Protein AF-A0A936ZZN3-F1 (afdb_monomer_lite)

Radius of gyration: 31.28 Å; chains: 1; bounding box: 75×72×96 Å

pLDDT: mean 85.37, std 13.11, range [42.91, 98.88]

Structure (mmCIF, N/CA/C/O backbone):
data_AF-A0A936ZZN3-F1
#
_entry.id   AF-A0A936ZZN3-F1
#
loop_
_atom_site.group_PDB
_atom_site.id
_atom_site.type_symbol
_atom_site.label_atom_id
_atom_site.label_alt_id
_atom_site.label_comp_id
_atom_site.label_asym_id
_atom_site.label_entity_id
_atom_site.label_seq_id
_atom_site.pdbx_PDB_ins_code
_atom_site.Cartn_x
_atom_site.Cartn_y
_atom_site.Cartn_z
_atom_site.occupancy
_atom_site.B_iso_or_equiv
_atom_site.auth_seq_id
_atom_site.auth_comp_id
_atom_site.auth_asym_id
_atom_site.auth_atom_id
_atom_site.pdbx_PDB_model_num
ATOM 1 N N . MET A 1 1 ? 33.550 -45.135 -61.897 1.00 53.91 1 MET A N 1
ATOM 2 C CA . MET A 1 1 ? 32.175 -44.592 -62.011 1.00 53.91 1 MET A CA 1
ATOM 3 C C . MET A 1 1 ? 31.671 -44.226 -60.619 1.00 53.91 1 MET A C 1
ATOM 5 O O . MET A 1 1 ? 31.712 -45.068 -59.732 1.00 53.91 1 MET A O 1
ATOM 9 N N . ARG A 1 2 ? 31.277 -42.967 -60.384 1.00 57.12 2 ARG A N 1
ATOM 10 C CA . ARG A 1 2 ? 30.733 -42.515 -59.088 1.00 57.12 2 ARG A CA 1
ATOM 11 C C . ARG A 1 2 ? 29.367 -43.189 -58.876 1.00 57.12 2 ARG A C 1
ATOM 13 O O . ARG A 1 2 ? 28.530 -43.122 -59.767 1.00 57.12 2 ARG A O 1
ATOM 20 N N . ASN A 1 3 ? 29.160 -43.865 -57.741 1.00 78.94 3 ASN A N 1
ATOM 21 C CA . ASN A 1 3 ? 27.927 -44.615 -57.475 1.00 78.94 3 ASN A CA 1
ATOM 22 C C . ASN A 1 3 ? 26.718 -43.646 -57.420 1.00 78.94 3 ASN A C 1
ATOM 24 O O . ASN A 1 3 ? 26.675 -42.802 -56.518 1.00 78.94 3 ASN A O 1
ATOM 28 N N . PRO A 1 4 ? 25.743 -43.751 -58.342 1.00 76.00 4 PRO A N 1
ATOM 29 C CA . PRO A 1 4 ? 24.622 -42.813 -58.443 1.00 76.00 4 PRO A CA 1
ATOM 30 C C . PRO A 1 4 ? 23.725 -42.816 -57.197 1.00 76.00 4 PRO A C 1
ATOM 32 O O . PRO A 1 4 ? 23.113 -41.798 -56.880 1.00 76.00 4 PRO A O 1
ATOM 35 N N . LEU A 1 5 ? 23.691 -43.920 -56.442 1.00 77.81 5 LEU A N 1
ATOM 36 C CA . LEU A 1 5 ? 22.940 -44.020 -55.190 1.00 77.81 5 LEU A CA 1
ATOM 37 C C . LEU A 1 5 ? 23.536 -43.120 -54.095 1.00 77.81 5 LEU A C 1
ATOM 39 O O . LEU A 1 5 ? 22.800 -42.444 -53.383 1.00 77.81 5 LEU A O 1
ATOM 43 N N . LYS A 1 6 ? 24.873 -43.038 -54.010 1.00 75.06 6 LYS A N 1
ATOM 44 C CA . LYS A 1 6 ? 25.563 -42.167 -53.041 1.00 75.06 6 LYS A CA 1
ATOM 45 C C . LYS A 1 6 ? 25.302 -40.687 -53.321 1.00 75.06 6 LYS A C 1
ATOM 47 O O . LYS A 1 6 ? 25.116 -39.917 -52.387 1.00 75.06 6 LYS A O 1
ATOM 52 N N . ILE A 1 7 ? 25.244 -40.299 -54.596 1.00 80.06 7 ILE A N 1
ATOM 53 C CA . ILE A 1 7 ? 24.944 -38.917 -54.999 1.00 80.06 7 ILE A CA 1
ATOM 54 C C . ILE A 1 7 ? 23.511 -38.539 -54.597 1.00 80.06 7 ILE A C 1
ATOM 56 O O . ILE A 1 7 ? 23.306 -37.471 -54.029 1.00 80.06 7 ILE A O 1
ATOM 60 N N . LYS A 1 8 ? 22.531 -39.429 -54.814 1.00 83.88 8 LYS A N 1
ATOM 61 C CA . LYS A 1 8 ? 21.131 -39.194 -54.415 1.00 83.88 8 LYS A CA 1
ATOM 62 C C . LYS A 1 8 ? 20.967 -39.026 -52.901 1.00 83.88 8 LYS A C 1
ATOM 64 O O . LYS A 1 8 ? 20.273 -38.111 -52.475 1.00 83.88 8 LYS A O 1
ATOM 69 N N . ILE A 1 9 ? 21.635 -39.858 -52.097 1.00 84.19 9 ILE A N 1
ATOM 70 C CA . ILE A 1 9 ? 21.585 -39.765 -50.627 1.00 84.19 9 ILE A CA 1
ATOM 71 C C . ILE A 1 9 ? 22.181 -38.437 -50.136 1.00 84.19 9 ILE A C 1
ATOM 73 O O . ILE A 1 9 ? 21.598 -37.792 -49.268 1.00 84.19 9 ILE A O 1
ATOM 77 N N . ILE A 1 10 ? 23.298 -37.990 -50.722 1.00 85.12 10 ILE A N 1
ATOM 78 C CA . ILE A 1 10 ? 23.913 -36.697 -50.382 1.00 85.12 10 ILE A CA 1
ATOM 79 C C . ILE A 1 10 ? 22.972 -35.537 -50.724 1.00 85.12 10 ILE A C 1
ATOM 81 O O . ILE A 1 10 ? 22.794 -34.647 -49.899 1.00 85.12 10 ILE A O 1
ATOM 85 N N . ILE A 1 11 ? 22.337 -35.558 -51.901 1.00 85.75 11 ILE A N 1
ATOM 86 C CA . ILE A 1 11 ? 21.379 -34.517 -52.304 1.00 85.75 11 ILE A CA 1
ATOM 87 C C . ILE A 1 11 ? 20.209 -34.453 -51.316 1.00 85.75 11 ILE A C 1
ATOM 89 O O . ILE A 1 11 ? 19.890 -33.371 -50.840 1.00 85.75 11 ILE A O 1
ATOM 93 N N . ILE A 1 12 ? 19.624 -35.597 -50.944 1.00 86.75 12 ILE A N 1
ATOM 94 C CA . ILE A 1 12 ? 18.521 -35.651 -49.971 1.00 86.75 12 ILE A CA 1
ATOM 95 C C . ILE A 1 12 ? 18.961 -35.101 -48.608 1.00 86.75 12 ILE A C 1
ATOM 97 O O . ILE A 1 12 ? 18.241 -34.299 -48.019 1.00 86.75 12 ILE A O 1
ATOM 101 N N . GLY A 1 13 ? 20.149 -35.477 -48.123 1.00 86.31 13 GLY A N 1
ATOM 102 C CA . GLY A 1 13 ? 20.685 -34.978 -46.853 1.00 86.31 13 GLY A CA 1
ATOM 103 C C . GLY A 1 13 ? 20.928 -33.465 -46.854 1.00 86.31 13 GLY A C 1
ATOM 104 O O . GLY A 1 13 ? 20.565 -32.784 -45.896 1.00 86.31 13 GLY A O 1
ATOM 105 N N . VAL A 1 14 ? 21.474 -32.919 -47.945 1.00 85.88 14 VAL A N 1
ATOM 106 C CA . VAL A 1 14 ? 21.683 -31.470 -48.107 1.00 85.88 14 VAL A CA 1
ATOM 107 C C . VAL A 1 14 ? 20.348 -30.734 -48.216 1.00 85.88 14 VAL A C 1
ATOM 109 O O . VAL A 1 14 ? 20.167 -29.720 -47.549 1.00 85.88 14 VAL A O 1
ATOM 112 N N . SER A 1 15 ? 19.389 -31.248 -48.990 1.00 86.00 15 SER A N 1
ATOM 113 C CA . SER A 1 15 ? 18.048 -30.661 -49.097 1.00 86.00 15 SER A CA 1
ATOM 114 C C . SER A 1 15 ? 17.303 -30.677 -47.762 1.00 86.00 15 SER A C 1
ATOM 116 O O . SER A 1 15 ? 16.665 -29.689 -47.415 1.00 86.00 15 SER A O 1
ATOM 118 N N . PHE A 1 16 ? 17.417 -31.756 -46.983 1.00 85.94 16 PHE A N 1
ATOM 119 C CA . PHE A 1 16 ? 16.818 -31.840 -45.652 1.00 85.94 16 PHE A CA 1
ATOM 120 C C . PHE A 1 16 ? 17.480 -30.870 -44.666 1.00 85.94 16 PHE A C 1
ATOM 122 O O . PHE A 1 16 ? 16.786 -30.156 -43.949 1.00 85.94 16 PHE A O 1
ATOM 129 N N . SER A 1 17 ? 18.813 -30.771 -44.680 1.00 81.38 17 SER A N 1
ATOM 130 C CA . SER A 1 17 ? 19.550 -29.787 -43.877 1.00 81.38 17 SER A CA 1
ATOM 131 C C . SER A 1 17 ? 19.192 -28.345 -44.254 1.00 81.38 17 SER A C 1
ATOM 133 O O . SER A 1 17 ? 19.060 -27.509 -43.363 1.00 81.38 17 SER A O 1
ATOM 135 N N . LEU A 1 18 ? 18.980 -28.064 -45.544 1.00 85.06 18 LEU A N 1
ATOM 136 C CA . LEU A 1 18 ? 18.547 -26.757 -46.037 1.00 85.06 18 LEU A CA 1
ATOM 137 C C . LEU A 1 18 ? 17.104 -26.435 -45.614 1.00 85.06 18 LEU A C 1
ATOM 139 O O . LEU A 1 18 ? 16.817 -25.319 -45.203 1.00 85.06 18 LEU A O 1
ATOM 143 N N . LEU A 1 19 ? 16.190 -27.405 -45.668 1.00 81.62 19 LEU A N 1
ATOM 144 C CA . LEU A 1 19 ? 14.817 -27.227 -45.182 1.00 81.62 19 LEU A CA 1
ATOM 145 C C . LEU A 1 19 ? 14.780 -26.990 -43.666 1.00 81.62 19 LEU A C 1
ATOM 147 O O . LEU A 1 19 ? 14.051 -26.117 -43.196 1.00 81.62 19 LEU A O 1
ATOM 151 N N . LEU A 1 20 ? 15.606 -27.718 -42.908 1.00 75.69 20 LEU A N 1
ATOM 152 C CA . LEU A 1 20 ? 15.743 -27.533 -41.466 1.00 75.69 20 LEU A CA 1
ATOM 153 C C . LEU A 1 20 ? 16.323 -26.149 -41.137 1.00 75.69 20 LEU A C 1
ATOM 155 O O . LEU A 1 20 ? 15.829 -25.478 -40.235 1.00 75.69 20 LEU A O 1
ATOM 159 N N . SER A 1 21 ? 17.328 -25.686 -41.889 1.00 74.31 21 SER A N 1
ATOM 160 C CA . SER A 1 21 ? 17.914 -24.359 -41.686 1.00 74.31 21 SER A CA 1
ATOM 161 C C . SER A 1 21 ? 16.959 -23.231 -42.075 1.00 74.31 21 SER A C 1
ATOM 163 O O . SER A 1 21 ? 16.899 -22.241 -41.354 1.00 74.31 21 SER A O 1
ATOM 165 N N . ILE A 1 22 ? 16.146 -23.386 -43.126 1.00 76.25 22 ILE A N 1
ATOM 166 C CA . ILE A 1 22 ? 15.085 -22.426 -43.475 1.00 76.25 22 ILE A CA 1
ATOM 167 C C . ILE A 1 22 ? 14.057 -22.327 -42.347 1.00 76.25 22 ILE A C 1
ATOM 169 O O . ILE A 1 22 ? 13.705 -21.220 -41.949 1.00 76.25 22 ILE A O 1
ATOM 173 N N . ASN A 1 23 ? 13.612 -23.459 -41.796 1.00 69.62 23 ASN A N 1
ATOM 174 C CA . ASN A 1 23 ? 12.654 -23.471 -40.692 1.00 69.62 23 ASN A CA 1
ATOM 175 C C . ASN A 1 23 ? 13.239 -22.807 -39.429 1.00 69.62 23 ASN A C 1
ATOM 177 O O . ASN A 1 23 ? 12.584 -21.971 -38.811 1.00 69.62 23 ASN A O 1
ATOM 181 N N . LEU A 1 24 ? 14.507 -23.091 -39.104 1.00 67.12 24 LEU A N 1
ATOM 182 C CA . LEU A 1 24 ? 15.235 -22.429 -38.015 1.00 67.12 24 LEU A CA 1
ATOM 183 C C . LEU A 1 24 ? 15.396 -20.921 -38.253 1.00 67.12 24 LEU A C 1
ATOM 185 O O . LEU A 1 24 ? 15.274 -20.138 -37.316 1.00 67.12 24 LEU A O 1
ATOM 189 N N . VAL A 1 25 ? 15.660 -20.497 -39.488 1.00 67.88 25 VAL A N 1
ATOM 190 C CA . VAL A 1 25 ? 15.820 -19.081 -39.836 1.00 67.88 25 VAL A CA 1
ATOM 191 C C . VAL A 1 25 ? 14.479 -18.344 -39.795 1.00 67.88 25 VAL A C 1
ATOM 193 O O . VAL A 1 25 ? 14.407 -17.248 -39.246 1.00 67.88 25 VAL A O 1
ATOM 196 N N . GLN A 1 26 ? 13.401 -18.942 -40.304 1.00 66.62 26 GLN A N 1
ATOM 197 C CA . GLN A 1 26 ? 12.062 -18.344 -40.285 1.00 66.62 26 GLN A CA 1
ATOM 198 C C . GLN A 1 26 ? 11.496 -18.222 -38.869 1.00 66.62 26 GLN A C 1
ATOM 200 O O . GLN A 1 26 ? 10.992 -17.160 -38.515 1.00 66.62 26 GLN A O 1
ATOM 205 N N . ASN A 1 27 ? 11.633 -19.268 -38.051 1.00 64.94 27 ASN A N 1
ATOM 206 C CA . ASN A 1 27 ? 11.086 -19.289 -36.694 1.00 64.94 27 ASN A CA 1
ATOM 207 C C . ASN A 1 27 ? 11.897 -18.470 -35.679 1.00 64.94 27 ASN A C 1
ATOM 209 O O . ASN A 1 27 ? 11.384 -18.205 -34.599 1.00 64.94 27 ASN A O 1
ATOM 213 N N . ASN A 1 28 ? 13.132 -18.063 -36.006 1.00 66.56 28 ASN A N 1
ATOM 214 C CA . ASN A 1 28 ? 13.967 -17.256 -35.108 1.00 66.56 28 ASN A CA 1
ATOM 215 C C . ASN A 1 28 ? 14.288 -15.859 -35.673 1.00 66.56 28 ASN A C 1
ATOM 217 O O . ASN A 1 28 ? 14.028 -14.860 -35.016 1.00 66.56 28 ASN A O 1
ATOM 221 N N . PHE A 1 29 ? 14.843 -15.747 -36.885 1.00 65.56 29 PHE A N 1
ATOM 222 C CA . PHE A 1 29 ? 15.331 -14.460 -37.415 1.00 65.56 29 PHE A CA 1
ATOM 223 C C . PHE A 1 29 ? 14.255 -13.623 -38.114 1.00 65.56 29 PHE A C 1
ATOM 225 O O . PHE A 1 29 ? 14.329 -12.396 -38.082 1.00 65.56 29 PHE A O 1
ATOM 232 N N . TYR A 1 30 ? 13.270 -14.266 -38.750 1.00 70.06 30 TYR A N 1
ATOM 233 C CA . TYR A 1 30 ? 12.171 -13.579 -39.446 1.00 70.06 30 TYR A CA 1
ATOM 234 C C . TYR A 1 30 ? 10.834 -13.650 -38.699 1.00 70.06 30 TYR A C 1
ATOM 236 O O . TYR A 1 30 ? 9.804 -13.257 -39.250 1.00 70.06 30 TYR A O 1
ATOM 244 N N . ALA A 1 31 ? 10.832 -14.129 -37.452 1.00 76.31 31 ALA A N 1
ATOM 245 C CA . ALA A 1 31 ? 9.635 -14.145 -36.629 1.00 76.31 31 ALA A CA 1
ATOM 246 C C . ALA A 1 31 ? 9.129 -12.708 -36.425 1.00 76.31 31 ALA A C 1
ATOM 248 O O . ALA A 1 31 ? 9.874 -11.816 -36.010 1.00 76.31 31 ALA A O 1
ATOM 249 N N . LYS A 1 32 ? 7.850 -12.466 -36.736 1.00 82.56 32 LYS A N 1
ATOM 250 C CA . LYS A 1 32 ? 7.234 -11.155 -36.511 1.00 82.56 32 LYS A CA 1
ATOM 251 C C . LYS A 1 32 ? 7.202 -10.892 -34.999 1.00 82.56 32 LYS A C 1
ATOM 253 O O . LYS A 1 32 ? 6.661 -11.726 -34.273 1.00 82.56 32 LYS A O 1
ATOM 258 N N . PRO A 1 33 ? 7.745 -9.763 -34.513 1.00 88.50 33 PRO A N 1
ATOM 259 C CA . PRO A 1 33 ? 7.713 -9.464 -33.093 1.00 88.50 33 PRO A CA 1
ATOM 260 C C . PRO A 1 33 ? 6.281 -9.224 -32.626 1.00 88.50 33 PRO A C 1
ATOM 262 O O . PRO A 1 33 ? 5.504 -8.527 -33.286 1.00 88.50 33 PRO A O 1
ATOM 265 N N . THR A 1 34 ? 5.966 -9.766 -31.458 1.00 92.69 34 THR A N 1
ATOM 266 C CA . THR A 1 34 ? 4.786 -9.397 -30.685 1.00 92.69 34 THR A CA 1
ATOM 267 C C . THR A 1 34 ? 5.200 -8.315 -29.700 1.00 92.69 34 THR A C 1
ATOM 269 O O . THR A 1 34 ? 6.206 -8.456 -29.001 1.00 92.69 34 THR A O 1
ATOM 272 N N . LEU A 1 35 ? 4.432 -7.227 -29.673 1.00 95.50 35 LEU A N 1
ATOM 273 C CA . LEU A 1 35 ? 4.587 -6.166 -28.688 1.00 95.50 35 LEU A CA 1
ATOM 274 C C . LEU A 1 35 ? 3.556 -6.380 -27.584 1.00 95.50 35 LEU A C 1
ATOM 276 O O . LEU A 1 35 ? 2.361 -6.188 -27.805 1.00 95.50 35 LEU A O 1
ATOM 280 N N . LYS A 1 36 ? 4.017 -6.801 -26.409 1.00 96.88 36 LYS A N 1
ATOM 281 C CA . LYS A 1 36 ? 3.176 -6.930 -25.218 1.00 96.88 36 LYS A CA 1
ATOM 282 C C . LYS A 1 36 ? 3.072 -5.564 -24.545 1.00 96.88 36 LYS A C 1
ATOM 284 O O . LYS A 1 36 ? 4.102 -4.974 -24.236 1.00 96.88 36 LYS A O 1
ATOM 289 N N . LYS A 1 37 ? 1.857 -5.040 -24.347 1.00 97.69 37 LYS A N 1
ATOM 290 C CA . LYS A 1 37 ? 1.633 -3.831 -23.527 1.00 97.69 37 LYS A CA 1
ATOM 291 C C . LYS A 1 37 ? 1.972 -4.130 -22.060 1.00 97.69 37 LYS A C 1
ATOM 293 O O . LYS A 1 37 ? 2.005 -5.296 -21.677 1.00 97.69 37 LYS A O 1
ATOM 298 N N . TRP A 1 38 ? 2.257 -3.090 -21.275 1.00 98.00 38 TRP A N 1
ATOM 299 C CA . TRP A 1 38 ? 2.655 -3.226 -19.870 1.00 98.00 38 TRP A CA 1
ATOM 300 C C . TRP A 1 38 ? 1.711 -4.121 -19.062 1.00 98.00 38 TRP A C 1
ATOM 302 O O . TRP A 1 38 ? 0.532 -3.817 -18.899 1.00 98.00 38 TRP A O 1
ATOM 312 N N . ASP A 1 39 ? 2.265 -5.240 -18.604 1.00 97.31 39 ASP A N 1
ATOM 313 C CA . ASP A 1 39 ? 1.624 -6.280 -17.806 1.00 97.31 39 ASP A CA 1
ATOM 314 C C . ASP A 1 39 ? 2.727 -7.144 -17.161 1.00 97.31 39 ASP A C 1
ATOM 316 O O . ASP A 1 39 ? 3.919 -6.969 -17.452 1.00 97.31 39 ASP A O 1
ATOM 320 N N . LYS A 1 40 ? 2.341 -8.091 -16.303 1.00 97.38 40 LYS A N 1
ATOM 321 C CA . LYS A 1 40 ? 3.244 -9.063 -15.690 1.00 97.38 40 LYS A CA 1
ATOM 322 C C . LYS A 1 40 ? 3.959 -9.891 -16.761 1.00 97.38 40 LYS A C 1
ATOM 324 O O . LYS A 1 40 ? 3.333 -10.545 -17.604 1.00 97.38 40 LYS A O 1
ATOM 329 N N . LEU A 1 41 ? 5.284 -9.881 -16.706 1.00 97.12 41 LEU A N 1
ATOM 330 C CA . LEU A 1 41 ? 6.146 -10.677 -17.561 1.00 97.12 41 LEU A CA 1
ATOM 331 C C . LEU A 1 41 ? 6.150 -12.139 -17.133 1.00 97.12 41 LEU A C 1
ATOM 333 O O . LEU A 1 41 ? 6.038 -12.490 -15.958 1.00 97.12 41 LEU A O 1
ATOM 337 N N . THR A 1 42 ? 6.336 -12.985 -18.130 1.00 95.88 42 THR A N 1
ATOM 338 C CA . THR A 1 42 ? 6.632 -14.403 -17.988 1.00 95.88 42 THR A CA 1
ATOM 339 C C . THR A 1 42 ? 7.845 -14.724 -18.842 1.00 95.88 42 THR A C 1
ATOM 341 O O . THR A 1 42 ? 8.187 -14.001 -19.779 1.00 95.88 42 THR A O 1
ATOM 344 N N . TRP A 1 43 ? 8.491 -15.845 -18.564 1.00 94.38 43 TRP A N 1
ATOM 345 C CA . TRP A 1 43 ? 9.630 -16.281 -19.357 1.00 94.38 43 TRP A CA 1
ATOM 346 C C . TRP A 1 43 ? 9.289 -16.631 -20.821 1.00 94.38 43 TRP A C 1
ATOM 348 O O . TRP A 1 43 ? 10.221 -16.760 -21.621 1.00 94.38 43 TRP A O 1
ATOM 358 N N . ASP A 1 44 ? 8.005 -16.739 -21.178 1.00 92.50 44 ASP A N 1
ATOM 359 C CA . ASP A 1 44 ? 7.511 -16.901 -22.557 1.00 92.50 44 ASP A CA 1
ATOM 360 C C . ASP A 1 44 ? 7.559 -15.592 -23.363 1.00 92.50 44 ASP A C 1
ATOM 362 O O . ASP A 1 44 ? 7.509 -15.597 -24.596 1.00 92.50 44 ASP A O 1
ATOM 366 N N . ASP A 1 45 ? 7.725 -14.457 -22.679 1.00 94.94 45 ASP A N 1
ATOM 367 C CA . ASP A 1 45 ? 7.902 -13.151 -23.309 1.00 94.94 45 ASP A CA 1
ATOM 368 C C . ASP A 1 45 ? 9.343 -12.957 -23.842 1.00 94.94 45 ASP A C 1
ATOM 370 O O . ASP A 1 45 ? 9.621 -11.960 -24.499 1.00 94.94 45 ASP A O 1
ATOM 374 N N . PHE A 1 46 ? 10.276 -13.894 -23.618 1.00 94.19 46 PHE A N 1
ATOM 375 C CA . PHE A 1 46 ? 11.709 -13.771 -23.950 1.00 94.19 46 PHE A CA 1
ATOM 376 C C . PHE A 1 46 ? 12.138 -14.767 -25.041 1.00 94.19 46 PHE A C 1
ATOM 378 O O . PHE A 1 46 ? 12.916 -15.692 -24.796 1.00 94.19 46 PHE A O 1
ATOM 385 N N . ASN A 1 47 ? 11.623 -14.571 -26.256 1.00 91.31 47 ASN A N 1
ATOM 386 C CA . ASN A 1 47 ? 11.843 -15.455 -27.410 1.00 91.31 47 ASN A CA 1
ATOM 387 C C . ASN A 1 47 ? 13.041 -15.054 -28.282 1.00 91.31 47 ASN A C 1
ATOM 389 O O . ASN A 1 47 ? 13.373 -15.751 -29.240 1.00 91.31 47 ASN A O 1
ATOM 393 N N . GLY A 1 48 ? 13.687 -13.934 -27.968 1.00 89.62 48 GLY A N 1
ATOM 394 C CA . GLY A 1 48 ? 14.831 -13.427 -28.701 1.00 89.62 48 GLY A CA 1
ATOM 395 C C . GLY A 1 48 ? 16.068 -14.311 -28.583 1.00 89.62 48 GLY A C 1
ATOM 396 O O . GLY A 1 48 ? 16.285 -15.035 -27.609 1.00 89.62 48 GLY A O 1
ATOM 397 N N . ILE A 1 49 ? 16.925 -14.214 -29.596 1.00 88.06 49 ILE A N 1
ATOM 398 C CA . ILE A 1 49 ? 18.194 -14.937 -29.632 1.00 88.06 49 ILE A CA 1
ATOM 399 C C . ILE A 1 49 ? 19.153 -14.308 -28.615 1.00 88.06 49 ILE A C 1
ATOM 401 O O . ILE A 1 49 ? 19.471 -13.121 -28.699 1.00 88.06 49 ILE A O 1
ATOM 405 N N . THR A 1 50 ? 19.648 -15.120 -27.678 1.00 87.75 50 THR A N 1
ATOM 406 C CA . THR A 1 50 ? 20.685 -14.732 -26.713 1.00 87.75 50 THR A CA 1
ATOM 407 C C . THR A 1 50 ? 21.900 -14.148 -27.434 1.00 87.75 50 THR A C 1
ATOM 409 O O . THR A 1 50 ? 22.422 -14.750 -28.377 1.00 87.75 50 THR A O 1
ATOM 412 N N . GLN A 1 51 ? 22.395 -13.001 -26.970 1.00 81.62 51 GLN A N 1
ATOM 413 C CA . GLN A 1 51 ? 23.586 -12.385 -27.553 1.00 81.62 51 GLN A CA 1
ATOM 414 C C . GLN A 1 51 ? 24.826 -13.278 -27.347 1.00 81.62 51 GLN A C 1
ATOM 416 O O . GLN A 1 51 ? 25.093 -13.700 -26.218 1.00 81.62 51 GLN A O 1
ATOM 421 N N . PRO A 1 52 ? 25.620 -13.560 -28.398 1.00 81.62 52 PRO A N 1
ATOM 422 C CA . PRO A 1 52 ? 26.858 -14.317 -28.248 1.00 81.62 52 PRO A CA 1
ATOM 423 C C . PRO A 1 52 ? 27.809 -13.654 -27.243 1.00 81.62 52 PRO A C 1
ATOM 425 O O . PRO A 1 52 ? 27.997 -12.440 -27.272 1.00 81.62 52 PRO A O 1
ATOM 428 N N . PHE A 1 53 ? 28.434 -14.457 -26.376 1.00 86.06 53 PHE A N 1
ATOM 429 C CA . PHE A 1 53 ? 29.441 -14.021 -25.390 1.00 86.06 53 PHE A CA 1
ATOM 430 C C . PHE A 1 53 ? 28.958 -13.006 -24.338 1.00 86.06 53 PHE A C 1
ATOM 432 O O . PHE A 1 53 ? 29.777 -12.412 -23.634 1.00 86.06 53 PHE A O 1
ATOM 439 N N . THR A 1 54 ? 27.644 -12.817 -24.196 1.00 86.50 54 THR A N 1
ATOM 440 C CA . THR A 1 54 ? 27.083 -11.974 -23.136 1.00 86.50 54 THR A CA 1
ATOM 441 C C . THR A 1 54 ? 27.378 -12.539 -21.745 1.00 86.50 54 THR A C 1
ATOM 443 O O . THR A 1 54 ? 27.319 -13.750 -21.509 1.00 86.50 54 THR A O 1
ATOM 446 N N . LYS A 1 55 ? 27.684 -11.642 -20.805 1.00 88.00 55 LYS A N 1
ATOM 447 C CA . LYS A 1 55 ? 27.850 -11.983 -19.386 1.00 88.00 55 LYS A CA 1
ATOM 448 C C . LYS A 1 55 ? 26.517 -12.018 -18.635 1.00 88.00 55 LYS A C 1
ATOM 450 O O . LYS A 1 55 ? 26.473 -12.618 -17.571 1.00 88.00 55 LYS A O 1
ATOM 455 N N . PHE A 1 56 ? 25.457 -11.438 -19.198 1.00 89.25 56 PHE A N 1
ATOM 456 C CA . PHE A 1 56 ? 24.132 -11.356 -18.580 1.00 89.25 56 PHE A CA 1
ATOM 457 C C . PHE A 1 56 ? 23.294 -12.599 -18.867 1.00 89.25 56 PHE A C 1
ATOM 459 O O . PHE A 1 56 ? 23.472 -13.243 -19.902 1.00 89.25 56 PHE A O 1
ATOM 466 N N . ASP A 1 57 ? 22.389 -12.940 -17.956 1.00 91.12 57 ASP A N 1
ATOM 467 C CA . ASP A 1 57 ? 21.565 -14.149 -18.060 1.00 91.12 57 ASP A CA 1
ATOM 468 C C . ASP A 1 57 ? 20.229 -13.906 -18.772 1.00 91.12 57 ASP A C 1
ATOM 470 O O . ASP A 1 57 ? 19.715 -14.812 -19.433 1.00 91.12 57 ASP A O 1
ATOM 474 N N . ALA A 1 58 ? 19.725 -12.675 -18.733 1.00 93.50 58 ALA A N 1
ATOM 475 C CA . ALA A 1 58 ? 18.575 -12.211 -19.495 1.00 93.50 58 ALA A CA 1
ATOM 476 C C . ALA A 1 58 ? 18.736 -10.729 -19.862 1.00 93.50 58 ALA A C 1
ATOM 478 O O . ALA A 1 58 ? 19.641 -10.057 -19.365 1.00 93.50 58 ALA A O 1
ATOM 479 N N . ALA A 1 59 ? 17.900 -10.262 -20.788 1.00 94.75 59 ALA A N 1
ATOM 480 C CA . ALA A 1 59 ? 17.675 -8.845 -21.028 1.00 94.75 59 ALA A CA 1
ATOM 481 C C . ALA A 1 59 ? 16.307 -8.627 -21.681 1.00 94.75 59 ALA A C 1
ATOM 483 O O . ALA A 1 59 ? 15.971 -9.265 -22.689 1.00 94.75 59 ALA A O 1
ATOM 484 N N . ILE A 1 60 ? 15.543 -7.680 -21.150 1.00 96.88 60 ILE A N 1
ATOM 485 C CA . ILE A 1 60 ? 14.315 -7.182 -21.758 1.00 96.88 60 ILE A CA 1
ATOM 486 C C . ILE A 1 60 ? 14.593 -6.101 -22.809 1.00 96.88 60 ILE A C 1
ATOM 488 O O . ILE A 1 60 ? 15.474 -5.255 -22.680 1.00 96.88 60 ILE A O 1
ATOM 492 N N . SER A 1 61 ? 13.782 -6.097 -23.864 1.00 97.12 61 SER A N 1
ATOM 493 C CA . SER A 1 61 ? 13.663 -4.997 -24.816 1.00 97.12 61 SER A CA 1
ATOM 494 C C . SER A 1 61 ? 12.312 -4.309 -24.624 1.00 97.12 61 SER A C 1
ATOM 496 O O . SER A 1 61 ? 11.350 -4.632 -25.329 1.00 97.12 61 SER A O 1
ATOM 498 N N . SER A 1 62 ? 12.248 -3.355 -23.696 1.00 97.50 62 SER A N 1
ATOM 499 C CA . SER A 1 62 ? 11.102 -2.457 -23.524 1.00 97.50 62 SER A CA 1
ATOM 500 C C . SER A 1 62 ? 11.257 -1.166 -24.334 1.00 97.50 62 SER A C 1
ATOM 502 O O . SER A 1 62 ? 12.369 -0.692 -24.553 1.00 97.50 62 SER A O 1
ATOM 504 N N . ASP A 1 63 ? 10.143 -0.587 -24.773 1.00 97.19 63 ASP A N 1
ATOM 505 C CA . ASP A 1 63 ? 10.086 0.717 -25.438 1.00 97.19 63 ASP A CA 1
ATOM 506 C C . ASP A 1 63 ? 8.761 1.429 -25.111 1.00 97.19 63 ASP A C 1
ATOM 508 O O . ASP A 1 63 ? 7.862 0.850 -24.502 1.00 97.19 63 ASP A O 1
ATOM 512 N N . ILE A 1 64 ? 8.632 2.685 -25.528 1.00 98.19 64 ILE A N 1
ATOM 513 C CA . ILE A 1 64 ? 7.408 3.481 -25.432 1.00 98.19 64 ILE A CA 1
ATOM 514 C C . ILE A 1 64 ? 6.940 3.814 -26.849 1.00 98.19 64 ILE A C 1
ATOM 516 O O . ILE A 1 64 ? 7.719 4.317 -27.667 1.00 98.19 64 ILE A O 1
ATOM 520 N N . VAL A 1 65 ? 5.671 3.550 -27.142 1.00 96.50 65 VAL A N 1
ATOM 521 C CA . VAL A 1 65 ? 5.050 3.795 -28.452 1.00 96.50 65 VAL A CA 1
ATOM 522 C C . VAL A 1 65 ? 3.847 4.719 -28.313 1.00 96.50 65 VAL A C 1
ATOM 524 O O . VAL A 1 65 ? 3.171 4.690 -27.288 1.00 96.50 65 VAL A O 1
ATOM 527 N N . LEU A 1 66 ? 3.588 5.529 -29.341 1.00 95.62 66 LEU A N 1
ATOM 528 C CA . LEU A 1 66 ? 2.349 6.296 -29.472 1.00 95.62 66 LEU A CA 1
ATOM 529 C C . LEU A 1 66 ? 1.375 5.515 -30.349 1.00 95.62 66 LEU A C 1
ATOM 531 O O . LEU A 1 66 ? 1.749 5.023 -31.413 1.00 95.62 66 LEU A O 1
ATOM 535 N N . GLU A 1 67 ? 0.131 5.429 -29.909 1.00 92.88 67 GLU A N 1
ATOM 536 C CA . GLU A 1 67 ? -0.980 4.864 -30.662 1.00 92.88 67 GLU A CA 1
ATOM 537 C C . GLU A 1 67 ? -2.022 5.964 -30.867 1.00 92.88 67 GLU A C 1
ATOM 539 O O . GLU A 1 67 ? -2.360 6.690 -29.929 1.00 92.88 67 GLU A O 1
ATOM 544 N N . TYR A 1 68 ? -2.498 6.112 -32.102 1.00 89.12 68 TYR A N 1
ATOM 545 C CA . TYR A 1 68 ? -3.585 7.027 -32.425 1.00 89.12 68 TYR A CA 1
ATOM 546 C C . TYR A 1 68 ? -4.907 6.265 -32.349 1.00 89.12 68 TYR A C 1
ATOM 548 O O . TYR A 1 68 ? -5.078 5.241 -33.008 1.00 89.12 68 TYR A O 1
ATOM 556 N N . ASN A 1 69 ? -5.826 6.753 -31.524 1.00 81.69 69 ASN A N 1
ATOM 557 C CA . ASN A 1 69 ? -7.187 6.259 -31.439 1.00 81.69 69 ASN A CA 1
ATOM 558 C C . ASN A 1 69 ? -8.071 7.087 -32.377 1.00 81.69 69 ASN A C 1
ATOM 560 O O . ASN A 1 69 ? -8.462 8.207 -32.040 1.00 81.69 69 ASN A O 1
ATOM 564 N N . ASP A 1 70 ? -8.413 6.501 -33.526 1.00 75.88 70 ASP A N 1
ATOM 565 C CA . ASP A 1 70 ? -9.280 7.112 -34.541 1.00 75.88 70 ASP A CA 1
ATOM 566 C C . ASP A 1 70 ? -10.673 7.478 -33.997 1.00 75.88 70 ASP A C 1
ATOM 568 O O . ASP A 1 70 ? -11.273 8.452 -34.447 1.00 75.88 70 ASP A O 1
ATOM 572 N N . SER A 1 71 ? -11.192 6.723 -33.020 1.00 75.94 71 SER A N 1
ATOM 573 C CA . SER A 1 71 ? -12.570 6.886 -32.524 1.00 75.94 71 SER A CA 1
ATOM 574 C C . SER A 1 71 ? -12.746 8.173 -31.723 1.00 75.94 71 SER A C 1
ATOM 576 O O . SER A 1 71 ? -13.738 8.876 -31.894 1.00 75.94 71 SER A O 1
ATOM 578 N N . ASP A 1 72 ? -11.753 8.503 -30.896 1.00 75.81 72 ASP A N 1
ATOM 579 C CA . ASP A 1 72 ? -11.771 9.690 -30.032 1.00 75.81 72 ASP A CA 1
ATOM 580 C C . ASP A 1 72 ? -10.780 10.766 -30.504 1.00 75.81 72 ASP A C 1
ATOM 582 O O . ASP A 1 72 ? -10.536 11.737 -29.790 1.00 75.81 72 ASP A O 1
ATOM 586 N N . SER A 1 73 ? -10.175 10.579 -31.687 1.00 78.31 73 SER A N 1
ATOM 587 C CA . SER A 1 73 ? -9.120 11.439 -32.246 1.00 78.31 73 SER A CA 1
ATOM 588 C C . SER A 1 73 ? -8.010 11.765 -31.236 1.00 78.31 73 SER A C 1
ATOM 590 O O . SER A 1 73 ? -7.533 12.896 -31.167 1.00 78.31 73 SER A O 1
ATOM 592 N N . SER A 1 74 ? -7.612 10.781 -30.423 1.00 85.38 74 SER A N 1
ATOM 593 C CA . SER A 1 74 ? -6.682 10.969 -29.302 1.00 85.38 74 SER A CA 1
ATOM 594 C C . SER A 1 74 ? -5.402 10.157 -29.473 1.00 85.38 74 SER A C 1
ATOM 596 O O . SER A 1 74 ? -5.399 9.090 -30.081 1.00 85.38 74 SER A O 1
ATOM 598 N N . VAL A 1 75 ? -4.291 10.660 -28.934 1.00 92.88 75 VAL A N 1
ATOM 599 C CA . VAL A 1 75 ? -3.009 9.941 -28.890 1.00 92.88 75 VAL A CA 1
ATOM 600 C C . VAL A 1 75 ? -2.808 9.380 -27.489 1.00 92.88 75 VAL A C 1
ATOM 602 O O . VAL A 1 75 ? -3.008 10.087 -26.503 1.00 92.88 75 VAL A O 1
ATOM 605 N N . ILE A 1 76 ? -2.387 8.121 -27.387 1.00 94.44 76 ILE A N 1
ATOM 606 C CA . ILE A 1 76 ? -2.058 7.477 -26.112 1.00 94.44 76 ILE A CA 1
ATOM 607 C C . ILE A 1 76 ? -0.675 6.839 -26.222 1.00 94.44 76 ILE A C 1
ATOM 609 O O . ILE A 1 76 ? -0.344 6.188 -27.210 1.00 94.44 76 ILE A O 1
ATOM 613 N N . ALA A 1 77 ? 0.146 7.030 -25.197 1.00 97.00 77 ALA A N 1
ATOM 614 C CA . ALA A 1 77 ? 1.434 6.378 -25.054 1.00 97.00 77 ALA A CA 1
ATOM 615 C C . ALA A 1 77 ? 1.303 5.065 -24.270 1.00 97.00 77 ALA A C 1
ATOM 617 O O . ALA A 1 77 ? 0.672 5.026 -23.211 1.00 97.00 77 ALA A O 1
ATOM 618 N N . TYR A 1 78 ? 1.968 4.017 -24.750 1.00 97.56 78 TYR A N 1
ATOM 619 C CA . TYR A 1 78 ? 2.053 2.718 -24.084 1.00 97.56 78 TYR A CA 1
ATOM 620 C C . TYR A 1 78 ? 3.507 2.301 -23.907 1.00 97.56 78 TYR A C 1
ATOM 622 O O . TYR A 1 78 ? 4.302 2.418 -24.842 1.00 97.56 78 TYR A O 1
ATOM 630 N N . ALA A 1 79 ? 3.842 1.748 -22.742 1.00 98.44 79 ALA A N 1
ATOM 631 C CA . ALA A 1 79 ? 5.036 0.929 -22.614 1.00 98.44 79 ALA A CA 1
ATOM 632 C C . ALA A 1 79 ? 4.774 -0.450 -23.226 1.00 98.44 79 ALA A C 1
ATOM 634 O O . ALA A 1 79 ? 3.730 -1.069 -22.997 1.00 98.44 79 ALA A O 1
ATOM 635 N N . VAL A 1 80 ? 5.727 -0.923 -24.022 1.00 98.38 80 VAL A N 1
ATOM 636 C CA . VAL A 1 80 ? 5.656 -2.208 -24.714 1.00 98.38 80 VAL A CA 1
ATOM 637 C C . VAL A 1 80 ? 6.939 -3.002 -24.548 1.00 98.38 80 VAL A C 1
ATOM 639 O O . VAL A 1 80 ? 8.027 -2.439 -24.488 1.00 98.38 80 VAL A O 1
ATOM 642 N N . GLN A 1 81 ? 6.812 -4.321 -24.527 1.00 98.06 81 GLN A N 1
ATOM 643 C CA . GLN A 1 81 ? 7.912 -5.272 -24.518 1.00 98.06 81 GLN A CA 1
ATOM 644 C C . GLN A 1 81 ? 7.943 -6.022 -25.854 1.00 98.06 81 GLN A C 1
ATOM 646 O O . GLN A 1 81 ? 6.909 -6.457 -26.356 1.00 98.06 81 GLN A O 1
ATOM 651 N N . ASN A 1 82 ? 9.129 -6.142 -26.458 1.00 96.81 82 ASN A N 1
ATOM 652 C CA . ASN A 1 82 ? 9.326 -6.860 -27.717 1.00 96.81 82 ASN A CA 1
ATOM 653 C C . ASN A 1 82 ? 9.873 -8.265 -27.456 1.00 96.81 82 ASN A C 1
ATOM 655 O O . ASN A 1 82 ? 11.040 -8.420 -27.077 1.00 96.81 82 ASN A O 1
ATOM 659 N N . ASN A 1 83 ? 9.059 -9.284 -27.728 1.00 94.50 83 ASN A N 1
ATOM 660 C CA . ASN A 1 83 ? 9.406 -10.666 -27.405 1.00 94.50 83 ASN A CA 1
ATOM 661 C C . ASN A 1 83 ? 10.577 -11.247 -28.207 1.00 94.50 83 ASN A C 1
ATOM 663 O O . ASN A 1 83 ? 11.307 -12.080 -27.687 1.00 94.50 83 ASN A O 1
ATOM 667 N N . GLN A 1 84 ? 10.792 -10.801 -29.447 1.00 92.56 84 GLN A N 1
ATOM 668 C CA . GLN A 1 84 ? 11.888 -11.276 -30.304 1.00 92.56 84 GLN A CA 1
ATOM 669 C C . GLN A 1 84 ? 13.212 -10.548 -30.033 1.00 92.56 84 GLN A C 1
ATOM 671 O O . GLN A 1 84 ? 14.270 -10.985 -30.480 1.00 92.56 84 GLN A O 1
ATOM 676 N N . LYS A 1 85 ? 13.170 -9.421 -29.314 1.00 93.62 85 LYS A N 1
ATOM 677 C CA . LYS A 1 85 ? 14.367 -8.679 -28.884 1.00 93.62 85 LYS A CA 1
ATOM 678 C C . LYS A 1 85 ? 14.717 -8.903 -27.416 1.00 93.62 85 LYS A C 1
ATOM 680 O O . LYS A 1 85 ? 15.854 -8.649 -27.030 1.00 93.62 85 LYS A O 1
ATOM 685 N N . SER A 1 86 ? 13.760 -9.369 -26.623 1.00 95.19 86 SER A N 1
ATOM 686 C CA . SER A 1 86 ? 13.988 -9.785 -25.242 1.00 95.19 86 SER A CA 1
ATOM 687 C C . SER A 1 86 ? 14.455 -11.227 -25.237 1.00 95.19 86 SER A C 1
ATOM 689 O O . SER A 1 86 ? 13.836 -12.075 -25.874 1.00 95.19 86 SER A O 1
ATOM 691 N N . TRP A 1 87 ? 15.548 -11.516 -24.551 1.00 93.81 87 TRP A N 1
ATOM 692 C CA . TRP A 1 87 ? 16.186 -12.824 -24.608 1.00 93.81 87 TRP A CA 1
ATOM 693 C C . TRP A 1 87 ? 16.601 -13.283 -23.219 1.00 93.81 87 TRP A C 1
ATOM 695 O O . TRP A 1 87 ? 16.803 -12.487 -22.305 1.00 93.81 87 TRP A O 1
ATOM 705 N N . LYS A 1 88 ? 16.760 -14.595 -23.082 1.00 92.38 88 LYS A N 1
ATOM 706 C CA . LYS A 1 88 ? 17.257 -15.250 -21.874 1.00 92.38 88 LYS A CA 1
ATOM 707 C C . LYS A 1 88 ? 18.219 -16.372 -22.262 1.00 92.38 88 LYS A C 1
ATOM 709 O O . LYS A 1 88 ? 18.128 -16.892 -23.378 1.00 92.38 88 LYS A O 1
ATOM 714 N N . LYS A 1 89 ? 19.173 -16.739 -21.408 1.00 89.00 89 LYS A N 1
ATOM 715 C CA . LYS A 1 89 ? 20.026 -17.913 -21.654 1.00 89.00 89 LYS A CA 1
ATOM 716 C C . LYS A 1 89 ? 19.179 -19.185 -21.598 1.00 89.00 89 LYS A C 1
ATOM 718 O O . LYS A 1 89 ? 18.271 -19.304 -20.787 1.00 89.00 89 LYS A O 1
ATOM 723 N N . LYS A 1 90 ? 19.488 -20.167 -22.447 1.00 74.94 90 LYS A N 1
ATOM 724 C CA . LYS A 1 90 ? 18.857 -21.495 -22.384 1.00 74.94 90 LYS A CA 1
ATOM 725 C C . LYS A 1 90 ? 19.446 -22.273 -21.204 1.00 74.94 90 LYS A C 1
ATOM 727 O O . LYS A 1 90 ? 20.403 -23.020 -21.371 1.00 74.94 90 LYS A O 1
ATOM 732 N N . GLN A 1 91 ? 18.914 -22.022 -20.017 1.00 70.56 91 GLN A N 1
ATOM 733 C CA . GLN A 1 91 ? 19.130 -22.800 -18.800 1.00 70.56 91 GLN A CA 1
ATOM 734 C C . GLN A 1 91 ? 17.765 -23.334 -18.358 1.00 70.56 91 GLN A C 1
ATOM 736 O O . GLN A 1 91 ? 16.754 -22.676 -18.604 1.00 70.56 91 GLN A O 1
ATOM 741 N N . GLU A 1 92 ? 17.727 -24.539 -17.787 1.00 57.44 92 GLU A N 1
ATOM 742 C CA . GLU A 1 92 ? 16.462 -25.217 -17.459 1.00 57.44 92 GLU A CA 1
ATOM 743 C C . GLU A 1 92 ? 15.627 -24.427 -16.438 1.00 57.44 92 GLU A C 1
ATOM 745 O O . GLU A 1 92 ? 14.403 -24.470 -16.506 1.00 57.44 92 GLU A O 1
ATOM 750 N N . GLU A 1 93 ? 16.264 -23.612 -15.588 1.00 60.38 93 GLU A N 1
ATOM 751 C CA . GLU A 1 93 ? 15.585 -22.760 -14.610 1.00 60.38 93 GLU A CA 1
ATOM 752 C C . GLU A 1 93 ? 16.296 -21.405 -14.485 1.00 60.38 93 GLU A C 1
ATOM 754 O O . GLU A 1 93 ? 17.407 -21.309 -13.963 1.00 60.38 93 GLU A O 1
ATOM 759 N N . ILE A 1 94 ? 15.658 -20.338 -14.970 1.00 79.50 94 ILE A N 1
ATOM 760 C CA . ILE A 1 94 ? 16.066 -18.962 -14.670 1.00 79.50 94 ILE A CA 1
ATOM 761 C C . ILE A 1 94 ? 15.177 -18.458 -13.538 1.00 79.50 94 ILE A C 1
ATOM 763 O O . ILE A 1 94 ? 13.958 -18.610 -13.597 1.00 79.50 94 ILE A O 1
ATOM 767 N N . SER A 1 95 ? 15.783 -17.867 -12.510 1.00 88.06 95 SER A N 1
ATOM 768 C CA . SER A 1 95 ? 15.080 -17.526 -11.273 1.00 88.06 95 SER A CA 1
ATOM 769 C C . SER A 1 95 ? 13.974 -16.482 -11.468 1.00 88.06 95 SER A C 1
ATOM 771 O O . SER A 1 95 ? 14.115 -15.530 -12.240 1.00 88.06 95 SER A O 1
ATOM 773 N N . ASP A 1 96 ? 12.901 -16.607 -10.683 1.00 91.31 96 ASP A N 1
ATOM 774 C CA . ASP A 1 96 ? 11.840 -15.592 -10.588 1.00 91.31 96 ASP A CA 1
ATOM 775 C C . ASP A 1 96 ? 12.385 -14.225 -10.154 1.00 91.31 96 ASP A C 1
ATOM 777 O O . ASP A 1 96 ? 11.870 -13.182 -10.549 1.00 91.31 96 ASP A O 1
ATOM 781 N N . TYR A 1 97 ? 13.468 -14.222 -9.374 1.00 93.56 97 TYR A N 1
ATOM 782 C CA . TYR A 1 97 ? 14.166 -13.007 -8.971 1.00 93.56 97 TYR A CA 1
ATOM 783 C C . TYR A 1 97 ? 14.750 -12.246 -10.174 1.00 93.56 97 TYR A C 1
ATOM 785 O O . TYR A 1 97 ? 14.601 -11.024 -10.251 1.00 93.56 97 TYR A O 1
ATOM 793 N N . LEU A 1 98 ? 15.357 -12.953 -11.137 1.00 94.50 98 LEU A N 1
ATOM 794 C CA . LEU A 1 98 ? 15.843 -12.322 -12.365 1.00 94.50 98 LEU A CA 1
ATOM 795 C C . LEU A 1 98 ? 14.680 -11.866 -13.253 1.00 94.50 98 LEU A C 1
ATOM 797 O O . LEU A 1 98 ? 14.729 -10.769 -13.794 1.00 94.50 98 LEU A O 1
ATOM 801 N N . LEU A 1 99 ? 13.599 -12.647 -13.362 1.00 96.19 99 LEU A N 1
ATOM 802 C CA . LEU A 1 99 ? 12.412 -12.205 -14.107 1.00 96.19 99 LEU A CA 1
ATOM 803 C C . LEU A 1 99 ? 11.828 -10.916 -13.516 1.00 96.19 99 LEU A C 1
ATOM 805 O O . LEU A 1 99 ? 11.429 -10.013 -14.248 1.00 96.19 99 LEU A O 1
ATOM 809 N N . ASN A 1 100 ? 11.808 -10.817 -12.188 1.00 97.00 100 ASN A N 1
ATOM 810 C CA . ASN A 1 100 ? 11.380 -9.621 -11.484 1.00 97.00 100 ASN A CA 1
ATOM 811 C C . ASN A 1 100 ? 12.311 -8.429 -11.775 1.00 97.00 100 ASN A C 1
ATOM 813 O O . ASN A 1 100 ? 11.818 -7.332 -12.009 1.00 97.00 100 ASN A O 1
ATOM 817 N N . HIS A 1 101 ? 13.629 -8.626 -11.871 1.00 97.62 101 HIS A N 1
ATOM 818 C CA . HIS A 1 101 ? 14.550 -7.571 -12.319 1.00 97.62 101 HIS A CA 1
ATOM 819 C C . HIS A 1 101 ? 14.162 -7.012 -13.702 1.00 97.62 101 HIS A C 1
ATOM 821 O O . HIS A 1 101 ? 13.999 -5.802 -13.877 1.00 97.62 101 HIS A O 1
ATOM 827 N N . GLU A 1 102 ? 13.902 -7.899 -14.665 1.00 98.00 102 GLU A N 1
ATOM 828 C CA . GLU A 1 102 ? 13.440 -7.512 -16.003 1.00 98.00 102 GLU A CA 1
ATOM 829 C C . GLU A 1 102 ? 12.051 -6.843 -15.977 1.00 98.00 102 GLU A C 1
ATOM 831 O O . GLU A 1 102 ? 11.783 -5.909 -16.738 1.00 98.00 102 GLU A O 1
ATOM 836 N N . GLN A 1 103 ? 11.166 -7.253 -15.062 1.00 98.56 103 GLN A N 1
ATOM 837 C CA . GLN A 1 103 ? 9.886 -6.578 -14.836 1.00 98.56 103 GLN A CA 1
ATOM 838 C C . GLN A 1 103 ? 10.087 -5.125 -14.402 1.00 98.56 103 GLN A C 1
ATOM 840 O O . GLN A 1 103 ? 9.356 -4.251 -14.866 1.00 98.56 103 GLN A O 1
ATOM 845 N N . TYR A 1 104 ? 11.076 -4.828 -13.557 1.00 98.56 104 TYR A N 1
ATOM 846 C CA . TYR A 1 104 ? 11.327 -3.450 -13.133 1.00 98.56 104 TYR A CA 1
ATOM 847 C C . TYR A 1 104 ? 11.939 -2.581 -14.232 1.00 98.56 104 TYR A C 1
ATOM 849 O O . TYR A 1 104 ? 11.614 -1.394 -14.302 1.00 98.56 104 TYR A O 1
ATOM 857 N N . HIS A 1 105 ? 12.698 -3.158 -15.164 1.00 98.56 105 HIS A N 1
ATOM 858 C CA . HIS A 1 105 ? 13.040 -2.473 -16.412 1.00 98.56 105 HIS A CA 1
ATOM 859 C C . HIS A 1 105 ? 11.785 -2.123 -17.232 1.00 98.56 105 HIS A C 1
ATOM 861 O O . HIS A 1 105 ? 11.669 -1.006 -17.746 1.00 98.56 105 HIS A O 1
ATOM 867 N N . PHE A 1 106 ? 10.798 -3.023 -17.302 1.00 98.75 106 PHE A N 1
ATOM 868 C CA . PHE A 1 106 ? 9.530 -2.724 -17.974 1.00 98.75 106 PHE A CA 1
ATOM 869 C C . PHE A 1 106 ? 8.714 -1.647 -17.240 1.00 98.75 106 PHE A C 1
ATOM 871 O O . PHE A 1 106 ? 8.150 -0.746 -17.863 1.00 98.75 106 PHE A O 1
ATOM 878 N N . ASN A 1 107 ? 8.702 -1.694 -15.907 1.00 98.75 107 ASN A N 1
ATOM 879 C CA . ASN A 1 107 ? 8.050 -0.701 -15.054 1.00 98.75 107 ASN A CA 1
ATOM 880 C C . ASN A 1 107 ? 8.665 0.697 -15.234 1.00 98.75 107 ASN A C 1
ATOM 882 O O . ASN A 1 107 ? 7.945 1.694 -15.208 1.00 98.75 107 ASN A O 1
ATOM 886 N N . ILE A 1 108 ? 9.980 0.794 -15.471 1.00 98.88 108 ILE A N 1
ATOM 887 C CA . ILE A 1 108 ? 10.630 2.062 -15.827 1.00 98.88 108 ILE A CA 1
ATOM 888 C C . ILE A 1 108 ? 10.052 2.611 -17.137 1.00 98.88 108 ILE A C 1
ATOM 890 O O . ILE A 1 108 ? 9.677 3.784 -17.172 1.00 98.88 108 ILE A O 1
ATOM 894 N N . ALA A 1 109 ? 9.915 1.793 -18.185 1.00 98.69 109 ALA A N 1
ATOM 895 C CA . ALA A 1 109 ? 9.295 2.235 -19.437 1.00 98.69 109 ALA A CA 1
ATOM 896 C C . ALA A 1 109 ? 7.852 2.731 -19.211 1.00 98.69 109 ALA A C 1
ATOM 898 O O . ALA A 1 109 ? 7.474 3.784 -19.730 1.00 98.69 109 ALA A O 1
ATOM 899 N N . GLU A 1 110 ? 7.077 2.042 -18.368 1.00 98.62 110 GLU A N 1
ATOM 900 C CA . GLU A 1 110 ? 5.710 2.440 -18.004 1.00 98.62 110 GLU A CA 1
ATOM 901 C C . GLU A 1 110 ? 5.651 3.797 -17.289 1.00 98.62 110 GLU A C 1
ATOM 903 O O . GLU A 1 110 ? 4.814 4.632 -17.633 1.00 98.62 110 GLU A O 1
ATOM 908 N N . ILE A 1 111 ? 6.572 4.094 -16.363 1.00 98.50 111 ILE A N 1
ATOM 909 C CA . ILE A 1 111 ? 6.654 5.431 -15.741 1.00 98.50 111 ILE A CA 1
ATOM 910 C C . ILE A 1 111 ? 6.747 6.520 -16.816 1.00 98.50 111 ILE A C 1
ATOM 912 O O . ILE A 1 111 ? 6.106 7.569 -16.718 1.00 98.50 111 ILE A O 1
ATOM 916 N N . PHE A 1 112 ? 7.565 6.302 -17.845 1.00 98.56 112 PHE A N 1
ATOM 917 C CA . PHE A 1 112 ? 7.756 7.284 -18.908 1.00 98.56 112 PHE A CA 1
ATOM 918 C C . PHE A 1 112 ? 6.601 7.314 -19.916 1.00 98.56 112 PHE A C 1
ATOM 920 O O . PHE A 1 112 ? 6.309 8.392 -20.437 1.00 98.56 112 PHE A O 1
ATOM 927 N N . ALA A 1 113 ? 5.887 6.204 -20.118 1.00 98.44 113 ALA A N 1
ATOM 928 C CA . ALA A 1 113 ? 4.617 6.200 -20.839 1.00 98.44 113 ALA A CA 1
ATOM 929 C C . ALA A 1 113 ? 3.556 7.044 -20.107 1.00 98.44 113 ALA A C 1
ATOM 931 O O . ALA A 1 113 ? 2.929 7.905 -20.725 1.00 98.44 113 ALA A O 1
ATOM 932 N N . ARG A 1 114 ? 3.423 6.912 -18.777 1.00 97.94 114 ARG A N 1
ATOM 933 C CA . ARG A 1 114 ? 2.506 7.751 -17.979 1.00 97.94 114 ARG A CA 1
ATOM 934 C C . ARG A 1 114 ? 2.866 9.234 -18.035 1.00 97.94 114 ARG A C 1
ATOM 936 O O . ARG A 1 114 ? 1.986 10.062 -18.245 1.00 97.94 114 ARG A O 1
ATOM 943 N N . LYS A 1 115 ? 4.158 9.574 -17.950 1.00 97.75 115 LYS A N 1
ATOM 944 C CA . LYS A 1 115 ? 4.641 10.956 -18.153 1.00 97.75 115 LYS A CA 1
ATOM 945 C C . LYS A 1 115 ? 4.280 11.504 -19.533 1.00 97.75 115 LYS A C 1
ATOM 947 O O . LYS A 1 115 ? 3.968 12.686 -19.660 1.00 97.75 115 LYS A O 1
ATOM 952 N N . MET A 1 116 ? 4.345 10.667 -20.568 1.00 97.94 116 MET A N 1
ATOM 953 C CA . MET A 1 116 ? 3.934 11.063 -21.913 1.00 97.94 116 MET A CA 1
ATOM 954 C C . MET A 1 116 ? 2.418 11.286 -21.985 1.00 97.94 116 MET A C 1
ATOM 956 O O . MET A 1 116 ? 1.984 12.291 -22.537 1.00 97.94 116 MET A O 1
ATOM 960 N N . ASN A 1 117 ? 1.615 10.420 -21.364 1.00 96.50 117 ASN A N 1
ATOM 961 C CA . ASN A 1 117 ? 0.159 10.579 -21.305 1.00 96.50 117 ASN A CA 1
ATOM 962 C C . ASN A 1 117 ? -0.275 11.832 -20.534 1.00 96.50 117 ASN A C 1
ATOM 964 O O . ASN A 1 117 ? -1.189 12.530 -20.967 1.00 96.50 117 ASN A O 1
ATOM 968 N N . GLU A 1 118 ? 0.400 12.170 -19.435 1.00 96.00 118 GLU A N 1
ATOM 969 C CA . GLU A 1 118 ? 0.180 13.436 -18.728 1.00 96.00 118 GLU A CA 1
ATOM 970 C C . GLU A 1 118 ? 0.493 14.640 -19.629 1.00 96.00 118 GLU A C 1
ATOM 972 O O . GLU A 1 118 ? -0.279 15.598 -19.696 1.00 96.00 118 GLU A O 1
ATOM 977 N N . PHE A 1 119 ? 1.598 14.578 -20.378 1.00 96.75 119 PHE A N 1
ATOM 978 C CA . PHE A 1 119 ? 1.951 15.618 -21.338 1.00 96.75 119 PHE A CA 1
ATOM 979 C C . PHE A 1 119 ? 0.904 15.760 -22.450 1.00 96.75 119 PHE A C 1
ATOM 981 O O . PHE A 1 119 ? 0.500 16.882 -22.744 1.00 96.75 119 PHE A O 1
ATOM 988 N N . ILE A 1 120 ? 0.430 14.655 -23.032 1.00 95.88 120 ILE A N 1
ATOM 989 C CA . ILE A 1 120 ? -0.618 14.671 -24.064 1.00 95.88 120 ILE A CA 1
ATOM 990 C C . ILE A 1 120 ? -1.912 15.266 -23.504 1.00 95.88 120 ILE A C 1
ATOM 992 O O . ILE A 1 120 ? -2.488 16.160 -24.116 1.00 95.88 120 ILE A O 1
ATOM 996 N N . LYS A 1 121 ? -2.334 14.844 -22.306 1.00 94.12 121 LYS A N 1
ATOM 997 C CA . LYS A 1 121 ? -3.529 15.371 -21.630 1.00 94.12 121 LYS A CA 1
ATOM 998 C C . LYS A 1 121 ? -3.478 16.892 -21.456 1.00 94.12 121 LYS A C 1
ATOM 1000 O O . LYS A 1 121 ? -4.499 17.557 -21.598 1.00 94.12 121 LYS A O 1
ATOM 1005 N N . ASN A 1 122 ? -2.298 17.436 -21.164 1.00 95.81 122 ASN A N 1
ATOM 1006 C CA . ASN A 1 122 ? -2.093 18.876 -21.004 1.00 95.81 122 ASN A CA 1
ATOM 1007 C C . ASN A 1 122 ? -1.935 19.626 -22.342 1.00 95.81 122 ASN A C 1
ATOM 1009 O O . ASN A 1 122 ? -1.936 20.853 -22.342 1.00 95.81 122 ASN A O 1
ATOM 1013 N N . ASN A 1 123 ? -1.802 18.915 -23.467 1.00 95.38 123 ASN A N 1
ATOM 1014 C CA . ASN A 1 123 ? -1.608 19.479 -24.805 1.00 95.38 123 ASN A CA 1
ATOM 1015 C C . ASN A 1 123 ? -2.443 18.707 -25.854 1.00 95.38 123 ASN A C 1
ATOM 1017 O O . ASN A 1 123 ? -1.859 18.117 -26.758 1.00 95.38 123 ASN A O 1
ATOM 1021 N N . PRO A 1 124 ? -3.786 18.651 -25.753 1.00 91.62 124 PRO A N 1
ATOM 1022 C CA . PRO A 1 124 ? -4.618 17.682 -26.486 1.00 91.62 124 PRO A CA 1
ATOM 1023 C C . PRO A 1 124 ? -4.788 17.937 -27.996 1.00 91.62 124 PRO A C 1
ATOM 1025 O O . PRO A 1 124 ? -5.293 17.065 -28.691 1.00 91.62 124 PRO A O 1
ATOM 1028 N N . ASN A 1 125 ? -4.399 19.112 -28.505 1.00 89.50 125 ASN A N 1
ATOM 1029 C CA . ASN A 1 125 ? -4.647 19.537 -29.895 1.00 89.50 125 ASN A CA 1
ATOM 1030 C C . ASN A 1 125 ? -3.370 19.622 -30.746 1.00 89.50 125 ASN A C 1
ATOM 1032 O O . ASN A 1 125 ? -3.357 20.285 -31.782 1.00 89.50 125 ASN A O 1
ATOM 1036 N N . GLU A 1 126 ? -2.283 19.020 -30.275 1.00 93.00 126 GLU A N 1
ATOM 1037 C CA . GLU A 1 126 ? -0.994 19.066 -30.956 1.00 93.00 126 GLU A CA 1
ATOM 1038 C C . GLU A 1 126 ? -0.865 17.935 -31.980 1.00 93.00 126 GLU A C 1
ATOM 1040 O O . GLU A 1 126 ? -1.561 16.919 -31.916 1.00 93.00 126 GLU A O 1
ATOM 1045 N N . ASP A 1 127 ? 0.033 18.111 -32.949 1.00 90.69 127 ASP A N 1
ATOM 1046 C CA . ASP A 1 127 ? 0.256 17.101 -33.977 1.00 90.69 127 ASP A CA 1
ATOM 1047 C C . ASP A 1 127 ? 1.168 15.954 -33.509 1.00 90.69 127 ASP A C 1
ATOM 1049 O O . ASP A 1 127 ? 1.864 16.010 -32.490 1.00 90.69 127 ASP A O 1
ATOM 1053 N N . TYR A 1 128 ? 1.188 14.878 -34.297 1.00 90.25 128 TYR A N 1
ATOM 1054 C CA . TYR A 1 128 ? 2.013 13.712 -33.999 1.00 90.25 128 TYR A CA 1
ATOM 1055 C C . TYR A 1 128 ? 3.512 14.051 -33.916 1.00 90.25 128 TYR A C 1
ATOM 1057 O O . TYR A 1 128 ? 4.220 13.453 -33.110 1.00 90.25 128 TYR A O 1
ATOM 1065 N N . SER A 1 129 ? 4.015 15.014 -34.699 1.00 93.06 129 SER A N 1
ATOM 1066 C CA . SER A 1 129 ? 5.438 15.388 -34.675 1.00 93.06 129 SER A CA 1
ATOM 1067 C C . SER A 1 129 ? 5.828 16.072 -33.363 1.00 93.06 129 SER A C 1
ATOM 1069 O O . SER A 1 129 ? 6.918 15.838 -32.832 1.00 93.06 129 SER A O 1
ATOM 1071 N N . PHE A 1 130 ? 4.919 16.870 -32.799 1.00 95.25 130 PHE A N 1
ATOM 1072 C CA . PHE A 1 130 ? 5.085 17.496 -31.497 1.00 95.25 130 PHE A CA 1
ATOM 1073 C C . PHE A 1 130 ? 5.186 16.436 -30.395 1.00 95.25 130 PHE A C 1
ATOM 1075 O O . PHE A 1 130 ? 6.117 16.463 -29.579 1.00 95.25 130 PHE A O 1
ATOM 1082 N N . TYR A 1 131 ? 4.284 15.451 -30.413 1.00 95.81 131 TYR A N 1
ATOM 1083 C CA . TYR A 1 131 ? 4.325 14.335 -29.472 1.00 95.81 131 TYR A CA 1
ATOM 1084 C C . TYR A 1 131 ? 5.554 13.439 -29.666 1.00 95.81 131 TYR A C 1
ATOM 1086 O O . TYR A 1 131 ? 6.175 13.050 -28.679 1.00 95.81 131 TYR A O 1
ATOM 1094 N N . ASP A 1 132 ? 5.959 13.154 -30.902 1.00 95.25 132 ASP A N 1
ATOM 1095 C CA . ASP A 1 132 ? 7.128 12.321 -31.210 1.00 95.25 132 ASP A CA 1
ATOM 1096 C C . ASP A 1 132 ? 8.443 12.967 -30.743 1.00 95.25 132 ASP A C 1
ATOM 1098 O O . ASP A 1 132 ? 9.296 12.320 -30.117 1.00 95.25 132 ASP A O 1
ATOM 1102 N N . LYS A 1 133 ? 8.576 14.288 -30.926 1.00 97.44 133 LYS A N 1
ATOM 1103 C CA . LYS A 1 133 ? 9.693 15.057 -30.365 1.00 97.44 133 LYS A CA 1
ATOM 1104 C C . LYS A 1 133 ? 9.725 14.935 -28.843 1.00 97.44 133 LYS A C 1
ATOM 1106 O O . LYS A 1 133 ? 10.791 14.695 -28.269 1.00 97.44 133 LYS A O 1
ATOM 1111 N N . LYS A 1 134 ? 8.569 15.062 -28.179 1.00 98.25 134 LYS A N 1
ATOM 1112 C CA . LYS A 1 134 ? 8.502 14.923 -26.721 1.00 98.25 134 LYS A CA 1
ATOM 1113 C C . LYS A 1 134 ? 8.852 13.513 -26.260 1.00 98.25 134 LYS A C 1
ATOM 1115 O O . LYS A 1 134 ? 9.604 13.346 -25.296 1.00 98.25 134 LYS A O 1
ATOM 1120 N N . LEU A 1 135 ? 8.333 12.507 -26.952 1.00 98.25 135 LEU A N 1
ATOM 1121 C CA . LEU A 1 135 ? 8.617 11.110 -26.675 1.00 98.25 135 LEU A CA 1
ATOM 1122 C C . LEU A 1 135 ? 10.121 10.827 -26.781 1.00 98.25 135 LEU A C 1
ATOM 1124 O O . LEU A 1 135 ? 10.684 10.190 -25.893 1.00 98.25 135 LEU A O 1
ATOM 1128 N N . SER A 1 136 ? 10.795 11.368 -27.797 1.00 98.19 136 SER A N 1
ATOM 1129 C CA . SER A 1 136 ? 12.248 11.241 -27.963 1.00 98.19 136 SER A CA 1
ATOM 1130 C C . SER A 1 136 ? 13.031 11.796 -26.763 1.00 98.19 136 SER A C 1
ATOM 1132 O O . SER A 1 136 ? 13.965 11.156 -26.274 1.00 98.19 136 SER A O 1
ATOM 1134 N N . GLU A 1 137 ? 12.625 12.947 -26.212 1.00 98.38 137 GLU A N 1
ATOM 1135 C CA . GLU A 1 137 ? 13.218 13.488 -24.978 1.00 98.38 137 GLU A CA 1
ATOM 1136 C C . GLU A 1 137 ? 12.998 12.565 -23.770 1.00 98.38 137 GLU A C 1
ATOM 1138 O O . GLU A 1 137 ? 13.895 12.394 -22.935 1.00 98.38 137 GLU A O 1
ATOM 1143 N N . LEU A 1 138 ? 11.797 11.991 -23.649 1.00 98.44 138 LEU A N 1
ATOM 1144 C CA . LEU A 1 138 ? 11.452 11.078 -22.562 1.00 98.44 138 LEU A CA 1
ATOM 1145 C C . LEU A 1 138 ? 12.226 9.761 -22.668 1.00 98.44 138 LEU A C 1
ATOM 1147 O O . LEU A 1 138 ? 12.754 9.324 -21.649 1.00 98.44 138 LEU A O 1
ATOM 1151 N N . LYS A 1 139 ? 12.411 9.200 -23.870 1.00 98.50 139 LYS A N 1
ATOM 1152 C CA . LYS A 1 139 ? 13.234 7.998 -24.106 1.00 98.50 139 LYS A CA 1
ATOM 1153 C C . LYS A 1 139 ? 14.696 8.190 -23.692 1.00 98.50 139 LYS A C 1
ATOM 1155 O O . LYS A 1 139 ? 15.314 7.288 -23.137 1.00 98.50 139 LYS A O 1
ATOM 1160 N N . ILE A 1 140 ? 15.260 9.390 -23.863 1.00 98.50 140 ILE A N 1
ATOM 1161 C CA . ILE A 1 140 ? 16.616 9.691 -23.363 1.00 98.50 140 ILE A CA 1
ATOM 1162 C C . ILE A 1 140 ? 16.667 9.632 -21.828 1.00 98.50 140 ILE A C 1
ATOM 1164 O O . ILE A 1 140 ? 17.650 9.161 -21.251 1.00 98.50 140 ILE A O 1
ATOM 1168 N N . LYS A 1 141 ? 15.635 10.139 -21.147 1.00 98.62 141 LYS A N 1
ATOM 1169 C CA . LYS A 1 141 ? 15.551 10.118 -19.677 1.00 98.62 141 LYS A CA 1
ATOM 1170 C C . LYS A 1 141 ? 15.271 8.711 -19.145 1.00 98.62 141 LYS A C 1
ATOM 1172 O O . LYS A 1 141 ? 15.868 8.331 -18.142 1.00 98.62 141 LYS A O 1
ATOM 1177 N N . GLU A 1 142 ? 14.422 7.960 -19.834 1.00 98.56 142 GLU A N 1
ATOM 1178 C CA . GLU A 1 142 ? 14.142 6.547 -19.586 1.00 98.56 142 GLU A CA 1
ATOM 1179 C C . GLU A 1 142 ? 15.436 5.731 -19.656 1.00 98.56 142 GLU A C 1
ATOM 1181 O O . GLU A 1 142 ? 15.839 5.159 -18.646 1.00 98.56 142 GLU A O 1
ATOM 1186 N N . SER A 1 143 ? 16.194 5.837 -20.750 1.00 98.44 143 SER A N 1
ATOM 1187 C CA . SER A 1 143 ? 17.462 5.118 -20.922 1.00 98.44 143 SER A CA 1
ATOM 1188 C C . SER A 1 143 ? 18.491 5.453 -19.836 1.00 98.44 143 SER A C 1
ATOM 1190 O O . SER A 1 143 ? 19.259 4.590 -19.402 1.00 98.44 143 SER A O 1
ATOM 1192 N N . LYS A 1 144 ? 18.520 6.705 -19.358 1.00 98.69 144 LYS A N 1
ATOM 1193 C CA . LYS A 1 144 ? 19.370 7.100 -18.222 1.00 98.69 144 LYS A CA 1
ATOM 1194 C C . LYS A 1 144 ? 18.943 6.414 -16.923 1.00 98.69 144 LYS A C 1
ATOM 1196 O O . LYS A 1 144 ? 19.814 6.010 -16.160 1.00 98.69 144 LYS A O 1
ATOM 1201 N N . MET A 1 145 ? 17.639 6.289 -16.673 1.00 98.56 145 MET A N 1
ATOM 1202 C CA . MET A 1 145 ? 17.107 5.615 -15.485 1.00 98.56 145 MET A CA 1
ATOM 1203 C C . MET A 1 145 ? 17.340 4.101 -15.542 1.00 98.56 145 MET A C 1
ATOM 1205 O O . MET A 1 145 ? 17.807 3.555 -14.549 1.00 98.56 145 MET A O 1
ATOM 1209 N N . GLN A 1 146 ? 17.126 3.464 -16.701 1.00 98.44 146 GLN A N 1
ATOM 1210 C CA . GLN A 1 146 ? 17.431 2.044 -16.936 1.00 98.44 146 GLN A CA 1
ATOM 1211 C C . GLN A 1 146 ? 18.895 1.726 -16.582 1.00 98.44 146 GLN A C 1
ATOM 1213 O O . GLN A 1 146 ? 19.174 0.876 -15.743 1.00 98.44 146 GLN A O 1
ATOM 1218 N N . LYS A 1 147 ? 19.842 2.497 -17.140 1.00 98.38 147 LYS A N 1
ATOM 1219 C CA . LYS A 1 147 ? 21.285 2.327 -16.881 1.00 98.38 147 LYS A CA 1
ATOM 1220 C C . LYS A 1 147 ? 21.668 2.545 -15.422 1.00 98.38 147 LYS A C 1
ATOM 1222 O O . LYS A 1 147 ? 22.628 1.946 -14.945 1.00 98.38 147 LYS A O 1
ATOM 1227 N N . LEU A 1 148 ? 20.982 3.457 -14.734 1.00 98.50 148 LEU A N 1
ATOM 1228 C CA . LEU A 1 148 ? 21.245 3.713 -13.323 1.00 98.50 148 LEU A CA 1
ATOM 1229 C C . LEU A 1 148 ? 20.735 2.560 -12.454 1.00 98.50 148 LEU A C 1
ATOM 1231 O O . LEU A 1 148 ? 21.452 2.147 -11.549 1.00 98.50 148 LEU A O 1
ATOM 1235 N N . TYR A 1 149 ? 19.555 2.020 -12.771 1.00 98.31 149 TYR A N 1
ATOM 1236 C CA . TYR A 1 149 ? 19.000 0.846 -12.102 1.00 98.31 149 TYR A CA 1
ATOM 1237 C C . TYR A 1 149 ? 19.931 -0.365 -12.233 1.00 98.31 149 TYR A C 1
ATOM 1239 O O . TYR A 1 149 ? 20.328 -0.940 -11.221 1.00 98.31 149 TYR A O 1
ATOM 1247 N N . ASP A 1 150 ? 20.376 -0.672 -13.451 1.00 97.69 150 ASP A N 1
ATOM 1248 C CA . ASP A 1 150 ? 21.387 -1.697 -13.729 1.00 97.69 150 ASP A CA 1
ATOM 1249 C C . ASP A 1 150 ? 22.663 -1.490 -12.904 1.00 97.69 150 ASP A C 1
ATOM 1251 O O . ASP A 1 150 ? 23.133 -2.383 -12.200 1.00 97.69 150 ASP A O 1
ATOM 1255 N N . LYS A 1 151 ? 23.230 -0.281 -12.967 1.00 97.75 151 LYS A N 1
ATOM 1256 C CA . LYS A 1 151 ? 24.498 0.039 -12.308 1.00 97.75 151 LYS A CA 1
ATOM 1257 C C . LYS A 1 151 ? 24.410 -0.107 -10.790 1.00 97.75 151 LYS A C 1
ATOM 1259 O O . LYS A 1 151 ? 25.326 -0.652 -10.182 1.00 97.75 151 LYS A O 1
ATOM 1264 N N . GLU A 1 152 ? 23.359 0.429 -10.177 1.00 96.12 152 GLU A N 1
ATOM 1265 C CA . GLU A 1 152 ? 23.217 0.461 -8.719 1.00 96.12 152 GLU A CA 1
ATOM 1266 C C . GLU A 1 152 ? 22.772 -0.890 -8.154 1.00 96.12 152 GLU A C 1
ATOM 1268 O O . GLU A 1 152 ? 23.265 -1.288 -7.106 1.00 96.12 152 GLU A O 1
ATOM 1273 N N . SER A 1 153 ? 21.928 -1.641 -8.869 1.00 95.31 153 SER A N 1
ATOM 1274 C CA . SER A 1 153 ? 21.580 -3.024 -8.504 1.00 95.31 153 SER A CA 1
ATOM 1275 C C . SER A 1 153 ? 22.672 -4.043 -8.843 1.00 95.31 153 SER A C 1
ATOM 1277 O O . SER A 1 153 ? 22.526 -5.226 -8.534 1.00 95.31 153 SER A O 1
ATOM 1279 N N . ASN A 1 154 ? 23.770 -3.599 -9.466 1.00 95.50 154 ASN A N 1
ATOM 1280 C CA . ASN A 1 154 ? 24.821 -4.449 -10.015 1.00 95.50 154 ASN A CA 1
ATOM 1281 C C . ASN A 1 154 ? 24.236 -5.546 -10.926 1.00 95.50 154 ASN A C 1
ATOM 1283 O O . ASN A 1 154 ? 24.516 -6.726 -10.737 1.00 95.50 154 ASN A O 1
ATOM 1287 N N . HIS A 1 155 ? 23.382 -5.157 -11.877 1.00 92.94 155 HIS A N 1
ATOM 1288 C CA . HIS A 1 155 ? 22.695 -6.049 -12.814 1.00 92.94 155 HIS A CA 1
ATOM 1289 C C . HIS A 1 155 ? 22.000 -7.215 -12.099 1.00 92.94 155 HIS A C 1
ATOM 1291 O O . HIS A 1 155 ? 22.318 -8.381 -12.339 1.00 92.94 155 HIS A O 1
ATOM 1297 N N . SER A 1 156 ? 21.104 -6.889 -11.162 1.00 92.81 156 SER A N 1
ATOM 1298 C CA . SER A 1 156 ? 20.387 -7.811 -10.262 1.00 92.81 156 SER A CA 1
ATOM 1299 C C . SER A 1 156 ? 21.227 -8.505 -9.178 1.00 92.81 156 SER A C 1
ATOM 1301 O O . SER A 1 156 ? 20.657 -9.109 -8.275 1.00 92.81 156 SER A O 1
ATOM 1303 N N . ILE A 1 157 ? 22.561 -8.402 -9.172 1.00 91.88 157 ILE A N 1
ATOM 1304 C CA . ILE A 1 157 ? 23.395 -9.096 -8.169 1.00 91.88 157 ILE A CA 1
ATOM 1305 C C . ILE A 1 157 ? 23.131 -8.572 -6.745 1.00 91.88 157 ILE A C 1
ATOM 1307 O O . ILE A 1 157 ? 23.194 -9.337 -5.780 1.00 91.88 157 ILE A O 1
ATOM 1311 N N . SER A 1 158 ? 22.840 -7.277 -6.586 1.00 92.81 158 SER A N 1
ATOM 1312 C CA . SER A 1 158 ? 22.520 -6.676 -5.288 1.00 92.81 158 SER A CA 1
ATOM 1313 C C . SER A 1 158 ? 21.010 -6.634 -5.052 1.00 92.81 158 SER A C 1
ATOM 1315 O O . SER A 1 158 ? 20.321 -5.707 -5.480 1.00 92.81 158 SER A O 1
ATOM 1317 N N . SER A 1 159 ? 20.496 -7.611 -4.301 1.00 91.25 159 SER A N 1
ATOM 1318 C CA . SER A 1 159 ? 19.073 -7.681 -3.929 1.00 91.25 159 SER A CA 1
ATOM 1319 C C . SER A 1 159 ? 18.602 -6.530 -3.047 1.00 91.25 159 SER A C 1
ATOM 1321 O O . SER A 1 159 ? 17.437 -6.135 -3.111 1.00 91.25 159 SER A O 1
ATOM 1323 N N . ILE A 1 160 ? 19.510 -5.954 -2.257 1.00 91.19 160 ILE A N 1
ATOM 1324 C CA . ILE A 1 160 ? 19.244 -4.782 -1.417 1.00 91.19 160 ILE A CA 1
ATOM 1325 C C . ILE A 1 160 ? 19.015 -3.555 -2.298 1.00 91.19 160 ILE A C 1
ATOM 1327 O O . ILE A 1 160 ? 17.992 -2.885 -2.177 1.00 91.19 160 ILE A O 1
ATOM 1331 N N . ASP A 1 161 ? 19.952 -3.277 -3.205 1.00 93.81 161 ASP A N 1
ATOM 1332 C CA . ASP A 1 161 ? 19.857 -2.130 -4.107 1.00 93.81 161 ASP A CA 1
ATOM 1333 C C . ASP A 1 161 ? 18.666 -2.262 -5.048 1.00 93.81 161 ASP A C 1
ATOM 1335 O O . ASP A 1 161 ? 17.940 -1.289 -5.255 1.00 93.81 161 ASP A O 1
ATOM 1339 N N . GLN A 1 162 ? 18.429 -3.472 -5.561 1.00 96.12 162 GLN A N 1
ATOM 1340 C CA . GLN A 1 162 ? 17.241 -3.765 -6.343 1.00 96.12 162 GLN A CA 1
ATOM 1341 C C . GLN A 1 162 ? 15.980 -3.421 -5.548 1.00 96.12 162 GLN A C 1
ATOM 1343 O O . GLN A 1 162 ? 15.200 -2.607 -6.018 1.00 96.12 162 GLN A O 1
ATOM 1348 N N . SER A 1 163 ? 15.822 -3.917 -4.320 1.00 95.44 163 SER A N 1
ATOM 1349 C CA . SER A 1 163 ? 14.635 -3.659 -3.488 1.00 95.44 163 SER A CA 1
ATOM 1350 C C . SER A 1 163 ? 14.376 -2.172 -3.212 1.00 95.44 163 SER A C 1
ATOM 1352 O O . SER A 1 163 ? 13.234 -1.715 -3.232 1.00 95.44 163 SER A O 1
ATOM 1354 N N . ILE A 1 164 ? 15.431 -1.381 -3.010 1.00 95.56 164 ILE A N 1
ATOM 1355 C CA . ILE A 1 164 ? 15.308 0.075 -2.845 1.00 95.56 164 ILE A CA 1
ATOM 1356 C C . ILE A 1 164 ? 14.830 0.734 -4.149 1.00 95.56 164 ILE A C 1
ATOM 1358 O O . ILE A 1 164 ? 14.008 1.656 -4.134 1.00 95.56 164 ILE A O 1
ATOM 1362 N N . TRP A 1 165 ? 15.331 0.264 -5.291 1.00 97.62 165 TRP A N 1
ATOM 1363 C CA . TRP A 1 165 ? 14.859 0.700 -6.602 1.00 97.62 165 TRP A CA 1
ATOM 1364 C C . TRP A 1 165 ? 13.419 0.297 -6.871 1.00 97.62 165 TRP A C 1
ATOM 1366 O O . TRP A 1 165 ? 12.670 1.100 -7.418 1.00 97.62 165 TRP A O 1
ATOM 1376 N N . GLU A 1 166 ? 13.025 -0.898 -6.452 1.00 98.25 166 GLU A N 1
ATOM 1377 C CA . GLU A 1 166 ? 11.656 -1.380 -6.546 1.00 98.25 166 GLU A CA 1
ATOM 1378 C C . GLU A 1 166 ? 10.692 -0.440 -5.811 1.00 98.25 166 GLU A C 1
ATOM 1380 O O . GLU A 1 166 ? 9.751 0.058 -6.427 1.00 98.25 166 GLU A O 1
ATOM 1385 N N . TYR A 1 167 ? 10.999 -0.070 -4.559 1.00 97.50 167 TYR A N 1
ATOM 1386 C CA . TYR A 1 167 ? 10.220 0.920 -3.803 1.00 97.50 167 TYR A CA 1
ATOM 1387 C C . TYR A 1 167 ? 10.101 2.250 -4.561 1.00 97.50 167 TYR A C 1
ATOM 1389 O O . TYR A 1 167 ? 9.019 2.832 -4.669 1.00 97.50 167 TYR A O 1
ATOM 1397 N N . LYS A 1 168 ? 11.216 2.740 -5.114 1.00 97.62 168 LYS A N 1
ATOM 1398 C CA . LYS A 1 168 ? 11.263 3.999 -5.870 1.00 97.62 168 LYS A CA 1
ATOM 1399 C C . LYS A 1 168 ? 10.433 3.933 -7.154 1.00 97.62 168 LYS A C 1
ATOM 1401 O O . LYS A 1 168 ? 9.732 4.893 -7.469 1.00 97.62 168 LYS A O 1
ATOM 1406 N N . ILE A 1 169 ? 10.541 2.843 -7.909 1.00 98.56 169 ILE A N 1
ATOM 1407 C CA . ILE A 1 169 ? 9.826 2.639 -9.172 1.00 98.56 169 ILE A CA 1
ATOM 1408 C C . ILE A 1 169 ? 8.329 2.509 -8.902 1.00 98.56 169 ILE A C 1
ATOM 1410 O O . ILE A 1 169 ? 7.550 3.210 -9.542 1.00 98.56 169 ILE A O 1
ATOM 1414 N N . ASP A 1 170 ? 7.928 1.711 -7.914 1.00 98.06 170 ASP A N 1
ATOM 1415 C CA . ASP A 1 170 ? 6.520 1.553 -7.548 1.00 98.06 170 ASP A CA 1
ATOM 1416 C C . ASP A 1 170 ? 5.921 2.862 -7.028 1.00 98.06 170 ASP A C 1
ATOM 1418 O O . ASP A 1 170 ? 4.831 3.249 -7.446 1.00 98.06 170 ASP A O 1
ATOM 1422 N N . SER A 1 171 ? 6.676 3.626 -6.231 1.00 96.50 171 SER A N 1
ATOM 1423 C CA . SER A 1 171 ? 6.235 4.950 -5.775 1.00 96.50 171 SER A CA 1
ATOM 1424 C C . SER A 1 171 ? 6.011 5.922 -6.942 1.00 96.50 171 SER A C 1
ATOM 1426 O O . SER A 1 171 ? 5.041 6.681 -6.959 1.00 96.50 171 SER A O 1
ATOM 1428 N N . LEU A 1 172 ? 6.891 5.895 -7.952 1.00 96.88 172 LEU A N 1
ATOM 1429 C CA . LEU A 1 172 ? 6.752 6.710 -9.163 1.00 96.88 172 LEU A CA 1
ATOM 1430 C C . LEU A 1 172 ? 5.582 6.248 -10.034 1.00 96.88 172 LEU A C 1
ATOM 1432 O O . LEU A 1 172 ? 4.840 7.089 -10.538 1.00 96.88 172 LEU A O 1
ATOM 1436 N N . LEU A 1 173 ? 5.396 4.938 -10.209 1.00 96.81 173 LEU A N 1
ATOM 1437 C CA . LEU A 1 173 ? 4.231 4.396 -10.903 1.00 96.81 173 LEU A CA 1
ATOM 1438 C C . LEU A 1 173 ? 2.950 4.881 -10.226 1.00 96.81 173 LEU A C 1
ATOM 1440 O O . LEU A 1 173 ? 2.079 5.428 -10.902 1.00 96.81 173 LEU A O 1
ATOM 1444 N N . GLN A 1 174 ? 2.864 4.745 -8.904 1.00 94.94 174 GLN A N 1
ATOM 1445 C CA . GLN A 1 174 ? 1.724 5.184 -8.111 1.00 94.94 174 GLN A CA 1
ATOM 1446 C C . GLN A 1 174 ? 1.468 6.689 -8.261 1.00 94.94 174 GLN A C 1
ATOM 1448 O O . GLN A 1 174 ? 0.329 7.078 -8.511 1.00 94.94 174 GLN A O 1
ATOM 1453 N N . TYR A 1 175 ? 2.513 7.522 -8.193 1.00 92.75 175 TYR A N 1
ATOM 1454 C CA . TYR A 1 175 ? 2.420 8.979 -8.363 1.00 92.75 175 TYR A CA 1
ATOM 1455 C C . TYR A 1 175 ? 1.807 9.391 -9.710 1.00 92.75 175 TYR A C 1
ATOM 1457 O O . TYR A 1 175 ? 0.994 10.307 -9.761 1.00 92.75 175 TYR A O 1
ATOM 1465 N N . TYR A 1 176 ? 2.170 8.701 -10.795 1.00 91.94 176 TYR A N 1
ATOM 1466 C CA . TYR A 1 176 ? 1.625 8.961 -12.133 1.00 91.94 176 TYR A CA 1
ATOM 1467 C C . TYR A 1 176 ? 0.356 8.153 -12.453 1.00 91.94 176 TYR A C 1
ATOM 1469 O O . TYR A 1 176 ? -0.091 8.131 -13.600 1.00 91.94 176 TYR A O 1
ATOM 1477 N N . SER A 1 177 ? -0.210 7.443 -11.476 1.00 89.38 177 SER A N 1
ATOM 1478 C CA . SER A 1 177 ? -1.478 6.732 -11.637 1.00 89.38 177 SER A CA 1
ATOM 1479 C C . SER A 1 177 ? -2.669 7.637 -11.297 1.00 89.38 177 SER A C 1
ATOM 1481 O O . SER A 1 177 ? -2.517 8.695 -10.695 1.00 89.38 177 SER A O 1
ATOM 1483 N N . ASN A 1 178 ? -3.887 7.197 -11.625 1.00 83.19 178 ASN A N 1
ATOM 1484 C CA . ASN A 1 178 ? -5.109 7.871 -11.160 1.00 83.19 178 ASN A CA 1
ATOM 1485 C C . ASN A 1 178 ? -5.386 7.649 -9.660 1.00 83.19 178 ASN A C 1
ATOM 1487 O O . ASN A 1 178 ? -6.298 8.257 -9.103 1.00 83.19 178 ASN A O 1
ATOM 1491 N N . GLN A 1 179 ? -4.645 6.749 -9.015 1.00 83.62 179 GLN A N 1
ATOM 1492 C CA . GLN A 1 179 ? -4.757 6.458 -7.594 1.00 83.62 179 GLN A CA 1
ATOM 1493 C C . GLN A 1 179 ? -3.701 7.261 -6.827 1.00 83.62 179 GLN A C 1
ATOM 1495 O O . GLN A 1 179 ? -2.558 7.393 -7.255 1.00 83.62 179 GLN A O 1
ATOM 1500 N N . THR A 1 180 ? -4.051 7.768 -5.650 1.00 86.75 180 THR A N 1
ATOM 1501 C CA . THR A 1 180 ? -3.141 8.613 -4.860 1.00 86.75 180 THR A CA 1
ATOM 1502 C C . THR A 1 180 ? -2.067 7.817 -4.110 1.00 86.75 180 THR A C 1
ATOM 1504 O O . THR A 1 180 ? -1.128 8.412 -3.591 1.00 86.75 180 THR A O 1
ATOM 1507 N N . GLY A 1 181 ? -2.213 6.490 -4.005 1.00 92.56 181 GLY A N 1
ATOM 1508 C CA . GLY A 1 181 ? -1.397 5.622 -3.145 1.00 92.56 181 GLY A CA 1
ATOM 1509 C C . GLY A 1 181 ? -1.718 5.747 -1.655 1.00 92.56 181 GLY A C 1
ATOM 1510 O O . GLY A 1 181 ? -1.265 4.937 -0.856 1.00 92.56 181 GLY A O 1
ATOM 1511 N N . PHE A 1 182 ? -2.529 6.732 -1.262 1.00 96.38 182 PHE A N 1
ATOM 1512 C CA . PHE A 1 182 ? -3.004 6.844 0.107 1.00 96.38 182 PHE A CA 1
ATOM 1513 C C . PHE A 1 182 ? -4.134 5.855 0.357 1.00 96.38 182 PHE A C 1
ATOM 1515 O O . PHE A 1 182 ? -5.164 5.880 -0.319 1.00 96.38 182 PHE A O 1
ATOM 1522 N N . VAL A 1 183 ? -3.948 5.029 1.376 1.00 96.50 183 VAL A N 1
ATOM 1523 C CA . VAL A 1 183 ? -4.968 4.136 1.913 1.00 96.50 183 VAL A CA 1
ATOM 1524 C C . VAL A 1 183 ? -5.564 4.807 3.133 1.00 96.50 183 VAL A C 1
ATOM 1526 O O . VAL A 1 183 ? -4.831 5.318 3.974 1.00 96.50 183 VAL A O 1
ATOM 1529 N N . THR A 1 184 ? -6.891 4.847 3.205 1.00 97.12 184 THR A N 1
ATOM 1530 C CA . THR A 1 184 ? -7.630 5.395 4.344 1.00 97.12 184 THR A CA 1
ATOM 1531 C C . THR A 1 184 ? -8.492 4.301 4.938 1.00 97.12 184 THR A C 1
ATOM 1533 O O . THR A 1 184 ? -9.362 3.756 4.259 1.00 97.12 184 THR A O 1
ATOM 1536 N N . ASP A 1 185 ? -8.281 4.015 6.214 1.00 96.75 185 ASP A N 1
ATOM 1537 C CA . ASP A 1 185 ? -9.246 3.283 7.004 1.00 96.75 185 ASP A CA 1
ATOM 1538 C C . ASP A 1 185 ? -10.398 4.216 7.375 1.00 96.75 185 ASP A C 1
ATOM 1540 O O . ASP A 1 185 ? -10.279 5.072 8.250 1.00 96.75 185 ASP A O 1
ATOM 1544 N N . PHE A 1 186 ? -11.538 4.064 6.705 1.00 95.06 186 PHE A N 1
ATOM 1545 C CA . PHE A 1 186 ? -12.680 4.938 6.949 1.00 95.06 186 PHE A CA 1
ATOM 1546 C C . PHE A 1 186 ? -13.255 4.804 8.367 1.00 95.06 186 PHE A C 1
ATOM 1548 O O . PHE A 1 186 ? -13.903 5.745 8.833 1.00 95.06 186 PHE A O 1
ATOM 1555 N N . TYR A 1 187 ? -13.026 3.684 9.061 1.00 94.56 187 TYR A N 1
ATOM 1556 C CA . TYR A 1 187 ? -13.548 3.472 10.411 1.00 94.56 187 TYR A CA 1
ATOM 1557 C C . TYR A 1 187 ? -12.803 4.299 11.458 1.00 94.56 187 TYR A C 1
ATOM 1559 O O . TYR A 1 187 ? -13.432 5.044 12.204 1.00 94.56 187 TYR A O 1
ATOM 1567 N N . SER A 1 188 ? -11.476 4.232 11.475 1.00 94.81 188 SER A N 1
ATOM 1568 C CA . SER A 1 188 ? -10.677 5.012 12.423 1.00 94.81 188 SER A CA 1
ATOM 1569 C C . SER A 1 188 ? -10.310 6.410 11.923 1.00 94.81 188 SER A C 1
ATOM 1571 O O . SER A 1 188 ? -10.152 7.339 12.707 1.00 94.81 188 SER A O 1
ATOM 1573 N N . GLY A 1 189 ? -10.218 6.591 10.605 1.00 96.38 189 GLY A N 1
ATOM 1574 C CA . GLY A 1 189 ? -9.629 7.776 9.991 1.00 96.38 189 GLY A CA 1
ATOM 1575 C C . GLY A 1 189 ? -8.124 7.657 9.756 1.00 96.38 189 GLY A C 1
ATOM 1576 O O . GLY A 1 189 ? -7.545 8.591 9.205 1.00 96.38 189 GLY A O 1
ATOM 1577 N N . ALA A 1 190 ? -7.486 6.537 10.116 1.00 97.62 190 ALA A N 1
ATOM 1578 C CA . ALA A 1 190 ? -6.077 6.307 9.822 1.00 97.62 190 ALA A CA 1
ATOM 1579 C C . ALA A 1 190 ? -5.821 6.374 8.315 1.00 97.62 190 ALA A C 1
ATOM 1581 O O . ALA A 1 190 ? -6.513 5.729 7.522 1.00 97.62 190 ALA A O 1
ATOM 1582 N N . LYS A 1 191 ? -4.806 7.126 7.905 1.00 98.12 191 LYS A N 1
ATOM 1583 C CA . LYS A 1 191 ? -4.418 7.245 6.505 1.00 98.12 191 LYS A CA 1
ATOM 1584 C C . LYS A 1 191 ? -2.904 7.250 6.375 1.00 98.12 191 LYS A C 1
ATOM 1586 O O . LYS A 1 191 ? -2.234 7.952 7.117 1.00 98.12 191 LYS A O 1
ATOM 1591 N N . ALA A 1 192 ? -2.377 6.485 5.424 1.00 98.12 192 ALA A N 1
ATOM 1592 C CA . ALA A 1 192 ? -0.950 6.452 5.101 1.00 98.12 192 ALA A CA 1
ATOM 1593 C C . ALA A 1 192 ? -0.736 6.149 3.613 1.00 98.12 192 ALA A C 1
ATOM 1595 O O . ALA A 1 192 ? -1.617 5.601 2.944 1.00 98.12 192 ALA A O 1
ATOM 1596 N N . TYR A 1 193 ? 0.427 6.521 3.086 1.00 97.50 193 TYR A N 1
ATOM 1597 C CA . TYR A 1 193 ? 0.812 6.224 1.711 1.00 97.50 193 TYR A CA 1
ATOM 1598 C C . TYR A 1 193 ? 1.444 4.835 1.600 1.00 97.50 193 TYR A C 1
ATOM 1600 O O . TYR A 1 193 ? 2.384 4.516 2.323 1.00 97.50 193 TYR A O 1
ATOM 1608 N N . PHE A 1 194 ? 0.994 4.052 0.623 1.00 97.44 194 PHE A N 1
ATOM 1609 C CA . PHE A 1 194 ? 1.625 2.804 0.220 1.00 97.44 194 PHE A CA 1
ATOM 1610 C C . PHE A 1 194 ? 1.979 2.856 -1.278 1.00 97.44 194 PHE A C 1
ATOM 1612 O O . PHE A 1 194 ? 1.127 3.215 -2.095 1.00 97.44 194 PHE A O 1
ATOM 1619 N N . PRO A 1 195 ? 3.204 2.460 -1.680 1.00 95.75 195 PRO A N 1
ATOM 1620 C CA . PRO A 1 195 ? 3.583 2.398 -3.097 1.00 95.75 195 PRO A CA 1
ATOM 1621 C C . PRO A 1 195 ? 2.775 1.382 -3.918 1.00 95.75 195 PRO A C 1
ATOM 1623 O O . PRO A 1 195 ? 2.756 1.453 -5.142 1.00 95.75 195 PRO A O 1
ATOM 1626 N N . GLN A 1 196 ? 2.153 0.409 -3.249 1.00 94.00 196 GLN A N 1
ATOM 1627 C CA . GLN A 1 196 ? 1.258 -0.590 -3.827 1.00 94.00 196 GLN A CA 1
ATOM 1628 C C . GLN A 1 196 ? 0.085 -0.828 -2.877 1.00 94.00 196 GLN A C 1
ATOM 1630 O O . GLN A 1 196 ? 0.184 -0.536 -1.688 1.00 94.00 196 GLN A O 1
ATOM 1635 N N . THR A 1 197 ? -1.017 -1.383 -3.379 1.00 94.44 197 THR A N 1
ATOM 1636 C CA . THR A 1 197 ? -2.176 -1.715 -2.543 1.00 94.44 197 THR A CA 1
ATOM 1637 C C . THR A 1 197 ? -1.782 -2.707 -1.437 1.00 94.44 197 THR A C 1
ATOM 1639 O O . THR A 1 197 ? -1.329 -3.808 -1.762 1.00 94.44 197 THR A O 1
ATOM 1642 N N . PRO A 1 198 ? -1.944 -2.353 -0.149 1.00 97.31 198 PRO A N 1
ATOM 1643 C CA . PRO A 1 198 ? -1.655 -3.255 0.954 1.00 97.31 198 PRO A CA 1
ATOM 1644 C C . PRO A 1 198 ? -2.699 -4.361 1.062 1.00 97.31 198 PRO A C 1
ATOM 1646 O O . PRO A 1 198 ? -3.855 -4.199 0.664 1.00 97.31 198 PRO A O 1
ATOM 1649 N N . LYS A 1 199 ? -2.292 -5.480 1.662 1.00 97.50 199 LYS A N 1
ATOM 1650 C CA . LYS A 1 199 ? -3.233 -6.465 2.194 1.00 97.50 199 LYS A CA 1
ATOM 1651 C C . LYS A 1 199 ? -3.964 -5.841 3.373 1.00 97.50 199 LYS A C 1
ATOM 1653 O O . LYS A 1 199 ? -3.361 -5.080 4.126 1.00 97.50 199 LYS A O 1
ATOM 1658 N N . PHE A 1 200 ? -5.242 -6.166 3.517 1.00 95.69 200 PHE A N 1
ATOM 1659 C CA . PHE A 1 200 ? -6.070 -5.710 4.622 1.00 95.69 200 PHE A CA 1
ATOM 1660 C C . PHE A 1 200 ? -6.561 -6.908 5.428 1.00 95.69 200 PHE A C 1
ATOM 1662 O O . PHE A 1 200 ? -7.095 -7.860 4.861 1.00 95.69 200 PHE A O 1
ATOM 1669 N N . GLU A 1 201 ? -6.399 -6.825 6.742 1.00 93.12 201 GLU A N 1
ATOM 1670 C CA . GLU A 1 201 ? -6.858 -7.804 7.715 1.00 93.12 201 GLU A CA 1
ATOM 1671 C C . GLU A 1 201 ? -7.559 -7.077 8.869 1.00 93.12 201 GLU A C 1
ATOM 1673 O O . GLU A 1 201 ? -7.200 -5.958 9.246 1.00 93.12 201 GLU A O 1
ATOM 1678 N N . LYS A 1 202 ? -8.584 -7.708 9.437 1.00 91.56 202 LYS A N 1
ATOM 1679 C CA . LYS A 1 202 ? -9.309 -7.221 10.614 1.00 91.56 202 LYS A CA 1
ATOM 1680 C C . LYS A 1 202 ? -9.596 -8.386 11.542 1.00 91.56 202 LYS A C 1
ATOM 1682 O O . LYS A 1 202 ? -9.810 -9.511 11.087 1.00 91.56 202 LYS A O 1
ATOM 1687 N N . GLY A 1 203 ? -9.652 -8.115 12.834 1.00 89.06 203 GLY A N 1
ATOM 1688 C CA . GLY A 1 203 ? -9.893 -9.162 13.811 1.00 89.06 203 GLY A CA 1
ATOM 1689 C C . GLY A 1 203 ? -10.011 -8.635 15.224 1.00 89.06 203 GLY A C 1
ATOM 1690 O O . GLY A 1 203 ? -10.150 -7.435 15.449 1.00 89.06 203 GLY A O 1
ATOM 1691 N N . ILE A 1 204 ? -9.956 -9.572 16.159 1.00 83.62 204 ILE A N 1
ATOM 1692 C CA . ILE A 1 204 ? -9.881 -9.323 17.593 1.00 83.62 204 ILE A CA 1
ATOM 1693 C C . ILE A 1 204 ? -8.573 -9.955 18.056 1.00 83.62 204 ILE A C 1
ATOM 1695 O O . ILE A 1 204 ? -8.285 -11.100 17.698 1.00 83.62 204 ILE A O 1
ATOM 1699 N N . ASP A 1 205 ? -7.766 -9.199 18.788 1.00 77.31 205 ASP A N 1
ATOM 1700 C CA . ASP A 1 205 ? -6.555 -9.713 19.411 1.00 77.31 205 ASP A CA 1
ATOM 1701 C C . ASP A 1 205 ? -6.921 -10.763 20.466 1.00 77.31 205 ASP A C 1
ATOM 1703 O O . ASP A 1 205 ? -7.703 -10.499 21.376 1.00 77.31 205 ASP A O 1
ATOM 1707 N N . SER A 1 206 ? -6.361 -11.967 20.354 1.00 68.12 206 SER A N 1
ATOM 1708 C CA . SER A 1 206 ? -6.712 -13.089 21.233 1.00 68.12 206 SER A CA 1
ATOM 1709 C C . SER A 1 206 ? -6.207 -12.932 22.666 1.00 68.12 206 SER A C 1
ATOM 1711 O O . SER A 1 206 ? -6.638 -13.683 23.536 1.00 68.12 206 SER A O 1
ATOM 1713 N N . ILE A 1 207 ? -5.249 -12.029 22.891 1.00 66.94 207 ILE A N 1
ATOM 1714 C CA . ILE A 1 207 ? -4.612 -11.826 24.195 1.00 66.94 207 ILE A CA 1
ATOM 1715 C C . ILE A 1 207 ? -5.387 -10.780 24.994 1.00 66.94 207 ILE A C 1
ATOM 1717 O O . ILE A 1 207 ? -5.744 -11.034 26.140 1.00 66.94 207 ILE A O 1
ATOM 1721 N N . ASN A 1 208 ? -5.664 -9.627 24.382 1.00 67.88 208 ASN A N 1
ATOM 1722 C CA . ASN A 1 208 ? -6.244 -8.481 25.078 1.00 67.88 208 ASN A CA 1
ATOM 1723 C C . ASN A 1 208 ? -7.700 -8.178 24.690 1.00 67.88 208 ASN A C 1
ATOM 1725 O O . ASN A 1 208 ? -8.299 -7.276 25.263 1.00 67.88 208 ASN A O 1
ATOM 1729 N N . GLY A 1 209 ? -8.268 -8.875 23.700 1.00 74.94 209 GLY A N 1
ATOM 1730 C CA . GLY A 1 209 ? -9.651 -8.663 23.257 1.00 74.94 209 GLY A CA 1
ATOM 1731 C C . GLY A 1 209 ? -9.870 -7.400 22.415 1.00 74.94 209 GLY A C 1
ATOM 1732 O O . GLY A 1 209 ? -10.998 -7.092 22.043 1.00 74.94 209 GLY A O 1
ATOM 1733 N N . TYR A 1 210 ? -8.818 -6.657 22.058 1.00 80.94 210 TYR A N 1
ATOM 1734 C CA . TYR A 1 210 ? -8.971 -5.437 21.262 1.00 80.94 210 TYR A CA 1
ATOM 1735 C C . TYR A 1 210 ? -9.279 -5.750 19.800 1.00 80.94 210 TYR A C 1
ATOM 1737 O O . TYR A 1 210 ? -8.566 -6.513 19.142 1.00 80.94 210 TYR A O 1
ATOM 1745 N N . SER A 1 211 ? -10.292 -5.091 19.240 1.00 88.19 211 SER A N 1
ATOM 1746 C CA . SER A 1 211 ? -10.529 -5.152 17.800 1.00 88.19 211 SER A CA 1
ATOM 1747 C C . SER A 1 211 ? -9.464 -4.352 17.050 1.00 88.19 211 SER A C 1
ATOM 1749 O O . SER A 1 211 ? -9.196 -3.198 17.405 1.00 88.19 211 SER A O 1
ATOM 1751 N N . TYR A 1 212 ? -8.913 -4.922 15.981 1.00 91.56 212 TYR A N 1
ATOM 1752 C CA . TYR A 1 212 ? -7.872 -4.290 15.179 1.00 91.56 212 TYR A CA 1
ATOM 1753 C C . TYR A 1 212 ? -8.188 -4.270 13.684 1.00 91.56 212 TYR A C 1
ATOM 1755 O O . TYR A 1 212 ? -8.987 -5.053 13.160 1.00 91.56 212 TYR A O 1
ATOM 1763 N N . ARG A 1 213 ? -7.495 -3.364 12.996 1.00 94.62 213 ARG A N 1
ATOM 1764 C CA . ARG A 1 213 ? -7.479 -3.196 11.542 1.00 94.62 213 ARG A CA 1
ATOM 1765 C C . ARG A 1 213 ? -6.037 -3.046 11.102 1.00 94.62 213 ARG A C 1
ATOM 1767 O O . ARG A 1 213 ? -5.330 -2.198 11.639 1.00 94.62 213 ARG A O 1
ATOM 1774 N N . TYR A 1 214 ? -5.602 -3.869 10.163 1.00 95.88 214 TYR A N 1
ATOM 1775 C CA . TYR A 1 214 ? -4.207 -4.017 9.775 1.00 95.88 214 TYR A CA 1
ATOM 1776 C C . TYR A 1 214 ? -4.080 -3.924 8.256 1.00 95.88 214 TYR A C 1
ATOM 1778 O O . TYR A 1 214 ? -4.691 -4.696 7.521 1.00 95.88 214 TYR A O 1
ATOM 1786 N N . PHE A 1 215 ? -3.294 -2.960 7.785 1.00 98.31 215 PHE A N 1
ATOM 1787 C CA . PHE A 1 215 ? -2.960 -2.773 6.378 1.00 98.31 215 PHE A CA 1
ATOM 1788 C C . PHE A 1 215 ? -1.456 -2.927 6.213 1.00 98.31 215 PHE A C 1
ATOM 1790 O O . PHE A 1 215 ? -0.723 -2.144 6.813 1.00 98.31 215 PHE A O 1
ATOM 1797 N N . ALA A 1 216 ? -0.981 -3.867 5.397 1.00 98.19 216 ALA A N 1
ATOM 1798 C CA . ALA A 1 216 ? 0.458 -4.039 5.209 1.00 98.19 216 ALA A CA 1
ATOM 1799 C C . ALA A 1 216 ? 0.894 -4.475 3.812 1.00 98.19 216 ALA A C 1
ATOM 1801 O O . ALA A 1 216 ? 0.154 -5.116 3.059 1.00 98.19 216 ALA A O 1
ATOM 1802 N N . ILE A 1 217 ? 2.142 -4.139 3.491 1.00 97.81 217 ILE A N 1
ATOM 1803 C CA . ILE A 1 217 ? 2.894 -4.726 2.384 1.00 97.81 217 ILE A CA 1
ATOM 1804 C C . ILE A 1 217 ? 4.176 -5.364 2.913 1.00 97.81 217 ILE A C 1
ATOM 1806 O O . ILE A 1 217 ? 4.948 -4.712 3.608 1.00 97.81 217 ILE A O 1
ATOM 1810 N N . ASP A 1 218 ? 4.424 -6.605 2.501 1.00 96.62 218 ASP A N 1
ATOM 1811 C CA . ASP A 1 218 ? 5.698 -7.304 2.682 1.00 96.62 218 ASP A CA 1
ATOM 1812 C C . ASP A 1 218 ? 6.457 -7.268 1.357 1.00 96.62 218 ASP A C 1
ATOM 1814 O O . ASP A 1 218 ? 6.278 -8.124 0.484 1.00 96.62 218 ASP A O 1
ATOM 1818 N N . LYS A 1 219 ? 7.246 -6.214 1.150 1.00 95.25 219 LYS A N 1
ATOM 1819 C CA . LYS A 1 219 ? 7.961 -5.985 -0.107 1.00 95.25 219 LYS A CA 1
ATOM 1820 C C . LYS A 1 219 ? 9.204 -5.135 0.115 1.00 95.25 219 LYS A C 1
ATOM 1822 O O . LYS A 1 219 ? 9.344 -4.463 1.126 1.00 95.25 219 LYS A O 1
ATOM 1827 N N . TYR A 1 220 ? 10.126 -5.147 -0.844 1.00 94.94 220 TYR A N 1
ATOM 1828 C CA . TYR A 1 220 ? 11.350 -4.342 -0.797 1.00 94.94 220 TYR A CA 1
ATOM 1829 C C . TYR A 1 220 ? 12.296 -4.743 0.346 1.00 94.94 220 TYR A C 1
ATOM 1831 O O . TYR A 1 220 ? 13.078 -3.922 0.813 1.00 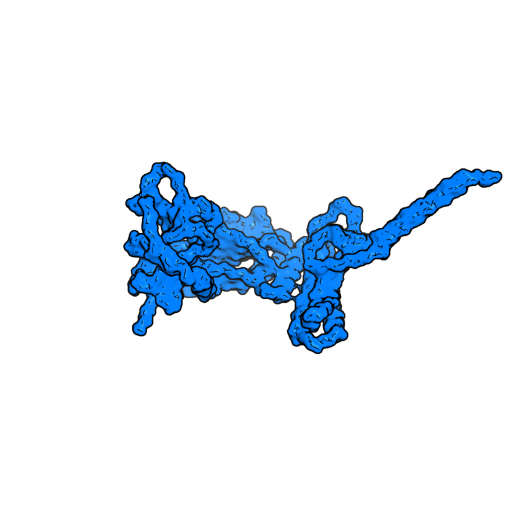94.94 220 TYR A O 1
ATOM 1839 N N . ASN A 1 221 ? 12.220 -5.995 0.814 1.00 93.50 221 ASN A N 1
ATOM 1840 C CA . ASN A 1 221 ? 12.829 -6.443 2.073 1.00 93.50 221 ASN A CA 1
ATOM 1841 C C . ASN A 1 221 ? 12.395 -5.623 3.303 1.00 93.50 221 ASN A C 1
ATOM 1843 O O . ASN A 1 221 ? 13.143 -5.513 4.280 1.00 93.50 221 ASN A O 1
ATOM 1847 N N . MET A 1 222 ? 11.197 -5.047 3.237 1.00 95.19 222 MET A N 1
ATOM 1848 C CA . MET A 1 222 ? 10.553 -4.334 4.322 1.00 95.19 222 MET A CA 1
ATOM 1849 C C . MET A 1 222 ? 9.140 -4.872 4.540 1.00 95.19 222 MET A C 1
ATOM 1851 O O . MET A 1 222 ? 8.497 -5.377 3.621 1.00 95.19 222 MET A O 1
ATOM 1855 N N . GLU A 1 223 ? 8.643 -4.694 5.750 1.00 97.00 223 GLU A N 1
ATOM 1856 C CA . GLU A 1 223 ? 7.214 -4.629 6.009 1.00 97.00 223 GLU A CA 1
ATOM 1857 C C . GLU A 1 223 ? 6.873 -3.171 6.296 1.00 97.00 223 GLU A C 1
ATOM 1859 O O . GLU A 1 223 ? 7.491 -2.556 7.167 1.00 97.00 223 GLU A O 1
ATOM 1864 N N . LEU A 1 224 ? 5.916 -2.612 5.558 1.00 98.38 224 LEU A N 1
ATOM 1865 C CA . LEU A 1 224 ? 5.283 -1.343 5.910 1.00 98.38 224 LEU A CA 1
ATOM 1866 C C . LEU A 1 224 ? 3.862 -1.662 6.348 1.00 98.38 224 LEU A C 1
ATOM 1868 O O . LEU A 1 224 ? 3.120 -2.267 5.572 1.00 98.38 224 LEU A O 1
ATOM 1872 N N . ALA A 1 225 ? 3.490 -1.263 7.559 1.00 98.38 225 ALA A N 1
ATOM 1873 C CA . ALA A 1 225 ? 2.209 -1.599 8.158 1.00 98.38 225 ALA A CA 1
ATOM 1874 C C . ALA A 1 225 ? 1.541 -0.384 8.806 1.00 98.38 225 ALA A C 1
ATOM 1876 O O . ALA A 1 225 ? 2.180 0.426 9.474 1.00 98.38 225 ALA A O 1
ATOM 1877 N N . LEU A 1 226 ? 0.228 -0.283 8.637 1.00 98.50 226 LEU A N 1
ATOM 1878 C CA . LEU A 1 226 ? -0.647 0.642 9.338 1.00 98.50 226 LEU A CA 1
ATOM 1879 C C . LEU A 1 226 ? -1.653 -0.178 10.139 1.00 98.50 226 LEU A C 1
ATOM 1881 O O . LEU A 1 226 ? -2.442 -0.931 9.571 1.00 98.50 226 LEU A O 1
ATOM 1885 N N . VAL A 1 227 ? -1.626 -0.019 11.456 1.0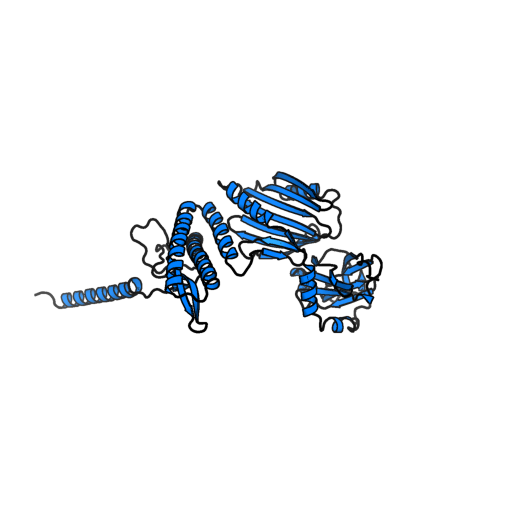0 96.00 227 VAL A N 1
ATOM 1886 C CA . VAL A 1 227 ? -2.477 -0.753 12.388 1.00 96.00 227 VAL A CA 1
ATOM 1887 C C . VAL A 1 227 ? -3.303 0.231 13.189 1.00 96.00 227 VAL A C 1
ATOM 1889 O O . VAL A 1 227 ? -2.799 1.264 13.627 1.00 96.00 227 VAL A O 1
ATOM 1892 N N . THR A 1 228 ? -4.575 -0.079 13.386 1.00 95.44 228 THR A N 1
ATOM 1893 C CA . THR A 1 228 ? -5.415 0.624 14.350 1.00 95.44 228 THR A CA 1
ATOM 1894 C C . THR A 1 228 ? -6.067 -0.371 15.280 1.00 95.44 228 THR A C 1
ATOM 1896 O O . THR A 1 228 ? -6.690 -1.325 14.823 1.00 95.44 228 THR A O 1
ATOM 1899 N N . PHE A 1 229 ? -5.946 -0.112 16.572 1.00 90.50 229 PHE A N 1
ATOM 1900 C CA . PHE A 1 229 ? -6.668 -0.787 17.634 1.00 90.50 229 PHE A CA 1
ATOM 1901 C C . PHE A 1 229 ? -7.740 0.162 18.149 1.00 90.50 229 PHE A C 1
ATOM 1903 O O . PHE A 1 229 ? -7.501 1.360 18.307 1.00 90.50 229 PHE A O 1
ATOM 1910 N N . GLN A 1 230 ? -8.925 -0.365 18.404 1.00 88.75 230 GLN A N 1
ATOM 1911 C CA . GLN A 1 230 ? -9.952 0.350 19.148 1.00 88.75 230 GLN A CA 1
ATOM 1912 C C . GLN A 1 230 ? -9.957 -0.193 20.573 1.00 88.75 230 GLN A C 1
ATOM 1914 O O . GLN A 1 230 ? -9.808 -1.399 20.755 1.00 88.75 230 GLN A O 1
ATOM 1919 N N . TYR A 1 231 ? -10.117 0.679 21.560 1.00 78.25 231 TYR A N 1
ATOM 1920 C CA . TYR A 1 231 ? -10.233 0.303 22.966 1.00 78.25 231 TYR A CA 1
ATOM 1921 C C . TYR A 1 231 ? -11.329 1.148 23.612 1.00 78.25 231 TYR A C 1
ATOM 1923 O O . TYR A 1 231 ? -11.475 2.329 23.303 1.00 78.25 231 TYR A O 1
ATOM 1931 N N . LEU A 1 232 ? -12.131 0.530 24.476 1.00 61.44 232 LEU A N 1
ATOM 1932 C CA . LEU A 1 232 ? -13.276 1.181 25.124 1.00 61.44 232 LEU A CA 1
ATOM 1933 C C . LEU A 1 232 ? -13.009 1.574 26.581 1.00 61.44 232 LEU A C 1
ATOM 1935 O O . LEU A 1 232 ? -13.714 2.423 27.120 1.00 61.44 232 LEU A O 1
ATOM 1939 N N . ILE A 1 233 ? -11.989 0.983 27.208 1.00 56.00 233 ILE A N 1
ATOM 1940 C CA . ILE A 1 233 ? -11.645 1.206 28.613 1.00 56.00 233 ILE A CA 1
ATOM 1941 C C . ILE A 1 233 ? -10.187 1.677 28.672 1.00 56.00 233 ILE A C 1
ATOM 1943 O O . ILE A 1 233 ? -9.287 0.913 28.320 1.00 56.00 233 ILE A O 1
ATOM 1947 N N . PRO A 1 234 ? -9.921 2.933 29.068 1.00 50.47 234 PRO A N 1
ATOM 1948 C CA . PRO A 1 234 ? -8.570 3.449 29.174 1.00 50.47 234 PRO A CA 1
ATOM 1949 C C . PRO A 1 234 ? -8.020 3.124 30.564 1.00 50.47 234 PRO A C 1
ATOM 1951 O O . PRO A 1 234 ? -7.996 3.982 31.437 1.00 50.47 234 PRO A O 1
ATOM 1954 N N . GLU A 1 235 ? -7.548 1.902 30.781 1.00 53.31 235 GLU A N 1
ATOM 1955 C CA . GLU A 1 235 ? -6.633 1.635 31.901 1.00 53.31 235 GLU A CA 1
ATOM 1956 C C . GLU A 1 235 ? -5.211 1.485 31.374 1.00 53.31 235 GLU A C 1
ATOM 1958 O O . GLU A 1 235 ? -4.520 0.496 31.582 1.00 53.31 235 GLU A O 1
ATOM 1963 N N . PHE A 1 236 ? -4.752 2.522 30.679 1.00 54.81 236 PHE A N 1
ATOM 1964 C CA . PHE A 1 236 ? -3.327 2.755 30.532 1.00 54.81 236 PHE A CA 1
ATOM 1965 C C . PHE A 1 236 ? -2.903 3.747 31.616 1.00 54.81 236 PHE A C 1
ATOM 1967 O O . PHE A 1 236 ? -2.570 4.891 31.307 1.00 54.81 236 PHE A O 1
ATOM 1974 N N . GLU A 1 237 ? -2.923 3.327 32.890 1.00 54.72 237 GLU A N 1
ATOM 1975 C CA . GLU A 1 237 ? -2.290 4.115 33.967 1.00 54.72 237 GLU A CA 1
ATOM 1976 C C . GLU A 1 237 ? -0.819 4.424 33.624 1.00 54.72 237 GLU A C 1
ATOM 1978 O O . GLU A 1 237 ? -0.291 5.448 34.056 1.00 54.72 237 GLU A O 1
ATOM 1983 N N . ASP A 1 238 ? -0.203 3.625 32.739 1.00 72.31 238 ASP A N 1
ATOM 1984 C CA . ASP A 1 238 ? 1.014 3.993 32.022 1.00 72.31 238 ASP A CA 1
ATOM 1985 C C . ASP A 1 238 ? 1.045 3.417 30.584 1.00 72.31 238 ASP A C 1
ATOM 1987 O O . ASP A 1 238 ? 1.511 2.300 30.332 1.00 72.31 238 ASP A O 1
ATOM 1991 N N . LEU A 1 239 ? 0.515 4.173 29.607 1.00 76.25 239 LEU A N 1
ATOM 1992 C CA . LEU A 1 239 ? 0.558 3.799 28.177 1.00 76.25 239 LEU A CA 1
ATOM 1993 C C . LEU A 1 239 ? 1.999 3.600 27.695 1.00 76.25 239 LEU A C 1
ATOM 1995 O O . LEU A 1 239 ? 2.273 2.727 26.877 1.00 76.25 239 LEU A O 1
ATOM 1999 N N . GLU A 1 240 ? 2.921 4.419 28.193 1.00 81.31 240 GLU A N 1
ATOM 2000 C CA . GLU A 1 240 ? 4.329 4.326 27.832 1.00 81.31 240 GLU A CA 1
ATOM 2001 C C . GLU A 1 240 ? 4.933 3.010 28.332 1.00 81.31 240 GLU A C 1
ATOM 2003 O O . GLU A 1 240 ? 5.598 2.324 27.554 1.00 81.31 240 GLU A O 1
ATOM 2008 N N . GLU A 1 241 ? 4.662 2.626 29.579 1.00 84.19 241 GLU A N 1
ATOM 2009 C CA . GLU A 1 241 ? 5.136 1.352 30.124 1.00 84.19 241 GLU A CA 1
ATOM 2010 C C . GLU A 1 241 ? 4.498 0.155 29.417 1.00 84.19 241 GLU A C 1
ATOM 2012 O O . GLU A 1 241 ? 5.193 -0.795 29.069 1.00 84.19 241 GLU A O 1
ATOM 2017 N N . SER A 1 242 ? 3.208 0.235 29.090 1.00 83.56 242 SER A N 1
ATOM 2018 C CA . SER A 1 242 ? 2.510 -0.813 28.330 1.00 83.56 242 SER A CA 1
ATOM 2019 C C . SER A 1 242 ? 3.130 -1.021 26.945 1.00 83.56 242 SER A C 1
ATOM 2021 O O . SER A 1 242 ? 3.296 -2.149 26.482 1.00 83.56 242 SER A O 1
ATOM 2023 N N . ILE A 1 243 ? 3.538 0.066 26.285 1.00 86.25 243 ILE A N 1
ATOM 2024 C CA . ILE A 1 243 ? 4.228 -0.002 24.996 1.00 86.25 243 ILE A CA 1
ATOM 2025 C C . ILE A 1 243 ? 5.640 -0.566 25.166 1.00 86.25 243 ILE A C 1
ATOM 2027 O O . ILE A 1 243 ? 6.045 -1.413 24.375 1.00 86.25 243 ILE A O 1
ATOM 2031 N N . LYS A 1 244 ? 6.395 -0.165 26.195 1.00 88.75 244 LYS A N 1
ATOM 2032 C CA . LYS A 1 244 ? 7.716 -0.761 26.477 1.00 88.75 244 LYS A CA 1
ATOM 2033 C C . LYS A 1 244 ? 7.613 -2.259 26.765 1.00 88.75 244 LYS A C 1
ATOM 2035 O O . LYS A 1 244 ? 8.438 -3.032 26.267 1.00 88.75 244 LYS A O 1
ATOM 2040 N N . GLN A 1 245 ? 6.588 -2.663 27.511 1.00 87.69 245 GLN A N 1
ATOM 2041 C CA . GLN A 1 245 ? 6.290 -4.060 27.788 1.00 87.69 245 GLN A CA 1
ATOM 2042 C C . GLN A 1 245 ? 5.973 -4.810 26.494 1.00 87.69 245 GLN A C 1
ATOM 2044 O O . GLN A 1 245 ? 6.553 -5.864 26.273 1.00 87.69 245 GLN A O 1
ATOM 2049 N N . TYR A 1 246 ? 5.188 -4.229 25.577 1.00 87.62 246 TYR A N 1
ATOM 2050 C CA . TYR A 1 246 ? 4.944 -4.818 24.255 1.00 87.62 246 TYR A CA 1
ATOM 2051 C C . TYR A 1 246 ? 6.246 -5.150 23.506 1.00 87.62 246 TYR A C 1
ATOM 2053 O O . TYR A 1 246 ? 6.377 -6.253 22.977 1.00 87.62 246 TYR A O 1
ATOM 2061 N N . TYR A 1 247 ? 7.232 -4.246 23.467 1.00 91.56 247 TYR A N 1
ATOM 2062 C CA . TYR A 1 247 ? 8.521 -4.556 22.827 1.00 91.56 247 TYR A CA 1
ATOM 2063 C C . TYR A 1 247 ? 9.273 -5.660 23.572 1.00 91.56 247 TYR A C 1
ATOM 2065 O O . TYR A 1 247 ? 9.819 -6.558 22.936 1.00 91.56 247 TYR A O 1
ATOM 2073 N N . THR A 1 248 ? 9.250 -5.630 24.904 1.00 89.50 248 THR A N 1
ATOM 2074 C CA . THR A 1 248 ? 9.923 -6.624 25.750 1.00 89.50 248 THR A CA 1
ATOM 2075 C C . THR A 1 248 ? 9.318 -8.022 25.568 1.00 89.50 248 THR A C 1
ATOM 2077 O O . THR A 1 248 ? 10.060 -8.979 25.360 1.00 89.50 248 THR A O 1
ATOM 2080 N N . ASP A 1 249 ? 7.988 -8.136 25.551 1.00 87.69 2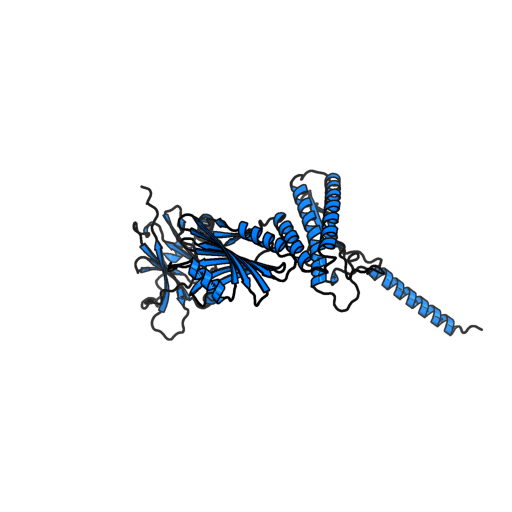49 ASP A N 1
ATOM 2081 C CA . ASP A 1 249 ? 7.245 -9.387 25.331 1.00 87.69 249 ASP A CA 1
ATOM 2082 C C . ASP A 1 249 ? 7.477 -9.972 23.935 1.00 87.69 249 ASP A C 1
ATOM 2084 O O . ASP A 1 249 ? 7.397 -11.183 23.737 1.00 87.69 249 ASP A O 1
ATOM 2088 N N . ASN A 1 250 ? 7.785 -9.115 22.958 1.00 87.56 250 ASN A N 1
ATOM 2089 C CA . ASN A 1 250 ? 8.126 -9.521 21.596 1.00 87.56 250 ASN A CA 1
ATOM 2090 C C . ASN A 1 250 ? 9.638 -9.724 21.387 1.00 87.56 250 ASN A C 1
ATOM 2092 O O . ASN A 1 250 ? 10.071 -9.862 20.242 1.00 87.56 250 ASN A O 1
ATOM 2096 N N . GLU A 1 251 ? 10.428 -9.751 22.467 1.00 90.88 251 GLU A N 1
ATOM 2097 C CA . GLU A 1 251 ? 11.888 -9.928 22.449 1.00 90.88 251 GLU A CA 1
ATOM 2098 C C . GLU A 1 251 ? 12.625 -8.855 21.614 1.00 90.88 251 GLU A C 1
ATOM 2100 O O . GLU A 1 251 ? 13.662 -9.111 20.995 1.00 90.88 251 GLU A O 1
ATOM 2105 N N . LEU A 1 252 ? 12.091 -7.629 21.593 1.00 93.38 252 LEU A N 1
ATOM 2106 C CA . LEU A 1 252 ? 12.644 -6.482 20.874 1.00 93.38 252 LEU A CA 1
ATOM 2107 C C . LEU A 1 252 ? 13.415 -5.557 21.824 1.00 93.38 252 LEU A C 1
ATOM 2109 O O . LEU A 1 252 ? 12.882 -5.066 22.818 1.00 93.38 252 LEU A O 1
ATOM 2113 N N . GLU A 1 253 ? 14.663 -5.245 21.481 1.00 94.44 253 GLU A N 1
ATOM 2114 C CA . GLU A 1 253 ? 15.488 -4.297 22.229 1.00 94.44 253 GLU A CA 1
ATOM 2115 C C . GLU A 1 253 ? 15.232 -2.865 21.741 1.00 94.44 253 GLU A C 1
ATOM 2117 O O . GLU A 1 253 ? 15.560 -2.517 20.605 1.00 94.44 253 GLU A O 1
ATOM 2122 N N . ILE A 1 254 ? 14.679 -2.006 22.600 1.00 95.69 254 ILE A N 1
ATOM 2123 C CA . ILE A 1 254 ? 14.449 -0.592 22.276 1.00 95.69 254 ILE A CA 1
ATOM 2124 C C . ILE A 1 254 ? 15.793 0.145 22.166 1.00 95.69 254 ILE A C 1
ATOM 2126 O O . ILE A 1 254 ? 16.535 0.267 23.139 1.00 95.69 254 ILE A O 1
ATOM 2130 N N . LYS A 1 255 ? 16.090 0.684 20.979 1.00 94.94 255 LYS A N 1
ATOM 2131 C CA . LYS A 1 255 ? 17.299 1.473 20.679 1.00 94.94 255 LYS A CA 1
ATOM 2132 C C . LYS A 1 255 ? 17.071 2.972 20.817 1.00 94.94 255 LYS A C 1
ATOM 2134 O O . LYS A 1 255 ? 17.977 3.695 21.225 1.00 94.94 255 LYS A O 1
AT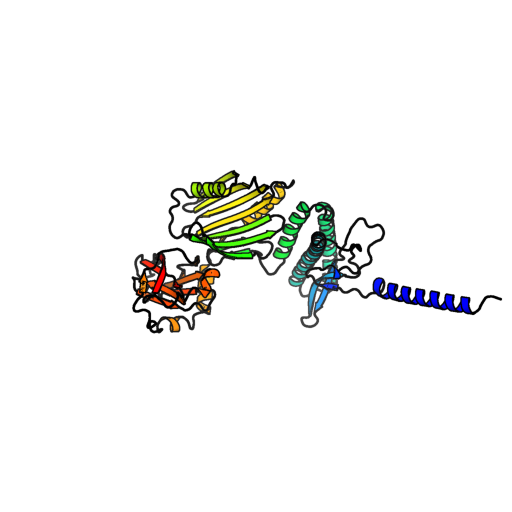OM 2139 N N . SER A 1 256 ? 15.876 3.446 20.475 1.00 95.06 256 SER A N 1
ATOM 2140 C CA . SER A 1 256 ? 15.464 4.829 20.710 1.00 95.06 256 SER A CA 1
ATOM 2141 C C . SER A 1 256 ? 13.985 4.901 21.055 1.00 95.06 256 SER A C 1
ATOM 2143 O O . SER A 1 256 ? 13.175 4.130 20.543 1.00 95.06 256 SER A O 1
ATOM 2145 N N . PHE A 1 257 ? 13.645 5.860 21.908 1.00 93.62 257 PHE A N 1
ATOM 2146 C CA . PHE A 1 257 ? 12.287 6.121 22.361 1.00 93.62 257 PHE A CA 1
ATOM 2147 C C . PHE A 1 257 ? 12.104 7.636 22.450 1.00 93.62 257 PHE A C 1
ATOM 2149 O O . PHE A 1 257 ? 12.671 8.290 23.324 1.00 93.62 257 PHE A O 1
ATOM 2156 N N . GLU A 1 258 ? 11.359 8.205 21.510 1.00 93.00 258 GLU A N 1
ATOM 2157 C CA . GLU A 1 258 ? 11.073 9.635 21.445 1.00 93.00 258 GLU A CA 1
ATOM 2158 C C . GLU A 1 258 ? 9.601 9.865 21.764 1.00 93.00 258 GLU A C 1
ATOM 2160 O O . GLU A 1 258 ? 8.725 9.253 21.155 1.00 93.00 258 GLU A O 1
ATOM 2165 N N . LYS A 1 259 ? 9.326 10.769 22.706 1.00 88.38 259 LYS A N 1
ATOM 2166 C CA . LYS A 1 259 ? 7.973 11.112 23.149 1.00 88.38 259 LYS A CA 1
ATOM 2167 C C . LYS A 1 259 ? 7.675 12.570 22.855 1.00 88.38 259 LYS A C 1
ATOM 2169 O O . LYS A 1 259 ? 8.473 13.448 23.181 1.00 88.38 259 LYS A O 1
ATOM 2174 N N . ASN A 1 260 ? 6.503 12.826 22.286 1.00 84.31 260 ASN A N 1
ATOM 2175 C CA . ASN A 1 260 ? 5.968 14.167 22.115 1.00 84.31 260 ASN A CA 1
ATOM 2176 C C . ASN A 1 260 ? 4.533 14.209 22.651 1.00 84.31 260 ASN A C 1
ATOM 2178 O O . ASN A 1 260 ? 3.653 13.515 22.141 1.00 84.31 260 ASN A O 1
ATOM 2182 N N . ASN A 1 261 ? 4.316 15.014 23.690 1.00 70.19 261 ASN A N 1
ATOM 2183 C CA . ASN A 1 261 ? 3.002 15.200 24.295 1.00 70.19 261 ASN A CA 1
ATOM 2184 C C . ASN A 1 261 ? 2.323 16.403 23.639 1.00 70.19 261 ASN A C 1
ATOM 2186 O O . ASN A 1 261 ? 2.843 17.519 23.706 1.00 70.19 261 ASN A O 1
ATOM 2190 N N . LEU A 1 262 ? 1.160 16.178 23.033 1.00 63.81 262 LEU A N 1
ATOM 2191 C CA . LEU A 1 262 ? 0.297 17.226 22.495 1.00 63.81 262 LEU A CA 1
ATOM 2192 C C . LEU A 1 262 ? -1.067 17.095 23.169 1.00 63.81 262 LEU A C 1
ATOM 2194 O O . LEU A 1 262 ? -1.837 16.200 22.838 1.00 63.81 262 LEU A O 1
ATOM 2198 N N . ASP A 1 263 ? -1.346 17.987 24.118 1.00 66.00 263 ASP A N 1
ATOM 2199 C CA . ASP A 1 263 ? -2.583 18.017 24.903 1.00 66.00 263 ASP A CA 1
ATOM 2200 C C . ASP A 1 263 ? -2.892 16.673 25.600 1.00 66.00 263 ASP A C 1
ATOM 2202 O O . ASP A 1 263 ? -2.261 16.354 26.608 1.00 66.00 263 ASP A O 1
ATOM 2206 N N . ASN A 1 264 ? -3.839 15.902 25.047 1.00 66.06 264 ASN A N 1
ATOM 2207 C CA . ASN A 1 264 ? -4.308 14.596 25.531 1.00 66.06 264 ASN A CA 1
ATOM 2208 C C . ASN A 1 264 ? -3.851 13.418 24.648 1.00 66.06 264 ASN A C 1
ATOM 2210 O O . ASN A 1 264 ? -4.123 12.268 24.986 1.00 66.06 264 ASN A O 1
ATOM 2214 N N . ASP A 1 265 ? -3.175 13.692 23.529 1.00 75.25 265 ASP A N 1
ATOM 2215 C CA . ASP A 1 265 ? -2.691 12.673 22.604 1.00 75.25 265 ASP A CA 1
ATOM 2216 C C . ASP A 1 265 ? -1.218 12.361 22.897 1.00 75.25 265 ASP A C 1
ATOM 2218 O O . ASP A 1 265 ? -0.363 13.251 23.004 1.00 75.25 265 ASP A O 1
ATOM 2222 N N . ILE A 1 266 ? -0.899 11.071 22.980 1.00 80.69 266 ILE A N 1
ATOM 2223 C CA . ILE A 1 266 ? 0.476 10.598 23.153 1.00 80.69 266 ILE A CA 1
ATOM 2224 C C . ILE A 1 266 ? 1.019 10.194 21.787 1.00 80.69 266 ILE A C 1
ATOM 2226 O O . ILE A 1 266 ? 0.468 9.304 21.137 1.00 80.69 266 ILE A O 1
ATOM 2230 N N . LYS A 1 267 ? 2.118 10.834 21.369 1.00 89.50 267 LYS A N 1
ATOM 2231 C CA . LYS A 1 267 ? 2.874 10.465 20.168 1.00 89.50 267 LYS A CA 1
ATOM 2232 C C . LYS A 1 267 ? 4.225 9.900 20.556 1.00 89.50 267 LYS A C 1
ATOM 2234 O O . LYS A 1 267 ? 4.988 10.565 21.259 1.00 89.50 267 LYS A O 1
ATOM 2239 N N . LEU A 1 268 ? 4.530 8.708 20.057 1.00 92.00 268 LEU A N 1
ATOM 2240 C CA . LEU A 1 268 ? 5.814 8.054 20.283 1.00 92.00 268 LEU A CA 1
ATOM 2241 C C . LEU A 1 268 ? 6.453 7.667 18.956 1.00 92.00 268 LEU A C 1
ATOM 2243 O O . LEU A 1 268 ? 5.768 7.190 18.055 1.00 92.00 268 LEU A O 1
ATOM 2247 N N . VAL A 1 269 ? 7.767 7.829 18.861 1.00 94.88 269 VAL A N 1
ATOM 2248 C CA . VAL A 1 269 ? 8.584 7.236 17.800 1.00 94.88 269 VAL A CA 1
ATOM 2249 C C . VAL A 1 269 ? 9.583 6.303 18.457 1.00 94.88 269 VAL A C 1
ATOM 2251 O O . VAL A 1 269 ? 10.403 6.723 19.273 1.00 94.88 269 VAL A O 1
ATOM 2254 N N . ILE A 1 270 ? 9.504 5.025 18.112 1.00 95.94 270 ILE A N 1
ATOM 2255 C CA . ILE A 1 270 ? 10.307 3.971 18.722 1.00 95.94 270 ILE A CA 1
ATOM 2256 C C . ILE A 1 270 ? 11.109 3.290 17.626 1.00 95.94 270 ILE A C 1
ATOM 2258 O O . ILE A 1 270 ? 10.571 2.934 16.580 1.00 95.94 270 ILE A O 1
ATOM 2262 N N . VAL A 1 271 ? 12.404 3.112 17.866 1.00 96.31 271 VAL A N 1
ATOM 2263 C CA . VAL A 1 271 ? 13.242 2.220 17.066 1.00 96.31 271 VAL A CA 1
ATOM 2264 C C . VAL A 1 271 ? 13.630 1.061 17.959 1.00 96.31 271 VAL A C 1
ATOM 2266 O O . VAL A 1 271 ? 14.234 1.275 19.011 1.00 96.31 271 VAL A O 1
ATOM 2269 N N . ALA A 1 272 ? 13.300 -0.154 17.543 1.00 95.88 272 ALA A N 1
ATOM 2270 C CA . ALA A 1 272 ? 13.648 -1.366 18.267 1.00 95.88 272 ALA A CA 1
ATOM 2271 C C . ALA A 1 272 ? 14.304 -2.391 17.339 1.00 95.88 272 ALA A C 1
ATOM 2273 O O . ALA A 1 272 ? 14.052 -2.413 16.133 1.00 95.88 272 ALA A O 1
ATOM 2274 N N . GLU A 1 273 ? 15.172 -3.223 17.900 1.00 94.62 273 GLU A N 1
ATOM 2275 C CA . GLU A 1 273 ? 15.891 -4.274 17.190 1.00 94.62 273 GLU A CA 1
ATOM 2276 C C . GLU A 1 273 ? 15.446 -5.653 17.681 1.00 94.62 273 GLU A C 1
ATOM 2278 O O . GLU A 1 273 ? 15.516 -5.965 18.866 1.00 94.62 273 GLU A O 1
ATOM 2283 N N . ASP A 1 274 ? 15.027 -6.493 16.744 1.00 92.62 274 ASP A N 1
ATOM 2284 C CA . ASP A 1 274 ? 14.857 -7.926 16.937 1.00 92.62 274 ASP A CA 1
ATOM 2285 C C . ASP A 1 274 ? 16.216 -8.604 16.730 1.00 92.62 274 ASP A C 1
ATOM 2287 O O . ASP A 1 274 ? 16.676 -8.789 15.593 1.00 92.62 274 ASP A O 1
ATOM 2291 N N . THR A 1 275 ? 16.876 -8.957 17.831 1.00 85.12 275 THR A N 1
ATOM 2292 C CA . THR A 1 275 ? 18.197 -9.605 17.794 1.00 85.12 275 THR A CA 1
ATOM 2293 C C . THR A 1 275 ? 18.124 -11.051 17.294 1.00 85.12 275 THR A C 1
ATOM 2295 O O . THR A 1 275 ? 19.104 -11.568 16.754 1.00 85.12 275 THR A O 1
ATOM 2298 N N . VAL A 1 276 ? 16.956 -11.692 17.393 1.00 86.00 276 VAL A N 1
ATOM 2299 C CA . VAL A 1 276 ? 16.730 -13.073 16.950 1.00 86.00 276 VAL A CA 1
ATOM 2300 C C . VAL A 1 276 ? 16.518 -13.111 15.436 1.00 86.00 276 VAL A C 1
ATOM 2302 O O . VAL A 1 276 ? 17.169 -13.875 14.718 1.00 86.00 276 VAL A O 1
ATOM 2305 N N . ARG A 1 277 ? 15.639 -12.247 14.916 1.00 86.44 277 ARG A N 1
ATOM 2306 C CA . ARG A 1 277 ? 15.309 -12.162 13.483 1.00 86.44 277 ARG A CA 1
ATOM 2307 C C . ARG A 1 277 ? 16.253 -11.253 12.695 1.00 86.44 277 ARG A C 1
ATOM 2309 O O . ARG A 1 277 ? 16.182 -11.236 11.465 1.00 86.44 277 ARG A O 1
ATOM 2316 N N . ASN A 1 278 ? 17.175 -10.562 13.368 1.00 89.44 278 ASN A N 1
ATOM 2317 C CA . ASN A 1 278 ? 18.085 -9.575 12.784 1.00 89.44 278 ASN A CA 1
ATOM 2318 C C . ASN A 1 278 ? 17.315 -8.524 11.974 1.00 89.44 278 ASN A C 1
ATOM 2320 O O . ASN A 1 278 ? 17.562 -8.336 10.776 1.00 89.44 278 ASN A O 1
ATOM 2324 N N . SER A 1 279 ? 16.349 -7.867 12.615 1.00 93.19 279 SER A N 1
ATOM 2325 C CA . SER A 1 279 ? 15.540 -6.809 12.006 1.00 93.19 279 SER A CA 1
ATOM 2326 C C . SER A 1 279 ? 15.426 -5.591 12.902 1.00 93.19 279 SER A C 1
ATOM 2328 O O . SER A 1 279 ? 15.377 -5.715 14.114 1.00 93.19 279 SER A O 1
ATOM 2330 N N . ILE A 1 280 ? 15.344 -4.417 12.292 1.00 94.88 280 ILE A N 1
ATOM 2331 C CA . ILE A 1 280 ? 15.008 -3.161 12.951 1.00 94.88 280 ILE A CA 1
ATOM 2332 C C . ILE A 1 280 ? 13.554 -2.851 12.609 1.00 94.88 280 ILE A C 1
ATOM 2334 O O . ILE A 1 280 ? 13.154 -2.984 11.451 1.00 94.88 280 ILE A O 1
ATOM 2338 N N . THR A 1 281 ? 12.781 -2.417 13.597 1.00 95.94 281 THR A N 1
ATOM 2339 C CA . THR A 1 281 ? 11.480 -1.787 13.383 1.00 95.94 281 THR A CA 1
ATOM 2340 C C . THR A 1 281 ? 11.549 -0.332 13.804 1.00 95.94 281 THR A C 1
ATOM 2342 O O . THR A 1 281 ? 12.134 -0.003 14.839 1.00 95.94 281 THR A O 1
ATOM 2345 N N . LYS A 1 282 ? 10.968 0.543 12.988 1.00 96.88 282 LYS A N 1
ATOM 2346 C CA . LYS A 1 282 ? 10.673 1.919 13.359 1.00 96.88 282 LYS A CA 1
ATOM 2347 C C . LYS A 1 282 ? 9.165 2.075 13.399 1.00 96.88 282 LYS A C 1
ATOM 2349 O O . LYS A 1 282 ? 8.505 1.908 12.376 1.00 96.88 282 LYS A O 1
ATOM 2354 N N . ASP A 1 283 ? 8.651 2.419 14.567 1.00 96.94 283 ASP A N 1
ATOM 2355 C CA . ASP A 1 283 ? 7.224 2.518 14.820 1.00 96.94 283 ASP A CA 1
ATOM 2356 C C . ASP A 1 283 ? 6.874 3.931 15.267 1.00 96.94 283 ASP A C 1
ATOM 2358 O O . ASP A 1 283 ? 7.526 4.513 16.135 1.00 96.94 283 ASP A O 1
ATOM 2362 N N . PHE A 1 284 ? 5.820 4.472 14.678 1.00 96.12 284 PHE A N 1
ATOM 2363 C CA . PHE A 1 284 ? 5.129 5.650 15.160 1.00 96.12 284 PHE A CA 1
ATOM 2364 C C . PHE A 1 284 ? 3.822 5.219 15.806 1.00 96.12 284 PHE A C 1
ATOM 2366 O O . PHE A 1 284 ? 3.005 4.556 15.164 1.00 96.12 284 PHE A O 1
ATOM 2373 N N . TRP A 1 285 ? 3.622 5.631 17.051 1.00 94.12 285 TRP A N 1
ATOM 2374 C CA . TRP A 1 285 ? 2.398 5.403 17.800 1.00 94.12 285 TRP A CA 1
ATOM 2375 C C . TRP A 1 285 ? 1.669 6.717 18.037 1.00 94.12 285 TRP A C 1
ATOM 2377 O O . TRP A 1 285 ? 2.292 7.727 18.371 1.00 94.12 285 TRP A O 1
ATOM 2387 N N . LEU A 1 286 ? 0.346 6.684 17.905 1.00 91.94 286 LEU A N 1
ATOM 2388 C CA . LEU A 1 286 ? -0.543 7.778 18.279 1.00 91.94 286 LEU A CA 1
ATOM 2389 C C . LEU A 1 286 ? -1.706 7.215 19.090 1.00 91.94 286 LEU A C 1
ATOM 2391 O O . LEU A 1 286 ? -2.422 6.339 18.614 1.00 91.94 286 LEU A O 1
ATOM 2395 N N . SER A 1 287 ? -1.915 7.750 20.285 1.00 88.06 287 SER A N 1
ATOM 2396 C CA . SER A 1 287 ? -3.130 7.519 21.064 1.00 88.06 287 SER A CA 1
ATOM 2397 C C . SER A 1 287 ? -4.073 8.709 20.948 1.00 88.06 287 SER A C 1
ATOM 2399 O O . SER A 1 287 ? -3.620 9.851 20.973 1.00 88.06 287 SER A O 1
ATOM 2401 N N . THR A 1 288 ? -5.362 8.419 20.795 1.00 86.06 288 THR A N 1
ATOM 2402 C CA . THR A 1 288 ? -6.471 9.383 20.775 1.00 86.06 288 THR A CA 1
ATOM 2403 C C . THR A 1 288 ? -7.558 8.899 21.731 1.00 86.06 288 THR A C 1
ATOM 2405 O O . THR A 1 288 ? -7.407 7.855 22.346 1.00 86.06 288 THR A O 1
ATOM 2408 N N . LYS A 1 289 ? -8.692 9.594 21.850 1.00 80.00 289 LYS A N 1
ATOM 2409 C CA . LYS A 1 289 ? -9.775 9.144 22.741 1.00 80.00 289 LYS A CA 1
ATOM 2410 C C . LYS A 1 289 ? -10.255 7.708 22.457 1.00 80.00 289 LYS A C 1
ATOM 2412 O O . LYS A 1 289 ? -10.411 6.937 23.396 1.00 80.00 289 LYS A O 1
ATOM 2417 N N . ASP A 1 290 ? -10.487 7.376 21.186 1.00 82.00 290 ASP A N 1
ATOM 2418 C CA . ASP A 1 290 ? -11.210 6.153 20.797 1.00 82.00 290 ASP A CA 1
ATOM 2419 C C . ASP A 1 290 ? -10.314 5.098 20.118 1.00 82.00 290 ASP A C 1
ATOM 2421 O O . ASP A 1 290 ? -10.738 3.963 19.892 1.00 82.00 290 ASP A O 1
ATOM 2425 N N . TYR A 1 291 ? -9.088 5.473 19.736 1.00 89.38 291 TYR A N 1
ATOM 2426 C CA . TYR A 1 291 ? -8.212 4.635 18.916 1.00 89.38 291 TYR A CA 1
ATOM 2427 C C . TYR A 1 291 ? -6.745 4.760 19.303 1.00 89.38 291 TYR A C 1
ATOM 2429 O O . TYR A 1 291 ? -6.260 5.845 19.644 1.00 89.38 291 TYR A O 1
ATOM 2437 N N . PHE A 1 292 ? -6.035 3.649 19.122 1.00 90.12 292 PHE A N 1
ATOM 2438 C CA . PHE A 1 292 ? -4.589 3.548 19.199 1.00 90.12 292 PHE A CA 1
ATOM 2439 C C . PHE A 1 292 ? -4.029 3.156 17.831 1.00 90.12 292 PHE A C 1
ATOM 2441 O O . PHE A 1 292 ? -4.368 2.109 17.279 1.00 90.12 292 PHE A O 1
ATOM 2448 N N . TYR A 1 293 ? -3.174 3.999 17.269 1.00 94.00 293 TYR A N 1
ATOM 2449 C CA . TYR A 1 293 ? -2.615 3.829 15.933 1.00 94.00 293 TYR A CA 1
ATOM 2450 C C . TYR A 1 293 ? -1.153 3.420 16.003 1.00 94.00 293 TYR A C 1
ATOM 2452 O O . TYR A 1 293 ? -0.401 3.933 16.834 1.00 94.00 293 TYR A O 1
ATOM 2460 N N . ARG A 1 294 ? -0.734 2.579 15.055 1.00 95.69 294 ARG A N 1
ATOM 2461 C CA . ARG A 1 294 ? 0.670 2.276 14.786 1.00 95.69 294 ARG A CA 1
ATOM 2462 C C . ARG A 1 294 ? 0.967 2.325 13.294 1.00 95.69 294 ARG A C 1
ATOM 2464 O O . ARG A 1 294 ? 0.446 1.506 12.543 1.00 95.69 294 ARG A O 1
ATOM 2471 N N . ALA A 1 295 ? 1.858 3.215 12.874 1.00 98.12 295 ALA A N 1
ATOM 2472 C CA . ALA A 1 295 ? 2.528 3.115 11.580 1.00 98.12 295 ALA A CA 1
ATOM 2473 C C . ALA A 1 295 ? 3.910 2.490 11.805 1.00 98.12 295 ALA A C 1
ATOM 2475 O O . ALA A 1 295 ? 4.717 3.035 12.550 1.00 98.12 295 ALA A O 1
ATOM 2476 N N . SER A 1 296 ? 4.169 1.335 11.204 1.00 97.88 296 SER A N 1
ATOM 2477 C CA . SER A 1 296 ? 5.357 0.519 11.448 1.00 97.88 296 SER A CA 1
ATOM 2478 C C . SER A 1 296 ? 6.112 0.256 10.153 1.00 97.88 296 SER A C 1
ATOM 2480 O O . SER A 1 296 ? 5.510 -0.027 9.116 1.00 97.88 296 SER A O 1
ATOM 2482 N N . ALA A 1 297 ? 7.435 0.358 10.213 1.00 97.94 297 ALA A N 1
ATOM 2483 C CA . ALA A 1 297 ? 8.333 0.003 9.128 1.00 97.94 297 ALA A CA 1
ATOM 2484 C C . ALA A 1 297 ? 9.437 -0.918 9.657 1.00 97.94 297 ALA A C 1
ATOM 2486 O O . ALA A 1 297 ? 10.336 -0.475 10.376 1.00 97.94 297 ALA A O 1
ATOM 2487 N N . ARG A 1 298 ? 9.394 -2.192 9.263 1.00 96.12 298 ARG A N 1
ATOM 2488 C CA . ARG A 1 298 ? 10.346 -3.229 9.678 1.00 96.12 298 ARG A CA 1
ATOM 2489 C C . ARG A 1 298 ? 11.243 -3.643 8.520 1.00 96.12 298 ARG A C 1
ATOM 2491 O O . ARG A 1 298 ? 10.762 -3.835 7.412 1.00 96.12 298 ARG A O 1
ATOM 2498 N N . TYR A 1 299 ? 12.542 -3.796 8.756 1.00 94.25 299 TYR A N 1
ATOM 2499 C CA . TYR A 1 299 ? 13.531 -4.175 7.737 1.00 94.25 299 TYR A CA 1
ATOM 2500 C C . TYR A 1 299 ? 14.733 -4.887 8.368 1.00 94.25 299 TYR A C 1
ATOM 2502 O O . TYR A 1 299 ? 14.990 -4.734 9.558 1.00 94.25 299 TYR A O 1
ATOM 2510 N N . LEU A 1 300 ? 15.492 -5.692 7.613 1.00 90.12 300 LEU A N 1
ATOM 2511 C CA . LEU A 1 300 ? 16.590 -6.468 8.218 1.00 90.12 300 LEU A CA 1
ATOM 2512 C C . LEU A 1 300 ? 17.771 -5.576 8.647 1.00 90.12 300 LEU A C 1
ATOM 2514 O O . LEU A 1 300 ? 18.243 -4.735 7.881 1.00 90.12 300 LEU A O 1
ATOM 2518 N N . SER A 1 301 ? 18.301 -5.821 9.847 1.00 83.00 301 SER A N 1
ATOM 2519 C CA . SER A 1 301 ? 19.434 -5.098 10.441 1.00 83.00 301 SER A CA 1
ATOM 2520 C C . SER A 1 301 ? 20.769 -5.457 9.782 1.00 83.00 301 SER A C 1
ATOM 2522 O O . SER A 1 301 ? 21.685 -4.643 9.726 1.00 83.00 301 SER A O 1
ATOM 2524 N N . LYS A 1 302 ? 20.873 -6.656 9.193 1.00 77.44 302 LYS A N 1
ATOM 2525 C CA . LYS A 1 302 ? 22.096 -7.152 8.530 1.00 77.44 302 LYS A CA 1
ATOM 2526 C C . LYS A 1 302 ? 22.445 -6.451 7.212 1.00 77.44 302 LYS A C 1
ATOM 2528 O O . LYS A 1 302 ? 23.471 -6.757 6.600 1.00 77.44 302 LYS A O 1
ATOM 2533 N N . TYR A 1 303 ? 21.578 -5.578 6.709 1.00 73.81 303 TYR A N 1
ATOM 2534 C CA . TYR A 1 303 ? 21.818 -4.902 5.443 1.00 73.81 303 TYR A CA 1
ATOM 2535 C C . TYR A 1 303 ? 22.879 -3.815 5.597 1.00 73.81 303 TYR A C 1
ATOM 2537 O O . TYR A 1 303 ? 22.825 -2.993 6.499 1.00 73.81 303 TYR A O 1
ATOM 2545 N N . LYS A 1 304 ? 23.839 -3.766 4.665 1.00 68.00 304 LYS A N 1
ATOM 2546 C CA . LYS A 1 304 ? 24.902 -2.743 4.670 1.00 68.00 304 LYS A CA 1
ATOM 2547 C C . LYS A 1 304 ? 24.372 -1.313 4.515 1.00 68.00 304 LYS A C 1
ATOM 2549 O O . LYS A 1 304 ? 25.105 -0.372 4.795 1.00 68.00 304 LYS A O 1
ATOM 2554 N N . ASP A 1 305 ? 23.125 -1.155 4.069 1.00 73.81 305 ASP A N 1
ATOM 2555 C CA . ASP A 1 305 ? 22.511 0.137 3.771 1.00 73.81 305 ASP A CA 1
ATOM 2556 C C . ASP A 1 305 ? 21.271 0.439 4.622 1.00 73.81 305 ASP A C 1
ATOM 2558 O O . ASP A 1 305 ? 20.189 0.754 4.125 1.00 73.81 305 ASP A O 1
ATOM 2562 N N . ILE A 1 306 ? 21.446 0.343 5.941 1.00 82.56 306 ILE A N 1
ATOM 2563 C CA . ILE A 1 306 ? 20.439 0.752 6.932 1.00 82.56 306 ILE A CA 1
ATOM 2564 C C . ILE A 1 306 ? 19.960 2.184 6.654 1.00 82.56 306 ILE A C 1
ATOM 2566 O O . ILE A 1 306 ? 18.771 2.457 6.748 1.00 82.56 306 ILE A O 1
ATOM 2570 N N . VAL A 1 307 ? 20.854 3.086 6.229 1.00 89.62 307 VAL A N 1
ATOM 2571 C CA . VAL A 1 307 ? 20.536 4.503 5.994 1.00 89.62 307 VAL A CA 1
ATOM 2572 C C . VAL A 1 307 ? 19.439 4.691 4.940 1.00 89.62 307 VAL A C 1
ATOM 2574 O O . VAL A 1 307 ? 18.550 5.522 5.137 1.00 89.62 307 VAL A O 1
ATOM 2577 N N . ARG A 1 308 ? 19.466 3.961 3.814 1.00 91.81 308 ARG A N 1
ATOM 2578 C CA . ARG A 1 308 ? 18.400 4.066 2.801 1.00 91.81 308 ARG A CA 1
ATOM 2579 C C . ARG A 1 308 ? 17.078 3.469 3.284 1.00 91.81 308 ARG A C 1
ATOM 2581 O O . ARG A 1 308 ? 16.042 4.077 3.025 1.00 91.81 308 ARG A O 1
ATOM 2588 N N . TYR A 1 309 ? 17.101 2.363 4.027 1.00 94.06 309 TYR A N 1
ATOM 2589 C CA . TYR A 1 309 ? 15.883 1.799 4.618 1.00 94.06 309 TYR A CA 1
ATOM 2590 C C . TYR A 1 309 ? 15.273 2.704 5.689 1.00 94.06 309 TYR A C 1
ATOM 2592 O O . TYR A 1 309 ? 14.065 2.924 5.671 1.00 94.06 309 TYR A O 1
ATOM 2600 N N . THR A 1 310 ? 16.091 3.322 6.544 1.00 92.81 310 THR A N 1
ATOM 2601 C CA . THR A 1 310 ? 15.622 4.315 7.520 1.00 92.81 310 THR A CA 1
ATOM 2602 C C . THR A 1 310 ? 14.932 5.488 6.829 1.00 92.81 310 THR A C 1
ATOM 2604 O O . THR A 1 310 ? 13.863 5.894 7.261 1.00 92.81 310 THR A O 1
ATOM 2607 N N . LYS A 1 311 ? 15.452 5.973 5.692 1.00 94.88 311 LYS A N 1
ATOM 2608 C CA . LYS A 1 311 ? 14.772 7.025 4.911 1.00 94.88 311 LYS A CA 1
ATOM 2609 C C . LYS A 1 311 ? 13.414 6.582 4.364 1.00 94.88 311 LYS A C 1
ATOM 2611 O O . LYS A 1 311 ? 12.494 7.392 4.311 1.00 94.88 311 LYS A O 1
ATOM 2616 N N . ILE A 1 312 ? 13.287 5.332 3.917 1.00 96.31 312 ILE A N 1
ATOM 2617 C CA . ILE A 1 312 ? 11.996 4.791 3.464 1.00 96.31 312 ILE A CA 1
ATOM 2618 C C . ILE A 1 312 ? 11.023 4.707 4.645 1.00 96.31 312 ILE A C 1
ATOM 2620 O O . ILE A 1 312 ? 9.896 5.181 4.523 1.00 96.31 312 ILE A O 1
ATOM 2624 N N . ALA A 1 313 ? 11.477 4.183 5.786 1.00 96.81 313 ALA A N 1
ATOM 2625 C CA . ALA A 1 313 ? 10.697 4.110 7.018 1.00 96.81 313 ALA A CA 1
ATOM 2626 C C . ALA A 1 313 ? 10.212 5.496 7.475 1.00 96.81 313 ALA A C 1
ATOM 2628 O O . ALA A 1 313 ? 9.025 5.675 7.735 1.00 96.81 313 ALA A O 1
ATOM 2629 N N . ASP A 1 314 ? 11.104 6.491 7.487 1.00 96.12 314 ASP A N 1
ATOM 2630 C CA . ASP A 1 314 ? 10.778 7.879 7.826 1.00 96.12 314 ASP A CA 1
ATOM 2631 C C . ASP A 1 314 ? 9.719 8.448 6.888 1.00 96.12 314 ASP A C 1
ATOM 2633 O O . ASP A 1 314 ? 8.741 9.036 7.338 1.00 96.12 314 ASP A O 1
ATOM 2637 N N . ASN A 1 315 ? 9.887 8.259 5.578 1.00 96.12 315 ASN A N 1
ATOM 2638 C CA . ASN A 1 315 ? 8.922 8.742 4.598 1.00 96.12 315 ASN A CA 1
ATOM 2639 C C . ASN A 1 315 ? 7.548 8.094 4.788 1.00 96.12 315 ASN A C 1
ATOM 2641 O O . ASN A 1 315 ? 6.551 8.807 4.748 1.00 96.12 315 ASN A O 1
ATOM 2645 N N . PHE A 1 316 ? 7.491 6.777 5.012 1.00 97.75 316 PHE A N 1
ATOM 2646 C CA . PHE A 1 316 ? 6.240 6.064 5.265 1.00 97.75 316 PHE A CA 1
ATOM 2647 C C . PHE A 1 316 ? 5.538 6.602 6.516 1.00 97.75 316 PHE A C 1
ATOM 2649 O O . PHE A 1 316 ? 4.390 7.038 6.435 1.00 97.75 316 PHE A O 1
ATOM 2656 N N . ILE A 1 317 ? 6.250 6.664 7.642 1.00 97.06 317 ILE A N 1
ATOM 2657 C CA . ILE A 1 317 ? 5.724 7.176 8.912 1.00 97.06 317 ILE A CA 1
ATOM 2658 C C . ILE A 1 317 ? 5.248 8.624 8.775 1.00 97.06 317 ILE A C 1
ATOM 2660 O O . ILE A 1 317 ? 4.162 8.957 9.235 1.00 97.06 317 ILE A O 1
ATOM 2664 N N . ASN A 1 318 ? 6.006 9.477 8.086 1.00 96.38 318 ASN A N 1
ATOM 2665 C CA . ASN A 1 318 ? 5.644 10.881 7.884 1.00 96.38 318 ASN A CA 1
ATOM 2666 C C . ASN A 1 318 ? 4.412 11.075 6.987 1.00 96.38 318 ASN A C 1
ATOM 2668 O O . ASN A 1 318 ? 3.875 12.180 6.931 1.00 96.38 318 ASN A O 1
ATOM 2672 N N . THR A 1 319 ? 3.962 10.037 6.274 1.00 97.19 319 THR A N 1
ATOM 2673 C CA . THR A 1 319 ? 2.700 10.086 5.519 1.00 97.19 319 THR A CA 1
ATOM 2674 C C . THR A 1 319 ? 1.477 9.768 6.371 1.00 97.19 319 THR A C 1
ATOM 2676 O O . THR A 1 319 ? 0.359 9.951 5.887 1.00 97.19 319 THR A O 1
ATOM 2679 N N . PHE A 1 320 ? 1.671 9.274 7.599 1.00 97.62 320 PHE A N 1
ATOM 2680 C CA . PHE A 1 320 ? 0.573 8.956 8.495 1.00 97.62 320 PHE A CA 1
ATOM 2681 C C . PHE A 1 320 ? -0.168 10.225 8.923 1.00 97.62 320 PHE A C 1
ATOM 2683 O O . PHE A 1 320 ? 0.423 11.190 9.408 1.00 97.62 320 PHE A O 1
ATOM 2690 N N . GLU A 1 321 ? -1.488 10.187 8.804 1.00 96.00 321 GLU A N 1
ATOM 2691 C CA . GLU A 1 321 ? -2.389 11.198 9.336 1.00 96.00 321 GLU A CA 1
ATOM 2692 C C . GLU A 1 321 ? -3.709 10.560 9.782 1.00 96.00 321 GLU A C 1
ATOM 2694 O O . GLU A 1 321 ? -4.104 9.497 9.298 1.00 96.00 321 GLU A O 1
ATOM 2699 N N . VAL A 1 322 ? -4.415 11.230 10.693 1.00 95.44 322 VAL A N 1
ATOM 2700 C CA . VAL A 1 322 ? -5.794 10.884 11.056 1.00 95.44 322 VAL A CA 1
ATOM 2701 C C . VAL A 1 322 ? -6.720 11.895 10.391 1.00 95.44 322 VAL A C 1
ATOM 2703 O O . VAL A 1 322 ? -6.645 13.093 10.665 1.00 95.44 322 VAL A O 1
ATOM 2706 N N . VAL A 1 323 ? -7.590 11.421 9.501 1.00 95.88 323 VAL A N 1
ATOM 2707 C CA . VAL A 1 323 ? -8.539 12.256 8.754 1.00 95.88 323 VAL A CA 1
ATOM 2708 C C . VAL A 1 323 ? -9.967 12.068 9.256 1.00 95.88 323 VAL A C 1
ATOM 2710 O O . VAL A 1 323 ? -10.381 10.974 9.632 1.00 95.88 323 VAL A O 1
ATOM 2713 N N . ASN A 1 324 ? -10.769 13.134 9.219 1.00 93.94 324 ASN A N 1
ATOM 2714 C CA . ASN A 1 324 ? -12.189 13.035 9.551 1.00 93.94 324 ASN A CA 1
ATOM 2715 C C . ASN A 1 324 ? -12.962 12.328 8.418 1.00 93.94 324 ASN A C 1
ATOM 2717 O O . ASN A 1 324 ? -13.037 12.819 7.289 1.00 93.94 324 ASN A O 1
ATOM 2721 N N . THR A 1 325 ? -13.581 11.192 8.745 1.00 95.06 325 THR A N 1
ATOM 2722 C CA . THR A 1 325 ? -14.338 10.336 7.818 1.00 95.06 325 THR A CA 1
ATOM 2723 C C . THR A 1 325 ? -15.860 10.446 7.969 1.00 95.06 325 THR A C 1
ATOM 2725 O O . THR A 1 325 ? -16.604 9.762 7.267 1.00 95.06 325 THR A O 1
ATOM 2728 N N . GLU A 1 326 ? -16.375 11.326 8.830 1.00 93.00 326 GLU A N 1
ATOM 2729 C CA . GLU A 1 326 ? -17.817 11.469 9.091 1.00 93.00 326 GLU A CA 1
ATOM 2730 C C . GLU A 1 326 ? -18.610 11.842 7.835 1.00 93.00 326 GLU A C 1
ATOM 2732 O O . GLU A 1 326 ? -19.702 11.323 7.594 1.00 93.00 326 GLU A O 1
ATOM 2737 N N . LYS A 1 327 ? -18.049 12.706 6.979 1.00 93.44 327 LYS A N 1
ATOM 2738 C CA . LYS A 1 327 ? -18.683 13.073 5.705 1.00 93.44 327 LYS A CA 1
ATOM 2739 C C . LYS A 1 327 ? -18.857 11.860 4.787 1.00 93.44 327 LYS A C 1
ATOM 2741 O O . LYS A 1 327 ? -19.895 11.738 4.144 1.00 93.44 327 LYS A O 1
ATOM 2746 N N . TYR A 1 328 ? -17.867 10.969 4.740 1.00 94.00 328 TYR A N 1
ATOM 2747 C CA . TYR A 1 328 ? -17.954 9.736 3.957 1.00 94.00 328 TYR A CA 1
ATOM 2748 C C . TYR A 1 328 ? -19.093 8.851 4.475 1.00 94.00 328 TYR A C 1
ATOM 2750 O O . TYR A 1 328 ? -19.954 8.442 3.698 1.00 94.00 328 TYR A O 1
ATOM 2758 N N . TRP A 1 329 ? -19.161 8.632 5.790 1.00 92.25 329 TRP A N 1
ATOM 2759 C CA . TRP A 1 329 ? -20.186 7.776 6.391 1.00 92.25 329 TRP A CA 1
ATOM 2760 C C . TRP A 1 329 ? -21.595 8.343 6.279 1.00 92.25 329 TRP A C 1
ATOM 2762 O O . TRP A 1 329 ? -22.521 7.609 5.945 1.00 92.25 329 TRP A O 1
ATOM 2772 N N . THR A 1 330 ? -21.767 9.648 6.484 1.00 91.25 330 THR A N 1
ATOM 2773 C CA . THR A 1 330 ? -23.075 10.302 6.324 1.00 91.25 330 THR A CA 1
ATOM 2774 C C . THR A 1 330 ? -23.577 10.231 4.880 1.00 91.25 330 THR A C 1
ATOM 2776 O O . THR A 1 330 ? -24.758 9.966 4.670 1.00 91.25 330 THR A O 1
ATOM 2779 N N . GLN A 1 331 ? -22.698 10.389 3.882 1.00 91.00 331 GLN A N 1
ATOM 2780 C CA . GLN A 1 331 ? -23.051 10.216 2.467 1.00 91.00 331 GLN A CA 1
ATOM 2781 C C . GLN A 1 331 ? -23.356 8.754 2.119 1.00 91.00 331 GLN A C 1
ATOM 2783 O O . GLN A 1 331 ? -24.355 8.477 1.456 1.00 91.00 331 GLN A O 1
ATOM 2788 N N . LYS A 1 332 ? -22.526 7.813 2.588 1.00 89.62 332 LYS A N 1
ATOM 2789 C CA . LYS A 1 332 ? -22.734 6.375 2.371 1.00 89.62 332 LYS A CA 1
ATOM 2790 C C . LYS A 1 332 ? -24.073 5.924 2.953 1.00 89.62 332 LYS A C 1
ATOM 2792 O O . LYS A 1 332 ? -24.843 5.279 2.254 1.00 89.62 332 LYS A O 1
ATOM 2797 N N . PHE A 1 333 ? -24.387 6.341 4.179 1.00 86.12 333 PHE A N 1
ATOM 2798 C CA . PHE A 1 333 ? -25.666 6.055 4.823 1.00 86.12 333 PHE A CA 1
ATOM 2799 C C . PHE A 1 333 ? -26.857 6.618 4.037 1.00 86.12 333 PHE A C 1
ATOM 2801 O O . PHE A 1 333 ? -27.806 5.889 3.777 1.00 86.12 333 PHE A O 1
ATOM 2808 N N . GLN A 1 334 ? -26.801 7.882 3.598 1.00 85.75 334 GLN A N 1
ATOM 2809 C CA . GLN A 1 334 ? -27.873 8.503 2.804 1.00 85.75 334 GLN A CA 1
ATOM 2810 C C . GLN A 1 334 ? -28.168 7.745 1.504 1.00 85.75 334 GLN A C 1
ATOM 2812 O O . GLN A 1 334 ? -29.330 7.600 1.136 1.00 85.75 334 G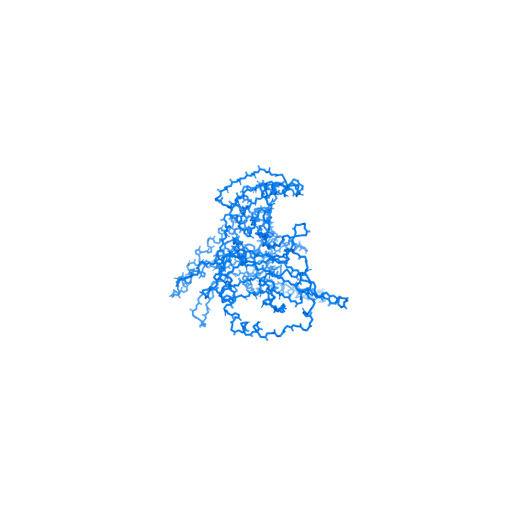LN A O 1
ATOM 2817 N N . ASN A 1 335 ? -27.137 7.218 0.840 1.00 83.75 335 ASN A N 1
ATOM 2818 C CA . ASN A 1 335 ? -27.305 6.427 -0.380 1.00 83.75 335 ASN A CA 1
ATOM 2819 C C . ASN A 1 335 ? -27.939 5.051 -0.116 1.00 83.75 335 ASN A C 1
ATOM 2821 O O . ASN A 1 335 ? -28.617 4.515 -0.989 1.00 83.75 335 ASN A O 1
ATOM 2825 N N . THR A 1 336 ? -27.747 4.491 1.080 1.00 77.31 336 THR A N 1
ATOM 2826 C CA . THR A 1 336 ? -28.368 3.225 1.504 1.00 77.31 336 THR A CA 1
ATOM 2827 C C . THR A 1 336 ? -29.820 3.417 1.973 1.00 77.31 336 THR A C 1
ATOM 2829 O O . THR A 1 336 ? -30.615 2.480 1.933 1.00 77.31 336 THR A O 1
ATOM 2832 N N . ASN A 1 337 ? -30.187 4.620 2.430 1.00 62.53 337 ASN A N 1
ATOM 2833 C CA . ASN A 1 337 ? -31.299 4.828 3.360 1.00 62.53 337 ASN A CA 1
ATOM 2834 C C . ASN A 1 337 ? -32.537 5.571 2.803 1.00 62.53 337 ASN A C 1
ATOM 2836 O O . ASN A 1 337 ? -33.131 6.391 3.495 1.00 62.53 337 ASN A O 1
ATOM 2840 N N . LEU A 1 338 ? -32.998 5.255 1.588 1.00 53.03 338 LEU A N 1
ATOM 2841 C CA . LEU A 1 338 ? -34.421 5.490 1.261 1.00 53.03 338 LEU A CA 1
ATOM 2842 C C . LEU A 1 338 ? -35.336 4.368 1.789 1.00 53.03 338 LEU A C 1
ATOM 2844 O O . LEU A 1 338 ? -36.547 4.541 1.844 1.00 53.03 338 LEU A O 1
ATOM 2848 N N . ASP A 1 339 ? -34.767 3.234 2.206 1.00 53.38 339 ASP A N 1
ATOM 2849 C CA . ASP A 1 339 ? -35.520 2.008 2.503 1.00 53.38 339 ASP A CA 1
ATOM 2850 C C . ASP A 1 339 ? -35.203 1.415 3.899 1.00 53.38 339 ASP A C 1
ATOM 2852 O O . ASP A 1 339 ? -35.867 0.485 4.355 1.00 53.38 339 ASP A O 1
ATOM 2856 N N . TYR A 1 340 ? -34.197 1.947 4.613 1.00 54.97 340 TYR A N 1
ATOM 2857 C CA . TYR A 1 340 ? -33.735 1.435 5.917 1.00 54.97 340 TYR A CA 1
ATOM 2858 C C . TYR A 1 340 ? -34.524 2.047 7.097 1.00 54.97 340 TYR A C 1
ATOM 2860 O O . TYR A 1 340 ? -34.823 1.341 8.064 1.00 54.97 340 TYR A O 1
ATOM 2868 N N . GLU A 1 341 ? -34.944 3.317 6.994 1.00 53.12 341 GLU A N 1
ATOM 2869 C CA . GLU A 1 341 ? -35.882 3.970 7.928 1.00 53.12 341 GLU A CA 1
ATOM 2870 C C . GLU A 1 341 ? -37.235 3.235 7.993 1.00 53.12 341 GLU A C 1
ATOM 2872 O O . GLU A 1 341 ? -37.785 3.035 9.077 1.00 53.12 341 GLU A O 1
ATOM 2877 N N . HIS A 1 342 ? -37.743 2.751 6.852 1.00 47.69 342 HIS A N 1
ATOM 2878 C CA . HIS A 1 342 ? -39.010 2.014 6.784 1.00 47.69 342 HIS A CA 1
ATOM 2879 C C . HIS A 1 342 ? -38.926 0.578 7.329 1.00 47.69 342 HIS A C 1
ATOM 2881 O O . HIS A 1 342 ? -39.916 0.082 7.874 1.00 47.69 342 HIS A O 1
ATOM 2887 N N . ARG A 1 343 ? -37.765 -0.087 7.225 1.00 51.16 343 ARG A N 1
ATOM 2888 C CA . ARG A 1 343 ? -37.568 -1.477 7.681 1.00 51.16 343 ARG A CA 1
ATOM 2889 C C . ARG A 1 343 ? -37.404 -1.623 9.198 1.00 51.16 343 ARG A C 1
ATOM 2891 O O . ARG A 1 343 ? -37.848 -2.624 9.749 1.00 51.16 343 ARG A O 1
ATOM 2898 N N . ASN A 1 344 ? -36.794 -0.649 9.879 1.00 51.25 344 ASN A N 1
ATOM 2899 C CA . ASN A 1 344 ? -36.463 -0.776 11.307 1.00 51.25 344 ASN A CA 1
ATOM 2900 C C . ASN A 1 344 ? -37.577 -0.326 12.266 1.00 51.25 344 ASN A C 1
ATOM 2902 O O . ASN A 1 344 ? -37.677 -0.869 13.360 1.00 51.25 344 ASN A O 1
ATOM 2906 N N . LEU A 1 345 ? -38.443 0.613 11.873 1.00 51.38 345 LEU A N 1
ATOM 2907 C CA . LEU A 1 345 ? -39.501 1.122 12.764 1.00 51.38 345 LEU A CA 1
ATOM 2908 C C . LEU A 1 345 ? -40.737 0.207 12.855 1.00 51.38 345 LEU A C 1
ATOM 2910 O O . LEU A 1 345 ? -41.529 0.358 13.780 1.00 51.38 345 LEU A O 1
ATOM 2914 N N . ASN A 1 346 ? -40.900 -0.742 11.924 1.00 47.38 346 ASN A N 1
ATOM 2915 C CA . ASN A 1 346 ? -42.110 -1.568 11.793 1.00 47.38 346 ASN A CA 1
ATOM 2916 C C . ASN A 1 346 ? -41.855 -3.083 11.853 1.00 47.38 346 ASN A C 1
ATOM 2918 O O . ASN A 1 346 ? -42.762 -3.863 11.559 1.00 47.38 346 ASN A O 1
ATOM 2922 N N . ASN A 1 347 ? -40.644 -3.525 12.200 1.00 50.06 347 ASN A N 1
ATOM 2923 C CA . ASN A 1 347 ? -40.338 -4.951 12.251 1.00 50.06 347 ASN A CA 1
ATOM 2924 C C . ASN A 1 347 ? -40.877 -5.557 13.565 1.00 50.06 347 ASN A C 1
ATOM 2926 O O . ASN A 1 347 ? -40.376 -5.203 14.636 1.00 50.06 347 ASN A O 1
ATOM 2930 N N . PRO A 1 348 ? -41.889 -6.450 13.526 1.00 51.34 348 PRO A N 1
ATOM 2931 C CA . PRO A 1 348 ? -42.431 -7.059 14.738 1.00 51.34 348 PRO A CA 1
ATOM 2932 C C . PRO A 1 348 ? -41.322 -7.816 15.467 1.00 51.34 348 PRO A C 1
ATOM 2934 O O . PRO A 1 348 ? -40.587 -8.561 14.819 1.00 51.34 348 PRO A O 1
ATOM 2937 N N . GLN A 1 349 ? -41.195 -7.621 16.788 1.00 57.50 349 GLN A N 1
ATOM 2938 C CA . GLN A 1 349 ? -40.225 -8.355 17.609 1.00 57.50 349 GLN A CA 1
ATOM 2939 C C . GLN A 1 349 ? -40.276 -9.853 17.252 1.00 57.50 349 GLN A C 1
ATOM 2941 O O . GLN A 1 349 ? -41.373 -10.423 17.188 1.00 57.50 349 GLN A O 1
ATOM 2946 N N . PRO A 1 350 ? -39.133 -10.503 16.967 1.00 56.84 350 PRO A N 1
ATOM 2947 C CA . PRO A 1 350 ? -39.112 -11.929 16.696 1.00 56.84 350 PRO A CA 1
ATOM 2948 C C . PRO A 1 350 ? -39.724 -12.670 17.888 1.00 56.84 350 PRO A C 1
ATOM 2950 O O . PRO A 1 350 ? -39.421 -12.342 19.029 1.00 56.84 350 PRO A O 1
ATOM 2953 N N . LYS A 1 351 ? -40.568 -13.678 17.632 1.00 53.06 351 LYS A N 1
ATOM 2954 C CA . LYS A 1 351 ? -41.286 -14.454 18.669 1.00 53.06 351 LYS A CA 1
ATOM 2955 C C . LYS A 1 351 ? -40.396 -15.024 19.778 1.00 53.06 351 LYS A C 1
ATOM 2957 O O . LYS A 1 351 ? -40.889 -15.344 20.848 1.00 53.06 351 LYS A O 1
ATOM 2962 N N . ASP A 1 352 ? -39.107 -15.150 19.510 1.00 56.44 352 ASP A N 1
ATOM 2963 C CA . ASP A 1 352 ? -38.130 -15.731 20.413 1.00 56.44 352 ASP A CA 1
ATOM 2964 C C . ASP A 1 352 ? -37.432 -14.664 21.307 1.00 56.44 352 ASP A C 1
ATOM 2966 O O . ASP A 1 352 ? -36.434 -14.955 21.961 1.00 56.44 352 ASP A O 1
ATOM 2970 N N . TRP A 1 353 ? -37.898 -13.407 21.302 1.00 58.94 353 TRP A N 1
ATOM 2971 C CA . TRP A 1 353 ? -37.316 -12.286 22.066 1.00 58.94 353 TRP A CA 1
ATOM 2972 C C . TRP A 1 353 ? -37.817 -12.154 23.506 1.00 58.94 353 TRP A C 1
ATOM 2974 O O . TRP A 1 353 ? -37.239 -11.388 24.276 1.00 58.94 353 TRP A O 1
ATOM 2984 N N . ASP A 1 354 ? -38.838 -12.921 23.890 1.00 57.00 354 ASP A N 1
ATOM 2985 C CA . ASP A 1 354 ? -39.400 -12.911 25.247 1.00 57.00 354 ASP A CA 1
ATOM 2986 C C . ASP A 1 354 ? -38.405 -13.421 26.311 1.00 57.00 354 ASP A C 1
ATOM 2988 O O . ASP A 1 354 ? -38.620 -13.216 27.505 1.00 57.00 354 ASP A O 1
ATOM 2992 N N . CYS A 1 355 ? -37.293 -14.044 25.896 1.00 60.75 355 CYS A N 1
ATOM 2993 C CA . CYS A 1 355 ? -36.197 -14.423 26.781 1.00 60.75 355 CYS A CA 1
ATOM 2994 C C . CYS A 1 355 ? -34.819 -13.997 26.239 1.00 60.75 355 CYS A C 1
ATOM 2996 O O . CYS A 1 355 ? -34.054 -14.798 25.696 1.00 60.75 355 CYS A O 1
ATOM 2998 N N . LEU A 1 356 ? -34.495 -12.711 26.393 1.00 61.03 356 LEU A N 1
ATOM 2999 C CA . LEU A 1 356 ? -33.141 -12.173 26.222 1.00 61.03 356 LEU A CA 1
ATOM 3000 C C . LEU A 1 356 ? -32.448 -12.093 27.586 1.00 61.03 356 LEU A C 1
ATOM 3002 O O . LEU A 1 356 ? -32.969 -11.480 28.517 1.00 61.03 356 LEU A O 1
ATOM 3006 N N . VAL A 1 357 ? -31.263 -12.692 27.704 1.00 65.44 357 VAL A N 1
ATOM 3007 C CA . VAL A 1 357 ? -30.445 -12.650 28.926 1.00 65.44 357 VAL A CA 1
ATOM 3008 C C . VAL A 1 357 ? -29.161 -11.882 28.632 1.00 65.44 357 VAL A C 1
ATOM 3010 O O . VAL A 1 357 ? -28.559 -12.073 27.572 1.00 65.44 357 VAL A O 1
ATOM 3013 N N . TYR A 1 358 ? -28.746 -11.020 29.568 1.00 65.06 358 TYR A N 1
ATOM 3014 C CA . TYR A 1 358 ? -27.470 -10.304 29.489 1.00 65.06 358 TYR A CA 1
ATOM 3015 C C . TYR A 1 358 ? -26.332 -11.286 29.218 1.00 65.06 358 TYR A C 1
ATOM 3017 O O . TYR A 1 358 ? -26.161 -12.273 29.943 1.00 65.06 358 TYR A O 1
ATOM 3025 N N . GLY A 1 359 ? -25.586 -11.028 28.146 1.00 64.75 359 GLY A N 1
ATOM 3026 C CA . GLY A 1 359 ? -24.326 -11.707 27.908 1.00 64.75 359 GLY A CA 1
ATOM 3027 C C . GLY A 1 359 ? -23.165 -11.034 28.617 1.00 64.75 359 GLY A C 1
ATOM 3028 O O . GLY A 1 359 ? -23.348 -10.353 29.622 1.00 64.75 359 GLY A O 1
ATOM 3029 N N . GLU A 1 360 ? -21.965 -11.277 28.105 1.00 66.69 360 GLU A N 1
ATOM 3030 C CA . GLU A 1 360 ? -20.760 -10.617 28.598 1.00 66.69 360 GLU A CA 1
ATOM 3031 C C . GLU A 1 360 ? -20.600 -9.271 27.883 1.00 66.69 360 GLU A C 1
ATOM 3033 O O . GLU A 1 360 ? -20.798 -9.178 26.665 1.00 66.69 360 GLU A O 1
ATOM 3038 N N . GLU A 1 361 ? -20.308 -8.229 28.663 1.00 72.19 361 GLU A N 1
ATOM 3039 C CA . GLU A 1 361 ? -19.815 -6.965 28.127 1.00 72.19 361 GLU A CA 1
ATOM 3040 C C . GLU A 1 361 ? -18.378 -7.196 27.672 1.00 72.19 361 GLU A C 1
ATOM 3042 O O . GLU A 1 361 ? -17.503 -7.478 28.489 1.00 72.19 361 GLU A O 1
ATOM 3047 N N . ASP A 1 362 ? -18.163 -7.146 26.364 1.00 68.75 362 ASP A N 1
ATOM 3048 C CA . ASP A 1 362 ? -16.873 -7.430 25.748 1.00 68.75 362 ASP A CA 1
ATOM 3049 C C . ASP A 1 362 ? -16.751 -6.650 24.437 1.00 68.75 362 ASP A C 1
ATOM 3051 O O . ASP A 1 362 ? -17.750 -6.283 23.811 1.00 68.75 362 ASP A O 1
ATOM 3055 N N . GLN A 1 363 ? -15.527 -6.381 23.999 1.00 70.25 363 GLN A N 1
ATOM 3056 C CA . GLN A 1 363 ? -15.280 -5.725 22.727 1.00 70.25 363 GLN A CA 1
ATOM 3057 C C . GLN A 1 363 ? -15.171 -6.771 21.615 1.00 70.25 363 GLN A C 1
ATOM 3059 O O . GLN A 1 363 ? -14.158 -7.438 21.444 1.00 70.25 363 GLN A O 1
ATOM 3064 N N . TYR A 1 364 ? -16.216 -6.892 20.800 1.00 73.69 364 TYR A N 1
ATOM 3065 C CA . TYR A 1 364 ? -16.298 -7.933 19.764 1.00 73.69 364 TYR A CA 1
ATOM 3066 C C . TYR A 1 364 ? -16.411 -7.370 18.336 1.00 73.69 364 TYR A C 1
ATOM 3068 O O . TYR A 1 364 ? -16.381 -8.133 17.369 1.00 73.69 364 TYR A O 1
ATOM 3076 N N . VAL A 1 365 ? -16.537 -6.049 18.168 1.00 82.25 365 VAL A N 1
ATOM 3077 C CA . VAL A 1 365 ? -16.479 -5.389 16.855 1.00 82.25 365 VAL A CA 1
ATOM 3078 C C . VAL A 1 365 ? -15.617 -4.142 16.886 1.00 82.25 365 VAL A C 1
ATOM 3080 O O . VAL A 1 365 ? -15.573 -3.414 17.876 1.00 82.25 365 VAL A O 1
ATOM 3083 N N . PHE A 1 366 ? -15.008 -3.861 15.736 1.00 89.88 366 PHE A N 1
ATOM 3084 C CA . PHE A 1 366 ? -14.515 -2.524 15.447 1.00 89.88 366 PHE A CA 1
ATOM 3085 C C . PHE A 1 366 ? -15.706 -1.665 15.012 1.00 89.88 366 PHE A C 1
ATOM 3087 O O . PHE A 1 366 ? -16.576 -2.144 14.287 1.00 89.88 366 PHE A O 1
ATOM 3094 N N . PHE A 1 367 ? -15.782 -0.399 15.401 1.00 90.75 367 PHE A N 1
ATOM 3095 C CA . PHE A 1 367 ? -16.879 0.472 14.988 1.00 90.75 367 PHE A CA 1
ATOM 3096 C C . PHE A 1 367 ? -16.429 1.908 14.740 1.00 90.75 367 PHE A C 1
ATOM 3098 O O . PHE A 1 367 ? -15.472 2.396 15.331 1.00 90.75 367 PHE A O 1
ATOM 3105 N N . LYS A 1 368 ? -17.169 2.603 13.874 1.00 91.19 368 LYS A N 1
ATOM 3106 C CA . LYS A 1 368 ? -17.128 4.056 13.734 1.00 91.19 368 LYS A CA 1
ATOM 3107 C C . LYS A 1 368 ? -18.358 4.623 14.412 1.00 91.19 368 LYS A C 1
ATOM 3109 O O . LYS A 1 368 ? -19.483 4.337 14.002 1.00 91.19 368 LYS A O 1
ATOM 3114 N N . GLY A 1 369 ? -18.153 5.514 15.367 1.00 81.19 369 GLY A N 1
ATOM 3115 C CA . GLY A 1 369 ? -19.236 6.327 15.889 1.00 81.19 369 GLY A CA 1
ATOM 3116 C C . GLY A 1 369 ? -19.031 6.752 17.334 1.00 81.19 369 GLY A C 1
ATOM 3117 O O . GLY A 1 369 ? -18.057 6.341 17.955 1.00 81.19 369 GLY A O 1
ATOM 3118 N N . PRO A 1 370 ? -19.958 7.570 17.847 1.00 85.94 370 PRO A N 1
ATOM 3119 C CA . PRO A 1 370 ? -21.163 8.033 17.149 1.00 85.94 370 PRO A CA 1
ATOM 3120 C C . PRO A 1 370 ? -20.885 9.143 16.122 1.00 85.94 370 PRO A C 1
ATOM 3122 O O . PRO A 1 370 ? -20.029 9.995 16.333 1.00 85.94 370 PRO A O 1
ATOM 3125 N N . VAL A 1 371 ? -21.625 9.152 15.008 1.00 90.31 371 VAL A N 1
ATOM 3126 C CA . VAL A 1 371 ? -21.593 10.236 14.009 1.00 90.31 371 VAL A CA 1
ATOM 3127 C C . VAL A 1 371 ? -22.949 10.936 13.983 1.00 90.31 371 VAL A C 1
ATOM 3129 O O . VAL A 1 371 ? -23.969 10.318 13.673 1.00 90.31 371 VAL A O 1
ATOM 3132 N N . PHE A 1 372 ? -22.966 12.238 14.274 1.00 89.44 372 PHE A N 1
ATOM 3133 C CA . PHE A 1 372 ? -24.182 13.049 14.205 1.00 89.44 372 PHE A CA 1
ATOM 3134 C C . PHE A 1 372 ? -24.446 13.529 12.775 1.00 89.44 372 PHE A C 1
ATOM 3136 O O . PHE A 1 372 ? -23.625 14.184 12.132 1.00 89.44 372 PHE A O 1
ATOM 3143 N N . MET A 1 373 ? -25.634 13.220 12.272 1.00 88.38 373 MET A N 1
ATOM 3144 C CA . MET A 1 373 ? -26.142 13.710 11.000 1.00 88.38 373 MET A CA 1
ATOM 3145 C C . MET A 1 373 ? -26.614 15.164 11.117 1.00 88.38 373 MET A C 1
ATOM 3147 O O . MET A 1 373 ? -26.954 15.659 12.189 1.00 88.38 373 MET A O 1
ATOM 3151 N N . LYS A 1 374 ? -26.736 15.851 9.974 1.00 88.00 374 LYS A N 1
ATOM 3152 C CA . LYS A 1 374 ? -27.218 17.246 9.920 1.00 88.00 374 LYS A CA 1
ATOM 3153 C C . LYS A 1 374 ? -28.617 17.454 10.513 1.00 88.00 374 LYS A C 1
ATOM 3155 O O . LYS A 1 374 ? -28.903 18.547 10.983 1.00 88.00 374 LYS A O 1
ATOM 3160 N N . ASN A 1 375 ? -29.479 16.439 10.461 1.00 86.56 375 ASN A N 1
ATOM 3161 C CA . ASN A 1 375 ? -30.829 16.479 11.034 1.00 86.56 375 ASN A CA 1
ATOM 3162 C C . ASN A 1 375 ? -30.851 16.151 12.542 1.00 86.56 375 ASN A C 1
ATOM 3164 O O . ASN A 1 375 ? -31.926 15.947 13.091 1.00 86.56 375 ASN A O 1
ATOM 3168 N N . GLY A 1 376 ? -29.686 16.041 13.189 1.00 87.00 376 GLY A N 1
ATOM 3169 C CA . GLY A 1 376 ? -29.548 15.690 14.601 1.00 87.00 376 GLY A CA 1
ATOM 3170 C C . GLY A 1 376 ? -29.618 14.192 14.893 1.00 87.00 376 GLY A C 1
ATOM 3171 O O . GLY A 1 376 ? -29.411 13.807 16.034 1.00 87.00 376 GLY A O 1
ATOM 3172 N N . SER A 1 377 ? -29.895 13.342 13.898 1.00 88.44 377 SER A N 1
ATOM 3173 C CA . SER A 1 377 ? -29.912 11.888 14.098 1.00 88.44 377 SER A CA 1
ATOM 3174 C C . SER A 1 377 ? -28.495 11.350 14.282 1.00 88.44 377 SER A C 1
ATOM 3176 O O . SER A 1 377 ? -27.526 11.986 13.871 1.00 88.44 377 SER A O 1
ATOM 3178 N N . LEU A 1 378 ? -28.370 10.159 14.851 1.00 89.62 378 LEU A N 1
ATOM 3179 C CA . LEU A 1 378 ? -27.093 9.523 15.145 1.00 89.62 378 LEU A CA 1
ATOM 3180 C C . LEU A 1 378 ? -26.951 8.239 14.337 1.00 89.62 378 LEU A C 1
ATOM 3182 O O . LEU A 1 378 ? -27.897 7.458 14.245 1.00 89.62 378 LEU A O 1
ATOM 3186 N N . ILE A 1 379 ? -25.767 8.022 13.767 1.00 89.56 379 ILE A N 1
ATOM 3187 C CA . ILE A 1 379 ? -25.387 6.739 13.175 1.00 89.56 379 ILE A CA 1
ATOM 3188 C C . ILE A 1 379 ? -24.165 6.161 13.883 1.00 89.56 379 ILE A C 1
ATOM 3190 O O . ILE A 1 379 ? -23.246 6.885 14.275 1.00 89.56 379 ILE A O 1
ATOM 3194 N N . LEU A 1 380 ? -24.155 4.841 14.002 1.00 89.88 380 LEU A N 1
ATOM 3195 C CA . LEU A 1 380 ? -23.013 4.037 14.401 1.00 89.88 380 LEU A CA 1
ATOM 3196 C C . LEU A 1 380 ? -22.824 2.939 13.358 1.00 89.88 380 LEU A C 1
ATOM 3198 O O . LEU A 1 380 ? -23.796 2.374 12.862 1.00 89.88 380 LEU A O 1
ATOM 3202 N N . ILE A 1 381 ? -21.580 2.675 12.985 1.00 90.12 381 ILE A N 1
ATOM 3203 C CA . ILE A 1 381 ? -21.244 1.714 11.943 1.00 90.12 381 ILE A CA 1
ATOM 3204 C C . ILE A 1 381 ? -20.372 0.643 12.565 1.00 90.12 381 ILE A C 1
ATOM 3206 O O . ILE A 1 381 ? -19.269 0.947 13.009 1.00 90.12 381 ILE A O 1
ATOM 3210 N N . GLN A 1 382 ? -20.840 -0.599 12.576 1.00 88.44 382 GLN A N 1
ATOM 3211 C CA . GLN A 1 382 ? -20.039 -1.736 13.022 1.00 88.44 382 GLN A CA 1
ATOM 3212 C C . GLN A 1 382 ? -19.286 -2.344 11.831 1.00 88.44 382 GLN A C 1
ATOM 3214 O O . GLN A 1 382 ? -19.814 -2.418 10.717 1.00 88.44 382 GLN A O 1
ATOM 3219 N N . ASP A 1 383 ? -18.054 -2.776 12.076 1.00 88.69 383 ASP A N 1
ATOM 3220 C CA . ASP A 1 383 ? -17.296 -3.687 11.227 1.00 88.69 383 ASP A CA 1
ATOM 3221 C C . ASP A 1 383 ? -17.124 -5.015 11.961 1.00 88.69 383 ASP A C 1
ATOM 3223 O O . ASP A 1 383 ? -16.407 -5.121 12.962 1.00 88.69 383 ASP A O 1
ATOM 3227 N N . ILE A 1 384 ? -17.818 -6.029 11.460 1.00 82.19 384 ILE A N 1
ATOM 3228 C CA . ILE A 1 384 ? -17.821 -7.355 12.059 1.00 82.19 384 ILE A CA 1
ATOM 3229 C C . ILE A 1 384 ? -16.633 -8.147 11.515 1.00 82.19 384 ILE A C 1
ATOM 3231 O O . ILE A 1 384 ? -16.459 -8.215 10.293 1.00 82.19 384 ILE A O 1
ATOM 3235 N N . PRO A 1 385 ? -15.798 -8.753 12.380 1.00 80.38 385 PRO A N 1
ATOM 3236 C CA . PRO A 1 385 ? -14.723 -9.629 11.932 1.00 80.38 385 PRO A CA 1
ATOM 3237 C C . PRO A 1 385 ? -15.255 -10.764 11.052 1.00 80.38 385 PRO A C 1
ATOM 3239 O O . PRO A 1 385 ? -16.262 -11.394 11.377 1.00 80.38 385 PRO A O 1
ATOM 3242 N N . ASP A 1 386 ? -14.550 -11.095 9.969 1.00 78.19 386 ASP A N 1
ATOM 3243 C CA . ASP A 1 386 ? -15.038 -12.095 9.005 1.00 78.19 386 ASP A CA 1
ATOM 3244 C C . ASP A 1 386 ? -15.224 -13.486 9.636 1.00 78.19 386 ASP A C 1
ATOM 3246 O O . ASP A 1 386 ? -16.115 -14.245 9.254 1.00 78.19 386 ASP A O 1
ATOM 3250 N N . SER A 1 387 ? -14.439 -13.793 10.674 1.00 75.31 387 SER A N 1
ATOM 3251 C CA . SER A 1 387 ? -14.551 -15.013 11.485 1.00 75.31 387 SER A CA 1
ATOM 3252 C C . SER A 1 387 ? -15.865 -15.125 12.275 1.00 75.31 387 SER A C 1
ATOM 3254 O O . SER A 1 387 ? -16.220 -16.223 12.723 1.00 75.31 387 SER A O 1
ATOM 3256 N N . MET A 1 388 ? -16.588 -14.014 12.450 1.00 75.06 388 MET A N 1
ATOM 3257 C CA . MET A 1 388 ? -17.858 -13.940 13.167 1.00 75.06 388 MET A CA 1
ATOM 3258 C C . MET A 1 388 ? -19.081 -13.866 12.247 1.00 75.06 388 MET A C 1
ATOM 3260 O O . MET A 1 388 ? -20.162 -14.223 12.701 1.00 75.06 388 MET A O 1
ATOM 3264 N N . ASN A 1 389 ? -18.948 -13.506 10.965 1.00 73.88 389 ASN A N 1
ATOM 3265 C CA . ASN A 1 389 ? -20.099 -13.278 10.072 1.00 73.88 389 ASN A CA 1
ATOM 3266 C C . ASN A 1 389 ? -21.114 -14.438 10.048 1.00 73.88 389 ASN A C 1
ATOM 3268 O O . ASN A 1 389 ? -22.316 -14.213 10.135 1.00 73.88 389 ASN A O 1
ATOM 3272 N N . ASN A 1 390 ? -20.645 -15.689 10.010 1.00 75.69 390 ASN A N 1
ATOM 3273 C CA . ASN A 1 390 ? -21.518 -16.875 9.997 1.00 75.69 390 ASN A CA 1
ATOM 3274 C C . ASN A 1 390 ? -21.998 -17.314 11.391 1.00 75.69 390 ASN A C 1
ATOM 3276 O O . ASN A 1 390 ? -22.790 -18.246 11.511 1.00 75.69 390 ASN A O 1
ATOM 3280 N N . LYS A 1 391 ? -21.482 -16.684 12.448 1.00 78.12 391 LYS A N 1
ATOM 3281 C CA . LYS A 1 391 ? -21.805 -16.980 13.847 1.00 78.12 391 LYS A CA 1
ATOM 3282 C C . LYS A 1 391 ? -22.812 -16.003 14.426 1.00 78.12 391 LYS A C 1
ATOM 3284 O O . LYS A 1 391 ? -23.227 -16.206 15.561 1.00 78.12 391 LYS A O 1
ATOM 3289 N N . ILE A 1 392 ? -23.207 -14.971 13.685 1.00 78.75 392 ILE A N 1
ATOM 3290 C CA . ILE A 1 392 ? -24.109 -13.929 14.164 1.00 78.75 392 ILE A CA 1
ATOM 3291 C C . ILE A 1 392 ? -25.463 -14.030 13.461 1.00 78.75 392 ILE A C 1
ATOM 3293 O O . ILE A 1 392 ? -25.561 -14.076 12.238 1.00 78.75 392 ILE A O 1
ATOM 3297 N N . LYS A 1 393 ? -26.527 -14.047 14.264 1.00 77.19 393 LYS A N 1
ATOM 3298 C CA . LYS A 1 393 ? -27.920 -14.095 13.822 1.00 77.19 393 LYS A CA 1
ATOM 3299 C C . LYS A 1 393 ? -28.485 -12.692 13.591 1.00 77.19 393 LYS A C 1
ATOM 3301 O O . LYS A 1 393 ? -29.138 -12.455 12.574 1.00 77.19 393 LYS A O 1
ATOM 3306 N N . TYR A 1 394 ? -28.226 -11.772 14.522 1.00 78.44 394 TYR A N 1
ATOM 3307 C CA . TYR A 1 394 ? -28.672 -10.378 14.458 1.00 78.44 394 TYR A CA 1
ATOM 3308 C C . TYR A 1 394 ? -27.630 -9.440 15.059 1.00 78.44 394 TYR A C 1
ATOM 3310 O O . TYR A 1 394 ? -27.035 -9.783 16.078 1.00 78.44 394 TYR A O 1
ATOM 3318 N N . ASN A 1 395 ? -27.499 -8.241 14.496 1.00 80.62 395 ASN A N 1
ATOM 3319 C CA . ASN A 1 395 ? -26.933 -7.093 15.202 1.00 80.62 395 ASN A CA 1
ATOM 3320 C C . ASN A 1 395 ? -28.050 -6.315 15.882 1.00 80.62 395 ASN A C 1
ATOM 3322 O O . ASN A 1 395 ? -29.173 -6.304 15.373 1.00 80.62 395 ASN A O 1
ATOM 3326 N N . PHE A 1 396 ? -27.753 -5.638 16.984 1.00 79.19 396 PHE A N 1
ATOM 3327 C CA . PHE A 1 396 ? -28.735 -4.854 17.717 1.00 79.19 396 PHE A CA 1
ATOM 3328 C C . PHE A 1 396 ? -28.156 -3.555 18.285 1.00 79.19 396 PHE A C 1
ATOM 3330 O O . PHE A 1 396 ? -26.948 -3.414 18.474 1.00 79.19 396 PHE A O 1
ATOM 3337 N N . LEU A 1 397 ? -29.061 -2.624 18.582 1.00 83.38 397 LEU A N 1
ATOM 3338 C CA . LEU A 1 397 ? -28.814 -1.412 19.352 1.00 83.38 397 LEU A CA 1
ATOM 3339 C C . LEU A 1 397 ? -29.837 -1.335 20.483 1.00 83.38 397 LEU A C 1
ATOM 3341 O O . LEU A 1 397 ? -31.031 -1.535 20.251 1.00 83.38 397 LEU A O 1
ATOM 3345 N N . ARG A 1 398 ? -29.384 -0.996 21.685 1.00 81.69 398 ARG A N 1
ATOM 3346 C CA . ARG A 1 398 ? -30.195 -0.751 22.873 1.00 81.69 398 ARG A CA 1
ATOM 3347 C C . ARG A 1 398 ? -30.002 0.686 23.337 1.00 81.69 398 ARG A C 1
ATOM 3349 O O . ARG A 1 398 ? -28.881 1.188 23.417 1.00 81.69 398 ARG A O 1
ATOM 3356 N N . LEU A 1 399 ? -31.114 1.338 23.646 1.00 81.44 399 LEU A N 1
ATOM 3357 C CA . LEU A 1 399 ? -31.148 2.702 24.154 1.00 81.44 399 LEU A CA 1
ATOM 3358 C C . LEU A 1 399 ? -32.042 2.718 25.394 1.00 81.44 399 LEU A C 1
ATOM 3360 O O . LEU A 1 399 ? -33.208 2.348 25.310 1.00 81.44 399 LEU A O 1
ATOM 3364 N N . ASN A 1 400 ? -31.507 3.146 26.541 1.00 72.44 400 ASN A N 1
ATOM 3365 C CA . ASN A 1 400 ? -32.226 3.170 27.825 1.00 72.44 400 ASN A CA 1
ATOM 3366 C C . ASN A 1 400 ? -32.819 1.808 28.245 1.00 72.44 400 ASN A C 1
ATOM 3368 O O . ASN A 1 400 ? -33.944 1.749 28.728 1.00 72.44 400 ASN A O 1
ATOM 3372 N N . ASN A 1 401 ? -32.060 0.722 28.079 1.00 65.62 401 ASN A N 1
ATOM 3373 C CA . ASN A 1 401 ? -32.459 -0.670 28.352 1.00 65.62 401 ASN A CA 1
ATOM 3374 C C . ASN A 1 401 ? -33.498 -1.291 27.408 1.00 65.62 401 ASN A C 1
ATOM 3376 O O . ASN A 1 401 ? -33.690 -2.506 27.471 1.00 65.62 401 ASN A O 1
ATOM 3380 N N . ASP A 1 402 ? -34.068 -0.524 26.480 1.00 65.56 402 ASP A N 1
ATOM 3381 C CA . ASP A 1 402 ? -34.972 -1.044 25.457 1.00 65.56 402 ASP A CA 1
ATOM 3382 C C . ASP A 1 402 ? -34.217 -1.335 24.165 1.00 65.56 402 ASP A C 1
ATOM 3384 O O . ASP A 1 402 ? -33.420 -0.519 23.684 1.00 65.56 402 ASP A O 1
ATOM 3388 N N . VAL A 1 403 ? -34.460 -2.510 23.580 1.00 65.31 403 VAL A N 1
ATOM 3389 C CA . VAL A 1 403 ? -33.888 -2.835 22.273 1.00 65.31 403 VAL A CA 1
ATOM 3390 C C . VAL A 1 403 ? -34.537 -1.937 21.228 1.00 65.31 403 VAL A C 1
ATOM 3392 O O . VAL A 1 403 ? -35.729 -2.031 20.947 1.00 65.31 403 VAL A O 1
ATOM 3395 N N . PHE A 1 404 ? -33.726 -1.044 20.677 1.00 67.31 404 PHE A N 1
ATOM 3396 C CA . PHE A 1 404 ? -34.142 0.022 19.782 1.00 67.31 404 PHE A CA 1
ATOM 3397 C C . PHE A 1 404 ? -34.137 -0.425 18.317 1.00 67.31 404 PHE A C 1
ATOM 3399 O O . PHE A 1 404 ? -34.998 -0.026 17.537 1.00 67.31 404 PHE A O 1
ATOM 3406 N N . GLN A 1 405 ? -33.162 -1.252 17.939 1.00 71.19 405 GLN A N 1
ATOM 3407 C CA . GLN A 1 405 ? -32.968 -1.706 16.566 1.00 71.19 405 GLN A CA 1
ATOM 3408 C C . GLN A 1 405 ? -32.389 -3.118 16.560 1.00 71.19 405 GLN A C 1
ATOM 3410 O O . GLN A 1 405 ? -31.556 -3.445 17.403 1.00 71.19 405 GLN A O 1
ATOM 3415 N N . TYR A 1 406 ? -32.773 -3.930 15.576 1.00 71.25 406 TYR A N 1
ATOM 3416 C CA . TYR A 1 406 ? -32.078 -5.170 15.250 1.00 71.25 406 TYR A CA 1
ATOM 3417 C C . TYR A 1 406 ? -32.136 -5.455 13.754 1.00 71.25 406 TYR A C 1
ATOM 3419 O O . TYR A 1 406 ? -33.153 -5.222 13.106 1.00 71.25 406 TYR A O 1
ATOM 3427 N N . ASN A 1 407 ? -31.040 -5.959 13.197 1.00 71.94 407 ASN A N 1
ATOM 3428 C CA . ASN A 1 407 ? -30.936 -6.280 11.777 1.00 71.94 407 ASN A CA 1
ATOM 3429 C C . ASN A 1 407 ? -30.257 -7.629 11.594 1.00 71.94 407 ASN A C 1
ATOM 3431 O O . ASN A 1 407 ? -29.364 -7.993 12.359 1.00 71.94 407 ASN A O 1
ATOM 3435 N N . LYS A 1 408 ? -30.671 -8.372 10.566 1.00 70.75 408 LYS A N 1
ATOM 3436 C CA . LYS A 1 408 ? -29.864 -9.495 10.086 1.00 70.75 408 LYS A CA 1
ATOM 3437 C C . LYS A 1 408 ? -28.558 -8.950 9.514 1.00 70.75 408 LYS A C 1
ATOM 3439 O O . LYS A 1 408 ? -28.524 -7.836 8.999 1.00 70.75 408 LYS A O 1
ATOM 3444 N N . ILE A 1 409 ? -27.509 -9.755 9.579 1.00 69.56 409 ILE A N 1
ATOM 3445 C CA . ILE A 1 409 ? -26.282 -9.479 8.839 1.00 69.56 409 ILE A CA 1
ATOM 3446 C C . ILE A 1 409 ? -26.535 -9.827 7.375 1.00 69.56 409 ILE A C 1
ATOM 3448 O O . ILE A 1 409 ? -26.665 -11.000 7.029 1.00 69.56 409 ILE A O 1
ATOM 3452 N N . ASP A 1 410 ? -26.655 -8.812 6.526 1.00 61.47 410 ASP A N 1
ATOM 3453 C CA . ASP A 1 410 ? -26.852 -8.965 5.079 1.00 61.47 410 ASP A CA 1
ATOM 3454 C C . ASP A 1 410 ? -25.935 -8.062 4.228 1.00 61.47 410 ASP A C 1
ATOM 3456 O O . ASP A 1 410 ? -25.941 -8.155 3.000 1.00 61.47 410 ASP A O 1
ATOM 3460 N N . SER A 1 411 ? -25.110 -7.229 4.868 1.00 63.91 411 SER A N 1
ATOM 3461 C CA . SER A 1 411 ? -24.169 -6.293 4.245 1.00 63.91 411 SER A CA 1
ATOM 3462 C C . SER A 1 411 ? -22.792 -6.346 4.912 1.00 63.91 411 SER A C 1
ATOM 3464 O O . SER A 1 411 ? -22.623 -6.939 5.970 1.00 63.91 411 SER A O 1
ATOM 3466 N N . THR A 1 412 ? -21.796 -5.708 4.293 1.00 63.62 412 THR A N 1
ATOM 3467 C CA . THR A 1 412 ? -20.453 -5.527 4.874 1.00 63.62 412 THR A CA 1
ATOM 3468 C C . THR A 1 412 ? -20.407 -4.438 5.942 1.00 63.62 412 THR A C 1
ATOM 3470 O O . THR A 1 412 ? -19.619 -4.522 6.875 1.00 63.62 412 THR A O 1
ATOM 3473 N N . ASP A 1 413 ? -21.227 -3.396 5.790 1.00 71.56 413 ASP A N 1
ATOM 3474 C CA . ASP A 1 413 ? -21.296 -2.268 6.715 1.00 71.56 413 ASP A CA 1
ATOM 3475 C C . ASP A 1 413 ? -22.631 -2.310 7.455 1.00 71.56 413 ASP A C 1
ATOM 3477 O O . ASP A 1 413 ? -23.697 -2.217 6.832 1.00 71.56 413 ASP A O 1
ATOM 3481 N N . HIS A 1 414 ? -22.578 -2.426 8.780 1.00 81.75 414 HIS A N 1
ATOM 3482 C CA . HIS A 1 414 ? -23.770 -2.536 9.612 1.00 81.75 414 HIS A CA 1
ATOM 3483 C C . HIS A 1 414 ? -24.082 -1.202 10.273 1.00 81.75 414 HIS A C 1
ATOM 3485 O O . HIS A 1 414 ? -23.453 -0.812 11.257 1.00 81.75 414 HIS A O 1
ATOM 3491 N N . PHE A 1 415 ? -25.063 -0.499 9.712 1.00 84.81 415 PHE A N 1
ATOM 3492 C CA . PHE A 1 415 ? -25.530 0.773 10.244 1.00 84.81 415 PHE A CA 1
ATOM 3493 C C . PHE A 1 415 ? -26.567 0.562 11.346 1.00 84.81 415 PHE A C 1
ATOM 3495 O O . PHE A 1 415 ? -27.628 -0.036 11.131 1.00 84.81 415 PHE A O 1
ATOM 3502 N N . LEU A 1 416 ? -26.279 1.144 12.503 1.00 85.38 416 LEU A N 1
ATOM 3503 C CA . LEU A 1 416 ? -27.221 1.392 13.580 1.00 85.38 416 LEU A CA 1
ATOM 3504 C C . LEU A 1 416 ? -27.586 2.879 13.560 1.00 85.38 416 LEU A C 1
ATOM 3506 O O . LEU A 1 416 ? -26.716 3.736 13.403 1.00 85.38 416 LEU A O 1
ATOM 3510 N N . TYR A 1 417 ? -28.872 3.188 13.660 1.00 86.06 417 TYR A N 1
ATOM 3511 C CA . TYR A 1 417 ? -29.426 4.521 13.453 1.00 86.06 417 TYR A CA 1
ATOM 3512 C C . TYR A 1 417 ? -30.372 4.880 14.591 1.00 86.06 417 TYR A C 1
ATOM 3514 O O . TYR A 1 417 ? -31.271 4.110 14.916 1.00 86.06 417 TYR A O 1
ATOM 3522 N N . ILE A 1 418 ? -30.208 6.077 15.149 1.00 85.81 418 ILE A N 1
ATOM 3523 C CA . ILE A 1 418 ? -31.115 6.647 16.143 1.00 85.81 418 ILE A CA 1
ATOM 3524 C C . ILE A 1 418 ? -31.666 7.970 15.596 1.00 85.81 418 ILE A C 1
ATOM 3526 O O . ILE A 1 418 ? -30.898 8.923 15.424 1.00 85.81 418 ILE A O 1
ATOM 3530 N N . PRO A 1 419 ? -32.983 8.066 15.339 1.00 85.69 419 PRO A N 1
ATOM 3531 C CA . PRO A 1 419 ? -33.637 9.317 14.987 1.00 85.69 419 PRO A CA 1
ATOM 3532 C C . PRO A 1 419 ? -33.425 10.372 16.068 1.00 85.69 419 PRO A C 1
ATOM 3534 O O . PRO A 1 419 ? -33.495 10.066 17.260 1.00 85.69 419 PRO A O 1
ATOM 3537 N N . TYR A 1 420 ? -33.246 11.630 15.663 1.00 86.31 420 TYR A N 1
ATOM 3538 C CA . TYR A 1 420 ? -32.966 12.725 16.596 1.00 86.31 420 TYR A CA 1
ATOM 3539 C C . TYR A 1 420 ? -34.004 12.845 17.727 1.00 86.31 420 TYR A C 1
ATOM 3541 O O . TYR A 1 420 ? -33.644 13.170 18.851 1.00 86.31 420 TYR A O 1
ATOM 3549 N N . GLN A 1 421 ? -35.280 12.527 17.467 1.00 85.06 421 GLN A N 1
ATOM 3550 C CA . GLN A 1 421 ? -36.365 12.606 18.457 1.00 85.06 421 GLN A CA 1
ATOM 3551 C C . GLN A 1 421 ? -36.208 11.611 19.613 1.00 85.06 421 GLN A C 1
ATOM 3553 O O . GLN A 1 421 ? -36.910 11.716 20.617 1.00 85.06 421 GLN A O 1
ATOM 3558 N N . LYS A 1 422 ? -35.358 10.594 19.446 1.00 85.06 422 LYS A N 1
ATOM 3559 C CA . LYS A 1 422 ? -35.104 9.550 20.442 1.00 85.06 422 LYS A CA 1
ATOM 3560 C C . LYS A 1 422 ? -33.805 9.780 21.210 1.00 85.06 422 LYS A C 1
ATOM 3562 O O . LYS A 1 422 ? -33.575 9.081 22.190 1.00 85.06 422 LYS A O 1
ATOM 3567 N N . ILE A 1 423 ? -32.983 10.745 20.800 1.00 86.06 423 ILE A N 1
ATOM 3568 C CA . ILE A 1 423 ? -31.704 11.050 21.443 1.00 86.06 423 ILE A CA 1
ATOM 3569 C C . ILE A 1 423 ? -31.960 11.849 22.734 1.00 86.06 423 ILE A C 1
ATOM 3571 O O . ILE A 1 423 ? -32.580 12.911 22.665 1.00 86.06 423 ILE A O 1
ATOM 3575 N N . PRO A 1 424 ? -31.501 11.370 23.907 1.00 86.31 424 PRO A N 1
ATOM 3576 C CA . PRO A 1 424 ? -31.603 12.117 25.160 1.00 86.31 424 PRO A CA 1
ATOM 3577 C C . PRO A 1 424 ? -30.879 13.470 25.101 1.00 86.31 424 PRO A C 1
ATOM 3579 O O . PRO A 1 424 ? -29.860 13.602 24.436 1.00 86.31 424 PRO A O 1
ATOM 3582 N N . GLU A 1 425 ? -31.364 14.468 25.847 1.00 85.06 425 GLU A N 1
ATOM 3583 C CA . GLU A 1 425 ? -30.732 15.803 25.933 1.00 85.06 425 GLU A CA 1
ATOM 3584 C C . GLU A 1 425 ? -29.476 15.837 26.821 1.00 85.06 425 GLU A C 1
ATOM 3586 O O . GLU A 1 425 ? -28.697 16.786 26.780 1.00 85.06 425 GLU A O 1
ATOM 3591 N N . ARG A 1 426 ? -29.284 14.798 27.637 1.00 88.06 426 ARG A N 1
ATOM 3592 C CA . ARG A 1 426 ? -28.140 14.615 28.538 1.00 88.06 426 ARG A CA 1
ATOM 3593 C C . ARG A 1 426 ? -27.263 13.472 28.050 1.00 88.06 426 ARG A C 1
ATOM 3595 O O . ARG A 1 426 ? -27.728 12.656 27.263 1.00 88.06 426 ARG A O 1
ATOM 3602 N N . THR A 1 427 ? -26.047 13.376 28.580 1.00 88.50 427 THR A N 1
ATOM 3603 C CA . THR A 1 427 ? -25.169 12.221 28.366 1.00 88.50 427 THR A CA 1
ATOM 3604 C C . THR A 1 427 ? -25.899 10.908 28.654 1.00 88.50 427 THR A C 1
ATOM 3606 O O . THR A 1 427 ? -26.636 10.797 29.640 1.00 88.50 427 THR A O 1
ATOM 3609 N N . PHE A 1 428 ? -25.741 9.939 27.757 1.00 87.88 428 PHE A N 1
ATOM 3610 C CA . PHE A 1 428 ? -26.442 8.661 27.795 1.00 87.88 428 PHE A CA 1
ATOM 3611 C C . PHE A 1 428 ? -25.563 7.540 27.251 1.00 87.88 428 PHE A C 1
ATOM 3613 O O . PHE A 1 428 ? -24.644 7.785 26.472 1.00 87.88 428 PHE A O 1
ATOM 3620 N N . ASN A 1 429 ? -25.893 6.307 27.627 1.00 88.06 429 ASN A N 1
ATOM 3621 C CA . ASN A 1 429 ? -25.208 5.125 27.127 1.00 88.06 429 ASN A CA 1
ATOM 3622 C C . ASN A 1 429 ? -25.992 4.505 25.974 1.00 88.06 429 ASN A C 1
ATOM 3624 O O . ASN A 1 429 ? -27.220 4.382 26.034 1.00 88.06 429 ASN A O 1
ATOM 3628 N N . ILE A 1 430 ? -25.265 4.092 24.942 1.00 87.81 430 ILE A N 1
ATOM 3629 C CA . ILE A 1 430 ? -25.759 3.151 23.943 1.00 87.81 430 ILE A CA 1
ATOM 3630 C C . ILE A 1 430 ? -25.054 1.835 24.192 1.00 87.81 430 ILE A C 1
ATOM 3632 O O . ILE A 1 430 ? -23.833 1.798 24.318 1.00 87.81 430 ILE A O 1
ATOM 3636 N N . GLU A 1 431 ? -25.826 0.762 24.179 1.00 87.56 431 GLU A N 1
ATOM 3637 C CA . GLU A 1 431 ? -25.273 -0.577 24.076 1.00 87.56 431 GLU A CA 1
ATOM 3638 C C . GLU A 1 431 ? -25.586 -1.107 22.692 1.00 87.56 431 GLU A C 1
ATOM 3640 O O . GLU A 1 431 ? -26.707 -0.989 22.197 1.00 87.56 431 GLU A O 1
ATOM 3645 N N . PHE A 1 432 ? -24.602 -1.694 22.045 1.00 87.00 432 PHE A N 1
ATOM 3646 C CA . PHE A 1 432 ? -24.813 -2.338 20.762 1.00 87.00 432 PHE A CA 1
ATOM 3647 C C . PHE A 1 432 ? -24.073 -3.656 20.731 1.00 87.00 432 PHE A C 1
ATOM 3649 O O . PHE A 1 432 ? -23.133 -3.853 21.504 1.00 87.00 432 PHE A O 1
ATOM 3656 N N . GLY A 1 433 ? -24.512 -4.546 19.843 1.00 84.38 433 GLY A N 1
ATOM 3657 C CA . GLY A 1 433 ? -23.788 -5.770 19.556 1.00 84.38 433 GLY A CA 1
ATOM 3658 C C . GLY A 1 433 ? -24.522 -6.803 18.779 1.00 84.38 433 GLY A C 1
ATOM 3659 O O . GLY A 1 433 ? -25.176 -6.456 17.798 1.00 84.38 433 GLY A O 1
ATOM 3660 N N . TYR A 1 434 ? -24.333 -8.064 19.151 1.00 81.25 434 TYR A N 1
ATOM 3661 C CA . TYR A 1 434 ? -24.844 -9.170 18.368 1.00 81.25 434 TYR A CA 1
ATOM 3662 C C . TYR A 1 434 ? -25.443 -10.298 19.194 1.00 81.25 434 TYR A C 1
ATOM 3664 O O . TYR A 1 434 ? -25.092 -10.547 20.349 1.00 81.25 434 TYR A O 1
ATOM 3672 N N . VAL A 1 435 ? -26.336 -11.020 18.527 1.00 79.62 435 VAL A N 1
ATOM 3673 C CA . VAL A 1 435 ? -26.901 -12.289 18.972 1.00 79.62 435 VAL A CA 1
ATOM 3674 C C . VAL A 1 435 ? -26.231 -13.405 18.169 1.00 79.62 435 VAL A C 1
ATOM 3676 O O . VAL A 1 435 ? -26.320 -13.376 16.937 1.00 79.62 435 VAL A O 1
ATOM 3679 N N . PRO A 1 436 ? -25.554 -14.378 18.803 1.00 77.00 436 PRO A N 1
ATOM 3680 C CA . PRO A 1 436 ? -24.941 -15.492 18.101 1.00 77.00 436 PRO A CA 1
ATOM 3681 C C . PRO A 1 436 ? -25.995 -16.442 17.511 1.00 77.00 436 PRO A C 1
ATOM 3683 O O . PRO A 1 436 ? -27.163 -16.438 17.894 1.00 77.00 436 PRO A O 1
ATOM 3686 N N . VAL A 1 437 ? -25.572 -17.297 16.584 1.00 77.25 437 VAL A N 1
ATOM 3687 C CA . VAL A 1 437 ? -26.403 -18.330 15.941 1.00 77.25 437 VAL A CA 1
ATOM 3688 C C . VAL A 1 437 ? -26.703 -19.522 16.879 1.00 77.25 437 VAL A C 1
ATOM 3690 O O . VAL A 1 437 ? -27.470 -20.385 16.477 1.00 77.25 437 VAL A O 1
ATOM 3693 N N . GLU A 1 438 ? -26.154 -19.556 18.107 1.00 68.19 438 GLU A N 1
ATOM 3694 C CA . GLU A 1 438 ? -26.030 -20.732 19.003 1.00 68.19 438 GLU A CA 1
ATOM 3695 C C . GLU A 1 438 ? -27.133 -21.816 18.934 1.00 68.19 438 GLU A C 1
ATOM 3697 O O . GLU A 1 438 ? -28.336 -21.546 18.917 1.00 68.19 438 GLU A O 1
ATOM 3702 N N . ASP A 1 439 ? -26.646 -23.066 18.951 1.00 49.88 439 ASP A N 1
ATOM 3703 C CA . ASP A 1 439 ? -27.350 -24.344 18.813 1.00 49.88 439 ASP A CA 1
ATOM 3704 C C . ASP A 1 439 ? -28.529 -24.509 19.780 1.00 49.88 439 ASP A C 1
ATOM 3706 O O . ASP A 1 439 ? -28.323 -24.623 20.982 1.00 49.88 439 ASP A O 1
ATOM 3710 N N . SER A 1 440 ? -29.740 -24.577 19.214 1.00 47.56 440 SER A N 1
ATOM 3711 C CA . SER A 1 440 ? -30.930 -25.413 19.520 1.00 47.56 440 SER A CA 1
ATOM 3712 C C . SER A 1 440 ? -31.259 -25.945 20.943 1.00 47.56 440 SER A C 1
ATOM 3714 O O . SER A 1 440 ? -32.211 -26.714 21.065 1.00 47.56 440 SER A O 1
ATOM 3716 N N . ILE A 1 441 ? -30.554 -25.569 22.016 1.00 49.91 441 ILE A N 1
ATOM 3717 C CA . ILE A 1 441 ? -30.605 -26.235 23.336 1.00 49.91 441 ILE A CA 1
ATOM 3718 C C . ILE A 1 441 ? -30.872 -25.253 24.503 1.00 49.91 441 ILE A C 1
ATOM 3720 O O . ILE A 1 441 ? -31.190 -25.699 25.602 1.00 49.91 441 ILE A O 1
ATOM 3724 N N . LYS A 1 442 ? -30.802 -23.925 24.312 1.00 53.78 442 LYS A N 1
ATOM 3725 C CA . LYS A 1 442 ? -31.146 -22.934 25.359 1.00 53.78 442 LYS A CA 1
ATOM 3726 C C . LYS A 1 442 ? -32.484 -22.246 25.084 1.00 53.78 442 LYS A C 1
ATOM 3728 O O . LYS A 1 442 ? -32.733 -21.813 23.965 1.00 53.78 442 LYS A O 1
ATOM 3733 N N . ASP A 1 443 ? -33.279 -22.063 26.138 1.00 55.84 443 ASP A N 1
ATOM 3734 C CA . ASP A 1 443 ? -34.593 -21.398 26.098 1.00 55.84 443 ASP A CA 1
ATOM 3735 C C . ASP A 1 443 ? -34.517 -19.873 25.841 1.00 55.84 443 ASP A C 1
ATOM 3737 O O . ASP A 1 443 ? -35.540 -19.241 25.589 1.00 55.84 443 ASP A O 1
ATOM 3741 N N . CYS A 1 444 ? -33.318 -19.271 25.907 1.00 63.88 444 CYS A N 1
ATOM 3742 C CA . CYS A 1 444 ? -33.104 -17.819 25.883 1.00 63.88 444 CYS A CA 1
ATOM 3743 C C . CYS A 1 444 ? -31.837 -17.429 25.105 1.00 63.88 444 CYS A C 1
ATOM 3745 O O . CYS A 1 444 ? -30.802 -18.091 25.241 1.00 63.88 444 CYS A O 1
A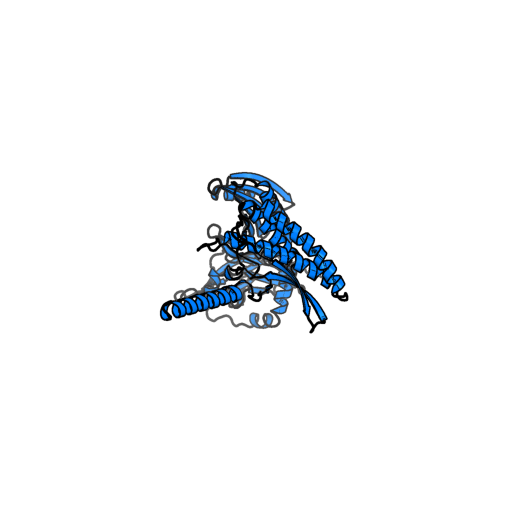TOM 3747 N N . TYR A 1 445 ? -31.871 -16.327 24.347 1.00 65.44 445 TYR A N 1
ATOM 3748 C CA . TYR A 1 445 ? -30.678 -15.818 23.656 1.00 65.44 445 TYR A CA 1
ATOM 3749 C C . TYR A 1 445 ? -29.790 -15.009 24.604 1.00 65.44 445 TYR A C 1
ATOM 3751 O O . TYR A 1 445 ? -30.263 -14.108 25.300 1.00 65.44 445 TYR A O 1
ATOM 3759 N N . LYS A 1 446 ? -28.484 -15.293 24.573 1.00 73.19 446 LYS A N 1
ATOM 3760 C CA . LYS A 1 446 ? -27.431 -14.477 25.194 1.00 73.19 446 LYS A CA 1
ATOM 3761 C C . LYS A 1 446 ? -26.918 -13.485 24.148 1.00 73.19 446 LYS A C 1
ATOM 3763 O O . LYS A 1 446 ? -26.592 -13.910 23.042 1.00 73.19 446 LYS A O 1
ATOM 3768 N N . PHE A 1 447 ? -26.851 -12.195 24.465 1.00 75.44 447 PHE A N 1
ATOM 3769 C CA . PHE A 1 447 ? -26.329 -11.177 23.545 1.00 75.44 447 PHE A CA 1
ATOM 3770 C C . PHE A 1 447 ? -25.002 -10.611 24.053 1.00 75.44 447 PHE A C 1
ATOM 3772 O O . PHE A 1 447 ? -24.884 -10.280 25.229 1.00 75.44 447 PHE A O 1
ATOM 3779 N N . ASN A 1 448 ? -24.016 -10.496 23.166 1.00 78.94 448 ASN A N 1
ATOM 3780 C CA . ASN A 1 448 ? -22.738 -9.860 23.481 1.00 78.94 448 ASN A CA 1
ATOM 3781 C C . ASN A 1 448 ? -22.827 -8.392 23.091 1.00 78.94 448 ASN A C 1
ATOM 3783 O O . ASN A 1 448 ? -23.349 -8.068 22.017 1.00 78.94 448 ASN A O 1
ATOM 3787 N N . TYR A 1 449 ? -22.370 -7.517 23.978 1.00 82.56 449 TYR A N 1
ATOM 3788 C CA . TYR A 1 449 ? -22.581 -6.088 23.829 1.00 82.56 449 TYR A CA 1
ATOM 3789 C C . TYR A 1 449 ? -21.394 -5.280 24.310 1.00 82.56 449 TYR A C 1
ATOM 3791 O O . TYR A 1 449 ? -20.584 -5.741 25.103 1.00 82.56 449 TYR A O 1
ATOM 3799 N N . GLN A 1 450 ? -21.308 -4.071 23.776 1.00 85.25 450 GLN A N 1
ATOM 3800 C CA . GLN A 1 450 ? -20.346 -3.076 24.200 1.00 85.25 450 GLN A CA 1
ATOM 3801 C C . GLN A 1 450 ? -21.086 -1.771 24.442 1.00 85.25 450 GLN A C 1
ATOM 3803 O O . GLN A 1 450 ? -22.004 -1.415 23.690 1.00 85.25 450 GLN A O 1
ATOM 3808 N N . THR A 1 451 ? -20.695 -1.083 25.506 1.00 85.81 451 THR A N 1
ATOM 3809 C CA . THR A 1 451 ? -21.310 0.168 25.931 1.00 85.81 451 THR A CA 1
ATOM 3810 C C . THR A 1 451 ? -20.441 1.337 25.500 1.00 85.81 451 THR A C 1
ATOM 3812 O O . THR A 1 451 ? -19.226 1.323 25.682 1.00 85.81 451 THR A O 1
ATOM 3815 N N . ILE A 1 452 ? -21.063 2.376 24.950 1.00 86.81 452 ILE A N 1
ATOM 3816 C CA . ILE A 1 452 ? -20.407 3.663 24.722 1.00 86.81 452 ILE A CA 1
ATOM 3817 C C . ILE A 1 452 ? -21.207 4.781 25.375 1.00 86.81 452 ILE A C 1
ATOM 3819 O O . ILE A 1 452 ? -22.437 4.812 25.294 1.00 86.81 452 ILE A O 1
ATOM 3823 N N . GLU A 1 453 ? -20.495 5.718 25.990 1.00 87.38 453 GLU A N 1
ATOM 3824 C CA . GLU A 1 453 ? -21.074 6.942 26.530 1.00 87.38 453 GLU A CA 1
ATOM 3825 C C . GLU A 1 453 ? -21.093 8.037 25.456 1.00 87.38 453 GLU A C 1
ATOM 3827 O O . GLU A 1 453 ? -20.102 8.282 24.759 1.00 87.38 453 GLU A O 1
ATOM 3832 N N . ILE A 1 454 ? -22.232 8.714 25.316 1.00 86.25 454 ILE A N 1
ATOM 3833 C CA . ILE A 1 454 ? -22.461 9.720 24.282 1.00 86.25 454 ILE A CA 1
ATOM 3834 C C . ILE A 1 454 ? -22.975 10.998 24.908 1.00 86.25 454 ILE A C 1
ATOM 3836 O O . ILE A 1 454 ? -24.024 11.020 25.550 1.00 86.25 454 ILE A O 1
ATOM 3840 N N . THR A 1 455 ? -22.272 12.090 24.625 1.00 86.25 455 THR A N 1
ATOM 3841 C CA . THR A 1 455 ? -22.725 13.441 24.946 1.00 86.25 455 THR A CA 1
ATOM 3842 C C . THR A 1 455 ? -23.286 14.081 23.675 1.00 86.25 455 THR A C 1
ATOM 3844 O O . THR A 1 455 ? -22.526 14.295 22.725 1.00 86.25 455 THR A O 1
ATOM 3847 N N . PRO A 1 456 ? -24.601 14.362 23.607 1.00 81.81 456 PRO A N 1
ATOM 3848 C CA . PRO A 1 456 ? -25.208 14.981 22.434 1.00 81.81 456 PRO A CA 1
ATOM 3849 C C . PRO A 1 456 ? -24.657 16.402 22.217 1.00 81.81 456 PRO A C 1
ATOM 3851 O O . PRO A 1 456 ? -24.345 17.097 23.190 1.00 81.81 456 PRO A O 1
ATOM 3854 N N . PRO A 1 457 ? -24.539 16.873 20.961 1.00 79.75 457 PRO A N 1
ATOM 3855 C CA . PRO A 1 457 ? -24.185 18.259 20.699 1.00 79.75 457 PRO A CA 1
ATOM 3856 C C . PRO A 1 457 ? -25.266 19.187 21.280 1.00 79.75 457 PRO A C 1
ATOM 3858 O O . PRO A 1 457 ? -26.442 18.812 21.297 1.00 79.75 457 PRO A O 1
ATOM 3861 N N . PRO A 1 458 ? -24.906 20.406 21.723 1.00 73.94 458 PRO A N 1
ATOM 3862 C CA . PRO A 1 458 ? -25.887 21.364 22.215 1.00 73.94 458 PRO A CA 1
ATOM 3863 C C . PRO A 1 458 ? -26.945 21.606 21.134 1.00 73.94 458 PRO A C 1
ATOM 3865 O O . PRO A 1 458 ? -26.612 21.963 19.998 1.00 73.94 458 PRO A O 1
ATOM 3868 N N . GLN A 1 459 ? -28.215 21.376 21.474 1.00 61.34 459 GLN A N 1
ATOM 3869 C CA . GLN A 1 459 ? -29.317 21.619 20.548 1.00 61.34 459 GLN A CA 1
ATOM 3870 C C . GLN A 1 459 ? -29.301 23.101 20.155 1.00 61.34 459 GLN A C 1
ATOM 3872 O O . GLN A 1 459 ? -29.214 23.981 21.015 1.00 61.34 459 GLN A O 1
ATOM 3877 N N . LYS A 1 460 ? -29.319 23.387 18.846 1.00 56.62 460 LYS A N 1
ATOM 3878 C CA . LYS A 1 460 ? -29.481 24.770 18.385 1.00 56.62 460 LYS A CA 1
ATOM 3879 C C . LYS A 1 460 ? -30.879 25.246 18.807 1.00 56.62 460 LYS A C 1
ATOM 3881 O O . LYS A 1 460 ? -31.820 24.488 18.574 1.00 56.62 460 LYS A O 1
ATOM 3886 N N . PRO A 1 461 ? -30.993 26.435 19.426 1.00 42.91 461 PRO A N 1
ATOM 3887 C CA . PRO A 1 461 ? -32.271 26.986 19.868 1.00 42.91 461 PRO A CA 1
ATOM 3888 C C . PRO A 1 461 ? -33.242 27.240 18.714 1.00 42.91 461 PRO A C 1
ATOM 3890 O O . PRO A 1 461 ? -32.767 27.462 17.571 1.00 42.91 461 PRO A O 1
#

Organism: NCBI:txid874423

Sequence (461 aa):
MRNPLKIKIIIIGVSFSLLLSINLVQNNFYAKPTLKKWDKLTWDDFNGITQPFTKFDAAISSDIVLEYNDSDSSVIAYAVQNNQKSWKKKQEEISDYLLNHEQYHFNIAEIFARKMNEFIKNNPNEDYSFYDKKLSELKIKESKMQKLYDKESNHSISSIDQSIWEYKIDSLLQYYSNQTGFVTDFYSGAKAYFPQTPKFEKGIDSINGYSYRYFAIDKYNMELALVTFQYLIPEFEDLEESIKQYYTDNELEIKSFEKNNLDNDIKLVIVAEDTVRNSITKDFWLSTKDYFYRASARYLSKYKDIVRYTKIADNFINTFEVVNTEKYWTQKFQNTNLDYEHRNLNNPQPKDWDCLVYGEEDQYVFFKGPVFMKNGSLILIQDIPDSMNNKIKYNFLRLNNDVFQYNKIDSTDHFLYIPYQKIPERTFNIEFGYVPVEDSIKDCYKFNYQTIEITPPPQKP

Secondary structure (DSSP, 8-state):
---HHHHHHHHHHHHHHHHHHHHHHHHHTSPPPPEEESS---GGG--BPPPTT-S-SEE--EEEEEEEETTTTEEEEEEEEETTT-EE---S---HHHHHHHHHHHHHHHHHHHHHHHHHHHSTT--HHHHHHHHHHHHHHHHHHHHHHHHHHTTTT-HHHHHHHHHHHHHHHHHTSSS-SEEE-TTT-EEEE-SSPPEEEEEE-TTT--EEEEEEEEETTEEEEEEEEE-SS---TTHHHHHHHHHHHTTEEEEEEEEEEETTEEEEEEEEEETTTTEEEEEEEEE-SSEEEEEEEEEETT-TTHHHHHHHHHHHHHT-EE---HHHHHHHHHHHTTSHHHHHSS----TTTT-EEEEEE----EEEEEEE-TTS-EEEEEE--TTTGGGEEEEEEEETTEEEEEE---SSSEEEEE-GGGS-SS-EEEEEEEEE---S--SSEEEEEEEEEE-PPPPP-

Foldseek 3Di:
DPDVVVVVVVVVVVVVVVVVVVVVCCQQVVDDWDKDWQDQDDPQLARADDDPPDPAFWAWDKAKDWDQDPVVRFIAITIITTSHHTHGDPDPDDDPLLSVLNSLLSLLNRLLSLVLRVVCVVVVPDDPVVSVVVRVVSVVVSVVLSVVLCVQCVNVPNLLSNLLSVQVSLQSNCVSDPHVQWDADLQFQKIFHDSDFFDWAWFADPPPRWTKIKTWDCGSQKIWIKMKTWDADPPPPPPPVVVVVVCVVVQWAWPDWDWDDDPPKTWIWTWTANPPQQKIKTWIWIDDDTMIIITIMMHHNPDPCVVSSVVVSVRRVVRIDRDNNLVVVLVVCVVVPPCVVVPWPPDPDPPLAVFEDEADAGNQWRKHDQRADPQRKTKIKTQGHPVCLQFFQWKFKDFPNRTRGIDGPDDRIDIDIGHNVRDDQAKGKMKIFTWTPDDDDDSHTYTYIHIDIDGRDHDDD